Protein AF-0000000070948745 (afdb_homodimer)

Sequence (392 aa):
MADRLRKELVFQPLLRKAAQAELRRLRKKHFPTFDGEVVYGAVHARRTDYHAQLELLYNVSQPAGVPFFVSAAAWLRRALEPHERLLLVVVSDDAVWAQEELVPALRAAGEADRVGGGWAAAWAGNGDPLRPERDLALLAACNHTVFAYGTFGLSAALVAGGRGIVYQLAREPLHPTLLTPSEQFARHMPGWVALRMADRLRKELVFQPLLRKAAQAELRRLRKKHFPTFDGEVVYGAVHARRTDYHAQLELLYNVSQPAGVPFFVSAAAWLRRALEPHERLLLVVVSDDAVWAQEELVPALRAAGEADRVGGGWAAAWAGNGDPLRPERDLALLAACNHTVFAYGTFGLSAALVAGGRGIVYQLAREPLHPTLLTPSEQFARHMPGWVALR

pLDDT: mean 87.73, std 14.16, range [27.56, 98.88]

Foldseek 3Di:
DVLQVLLCPPDDNVLLVLLVVLVVVQCCVPPVPQPDAEAEEEEEFEFPPCQVVCCVQFVARGGDDLVLVLVLVLVVLQVDDLSYAYEYEYDYPCLVCCVPPNQVSQQVSQVVPVVSNGHHYDYDYPPDPVCCSSVLSNLLCGQAYEYEADPSRVVSRVSNDDEYEYEDGPGPPPDVVRDGPLCVCQVPDPRYHYDD/DVLQVLLCPPDDNVLLVLLVVLVVVQCCVPPVPQPDAEAEEEEEFEFPPCQVVCCVQFVARGGDDLVLVLVVVLVVLQVDDLSYAYEYEYDYPCLPCCVPPNQVSQQVSQVVPVPSNGHHYDYDYPPDPVCCSSVLSNLLCGQAYEYEADPSRVVSRVSNDDEYEYEDGPGPPPDVVRDGPSCVCQVPDPRYHYDD

Solvent-accessible surface area (backbone atoms only — not comparable to full-atom values): 20696 Å² total; per-residue (Å²): 109,38,66,56,52,53,46,59,52,50,36,36,68,67,48,45,50,50,25,51,51,51,52,51,52,50,41,47,72,77,41,67,83,61,84,68,53,74,43,35,32,15,30,36,51,64,54,63,84,48,41,63,52,35,33,74,75,57,70,32,85,69,62,85,52,60,68,37,55,44,52,44,50,51,54,52,39,64,72,48,60,85,78,47,41,43,39,32,42,33,33,45,81,38,56,64,56,38,60,71,45,41,35,52,49,41,31,52,52,16,68,66,29,67,88,62,67,32,39,47,51,40,80,62,51,81,84,44,85,90,50,54,64,57,47,41,38,35,37,18,67,21,44,23,26,36,29,44,59,60,68,66,42,46,50,20,31,54,48,24,31,66,35,36,38,27,45,40,78,89,48,88,80,77,45,78,92,65,52,51,72,54,51,51,46,27,74,45,20,56,72,27,40,64,43,99,109,39,62,55,53,54,45,61,52,49,37,36,66,68,47,47,50,51,24,52,50,50,51,50,52,49,42,46,72,77,40,67,83,61,85,67,54,73,44,35,31,18,32,36,51,64,55,64,83,50,40,63,51,36,34,72,74,59,70,32,86,69,64,85,52,60,68,36,57,45,52,45,50,52,53,53,39,64,73,48,61,86,79,48,41,42,38,33,42,33,34,46,79,39,55,65,55,38,60,70,46,41,34,52,51,41,30,51,51,16,68,66,28,67,87,62,67,30,39,46,51,39,78,61,51,81,84,45,86,90,49,55,63,56,48,41,38,35,36,18,68,21,45,24,25,36,29,45,60,60,67,67,42,46,51,20,30,54,47,22,32,67,35,35,39,27,46,40,76,88,50,88,79,79,46,78,92,64,52,51,72,54,50,51,46,26,73,46,19,55,72,27,38,66,43,99

Organism: NCBI:txid2509291

InterPro domains:
  IPR002516 Glycosyl transferase, family 11 [PF01531] (6-167)
  IPR002516 Glycosyl transferase, family 11 [PTHR11927] (3-195)

Secondary structure (DSSP, 8-state):
-HHHHHHHHHS-HHHHHHHHHHHHHHHHHH-TT--SPEEEEEEEE--STHHHHHHHHH---S---HHHHHHHHHHHHHHS-TT-EEEEEEEES-HHHIIIIIHHHHHHHHHH-TTTT--EEEE---S-TT-HHHHHHHHHTSSEEEE-SSHHHHHHHHHH-S-EEEE----SS--GGG--HHHHHHHHSTT-EEE-/-HHHHHHHHHS-HHHHHHHHHHHHHHHHHH-TT--SPEEEEEEEE--STHHHHHHHHH---S---HHHHHHH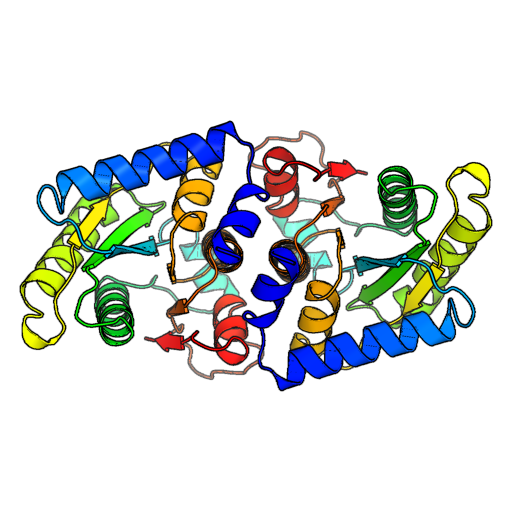HHHHHHHS-TT-EEEEEEEES-HHHIIIIIHHHHHHHHHH-TTTT--EEEE---S-TT-HHHHHHHHHTSSEEEE-SSHHHHHHHHHH-S-EEEE----SS--GGG--HHHHHHHHSTT-EEE-

Structure (mmCIF, N/CA/C/O backbone):
data_AF-0000000070948745-model_v1
#
loop_
_entity.id
_entity.type
_entity.pdbx_description
1 polymer L-Fucosyltransferase
#
loop_
_atom_site.group_PDB
_atom_site.id
_atom_site.type_symbol
_atom_site.label_atom_id
_atom_site.label_alt_id
_atom_site.label_comp_id
_atom_site.label_asym_id
_atom_site.label_entity_id
_atom_site.label_seq_id
_atom_site.pdbx_PDB_ins_code
_atom_site.Cartn_x
_atom_site.Cartn_y
_atom_site.Cartn_z
_atom_site.occupancy
_atom_site.B_iso_or_equiv
_atom_site.auth_seq_id
_atom_site.auth_comp_id
_atom_site.auth_asym_id
_atom_site.auth_atom_id
_atom_site.pdbx_PDB_model_num
ATOM 1 N N . MET A 1 1 ? -3.414 -13.156 13.891 1 27.56 1 MET A N 1
ATOM 2 C CA . MET A 1 1 ? -4.484 -12.344 14.461 1 27.56 1 MET A CA 1
ATOM 3 C C . MET A 1 1 ? -4.352 -10.891 14.031 1 27.56 1 MET A C 1
ATOM 5 O O . MET A 1 1 ? -5.324 -10.281 13.578 1 27.56 1 MET A O 1
ATOM 9 N N . ALA A 1 2 ? -3.041 -10.297 14.383 1 33.91 2 ALA A N 1
ATOM 10 C CA . ALA A 1 2 ? -2.799 -8.883 14.117 1 33.91 2 ALA A CA 1
ATOM 11 C C . ALA A 1 2 ? -3.006 -8.555 12.641 1 33.91 2 ALA A C 1
ATOM 13 O O . ALA A 1 2 ? -3.584 -7.52 12.297 1 33.91 2 ALA A O 1
ATOM 14 N N . ASP A 1 3 ? -2.648 -9.484 11.703 1 40.53 3 ASP A N 1
ATOM 15 C CA . ASP A 1 3 ? -2.785 -9.375 10.258 1 40.53 3 ASP A CA 1
ATOM 16 C C . ASP A 1 3 ? -4.254 -9.266 9.852 1 40.53 3 ASP A C 1
ATOM 18 O O . ASP A 1 3 ? -4.59 -8.547 8.906 1 40.53 3 ASP A O 1
ATOM 22 N N . ARG A 1 4 ? -5.012 -9.977 10.602 1 40.69 4 ARG A N 1
ATOM 23 C CA . ARG A 1 4 ? -6.43 -10.078 10.281 1 40.69 4 ARG A CA 1
ATOM 24 C C . ARG A 1 4 ? -7.141 -8.75 10.5 1 40.69 4 ARG A C 1
ATOM 26 O O . ARG A 1 4 ? -7.988 -8.352 9.695 1 40.69 4 ARG A O 1
ATOM 33 N N . LEU A 1 5 ? -6.781 -8.117 11.57 1 39.97 5 LEU A N 1
ATOM 34 C CA . LEU A 1 5 ? -7.492 -6.895 11.93 1 39.97 5 LEU A CA 1
ATOM 35 C C . LEU A 1 5 ? -7.199 -5.785 10.922 1 39.97 5 LEU A C 1
ATOM 37 O O . LEU A 1 5 ? -8.094 -5.004 10.578 1 39.97 5 LEU A O 1
ATOM 41 N N . ARG A 1 6 ? -5.945 -5.668 10.43 1 45.38 6 ARG A N 1
ATOM 42 C CA . ARG A 1 6 ? -5.504 -4.664 9.469 1 45.38 6 ARG A CA 1
ATOM 43 C C . ARG A 1 6 ? -6.359 -4.703 8.203 1 45.38 6 ARG A C 1
ATOM 45 O O . ARG A 1 6 ? -6.766 -3.656 7.691 1 45.38 6 ARG A O 1
ATOM 52 N N . LYS A 1 7 ? -6.535 -5.957 7.758 1 50.78 7 LYS A N 1
ATOM 53 C CA . LYS A 1 7 ? -7.32 -6.223 6.555 1 50.78 7 LYS A CA 1
ATOM 54 C C . LYS A 1 7 ? -8.766 -5.777 6.73 1 50.78 7 LYS A C 1
ATOM 56 O O . LYS A 1 7 ? -9.422 -5.379 5.766 1 50.78 7 LYS A O 1
ATOM 61 N N . GLU A 1 8 ? -9.102 -5.812 8.023 1 49.62 8 GLU A N 1
ATOM 62 C CA . GLU A 1 8 ? -10.523 -5.602 8.281 1 49.62 8 GLU A CA 1
ATOM 63 C C . GLU A 1 8 ? -10.898 -4.133 8.109 1 49.62 8 GLU A C 1
ATOM 65 O O . GLU A 1 8 ? -12.07 -3.812 7.875 1 49.62 8 GLU A O 1
ATOM 70 N N . LEU A 1 9 ? -9.711 -3.295 8.055 1 53.62 9 LEU A N 1
ATOM 71 C CA . LEU A 1 9 ? -10.172 -1.91 8.109 1 53.62 9 LEU A CA 1
ATOM 72 C C . LEU A 1 9 ? -9.891 -1.188 6.797 1 53.62 9 LEU A C 1
ATOM 74 O O . LEU A 1 9 ? -10.297 -0.037 6.621 1 53.62 9 LEU A O 1
ATOM 78 N N . VAL A 1 10 ? -9.367 -1.976 5.902 1 63.5 10 VAL A N 1
ATOM 79 C CA . VAL A 1 10 ? -8.922 -1.225 4.734 1 63.5 10 VAL A CA 1
ATOM 80 C C . VAL A 1 10 ? -10.078 -1.077 3.746 1 63.5 10 VAL A C 1
ATOM 82 O O . VAL A 1 10 ? -10.297 0.004 3.193 1 63.5 10 VAL A O 1
ATOM 85 N N . PHE A 1 11 ? -10.938 -2.1 3.738 1 75.25 11 PHE A N 1
ATOM 86 C CA . PHE A 1 11 ? -11.992 -2.018 2.73 1 75.25 11 PHE A CA 1
ATOM 87 C C . PHE A 1 11 ? -13.367 -1.961 3.383 1 75.25 11 PHE A C 1
ATOM 89 O O . PHE A 1 11 ? -13.523 -2.342 4.543 1 75.25 11 PHE A O 1
ATOM 96 N N . GLN A 1 12 ? -14.258 -1.446 2.598 1 82.75 12 GLN A N 1
ATOM 97 C CA . GLN A 1 12 ? -15.648 -1.487 3.027 1 82.75 12 GLN A CA 1
ATOM 98 C C . GLN A 1 12 ? -16.062 -2.906 3.41 1 82.75 12 GLN A C 1
ATOM 100 O O . GLN A 1 12 ? -15.641 -3.873 2.773 1 82.75 12 GLN A O 1
ATOM 105 N N . PRO A 1 13 ? -16.922 -3.01 4.449 1 84.06 13 PRO A N 1
ATOM 106 C CA . PRO A 1 13 ? -17.281 -4.324 4.98 1 84.06 13 PRO A CA 1
ATOM 107 C C . PRO A 1 13 ? -17.828 -5.266 3.908 1 84.06 13 PRO A C 1
ATOM 109 O O . PRO A 1 13 ? -17.516 -6.465 3.922 1 84.06 13 PRO A O 1
ATOM 112 N N . LEU A 1 14 ? -18.547 -4.715 2.986 1 85.62 14 LEU A N 1
ATOM 113 C CA . LEU A 1 14 ? -19.141 -5.562 1.953 1 85.62 14 LEU A CA 1
ATOM 114 C C . LEU A 1 14 ? -18.062 -6.148 1.051 1 85.62 14 LEU A C 1
ATOM 116 O O . LEU A 1 14 ? -18.141 -7.312 0.648 1 85.62 14 LEU A O 1
ATOM 120 N N . LEU A 1 15 ? -17.062 -5.352 0.741 1 88.69 15 LEU A N 1
ATOM 121 C CA . LEU A 1 15 ? -15.977 -5.812 -0.104 1 88.69 15 LEU A CA 1
ATOM 122 C C . LEU A 1 15 ? -15.125 -6.852 0.624 1 88.69 15 LEU A C 1
ATOM 124 O O . LEU A 1 15 ? -14.711 -7.844 0.026 1 88.69 15 LEU A O 1
ATOM 128 N N . ARG A 1 16 ? -14.984 -6.621 1.843 1 88.19 16 ARG A N 1
ATOM 129 C CA . ARG A 1 16 ? -14.211 -7.551 2.658 1 88.19 16 ARG A CA 1
ATOM 130 C C . ARG A 1 16 ? -14.906 -8.898 2.77 1 88.19 16 ARG A C 1
ATOM 132 O O . ARG A 1 16 ? -14.273 -9.945 2.623 1 88.19 16 ARG A O 1
ATOM 139 N N . LYS A 1 17 ? -16.172 -8.82 3.01 1 92.25 17 LYS A N 1
ATOM 140 C CA . LYS A 1 17 ? -16.953 -10.039 3.139 1 92.25 17 LYS A CA 1
ATOM 141 C C . LYS A 1 17 ? -16.953 -10.828 1.834 1 92.25 17 LYS A C 1
ATOM 143 O O . LYS A 1 17 ? -16.844 -12.055 1.847 1 92.25 17 LYS A O 1
ATOM 148 N N . ALA A 1 18 ? -17.094 -10.125 0.795 1 93.25 18 ALA A N 1
ATOM 149 C CA . ALA A 1 18 ? -17.109 -10.773 -0.511 1 93.25 18 ALA A CA 1
ATOM 150 C C . ALA A 1 18 ? -15.766 -11.445 -0.796 1 93.25 18 ALA A C 1
ATOM 152 O O . ALA A 1 18 ? -15.711 -12.555 -1.333 1 93.25 18 ALA A O 1
ATOM 153 N N . ALA A 1 19 ? -14.688 -10.789 -0.446 1 94.75 19 ALA A N 1
ATOM 154 C CA . ALA A 1 19 ? -13.352 -11.328 -0.653 1 94.75 19 ALA A CA 1
ATOM 155 C C . ALA A 1 19 ? -13.141 -12.602 0.165 1 94.75 19 ALA A C 1
ATOM 157 O O . ALA A 1 19 ? -12.648 -13.609 -0.354 1 94.75 19 ALA A O 1
ATOM 158 N N . GLN A 1 20 ? -13.578 -12.562 1.379 1 94.75 20 GLN A N 1
ATOM 159 C CA . GLN A 1 20 ? -13.438 -13.711 2.264 1 94.75 20 GLN A CA 1
ATOM 160 C C . GLN A 1 20 ? -14.289 -14.883 1.778 1 94.75 20 GLN A C 1
ATOM 162 O O . GLN A 1 20 ? -13.859 -16.047 1.843 1 94.75 20 GLN A O 1
ATOM 167 N N . ALA A 1 21 ? -15.461 -14.523 1.345 1 96.19 21 ALA A N 1
ATOM 168 C CA . ALA A 1 21 ? -16.344 -15.562 0.817 1 96.19 21 ALA A CA 1
ATOM 169 C C . ALA A 1 21 ? -15.719 -16.234 -0.404 1 96.19 21 ALA A C 1
ATOM 171 O O . ALA A 1 21 ? -15.812 -17.453 -0.562 1 96.19 21 ALA A O 1
ATOM 172 N N . GLU A 1 22 ? -15.125 -15.438 -1.226 1 96.69 22 GLU A N 1
ATOM 173 C CA . GLU A 1 22 ? -14.477 -15.984 -2.414 1 96.69 22 GLU A CA 1
ATOM 174 C C . GLU A 1 22 ? -13.305 -16.891 -2.041 1 96.69 22 GLU A C 1
ATOM 176 O O . GLU A 1 22 ? -13.109 -17.938 -2.645 1 96.69 22 GLU A O 1
ATOM 181 N N . LEU A 1 23 ? -12.508 -16.516 -1.052 1 97.44 23 LEU A N 1
ATOM 182 C CA . LEU A 1 23 ? -11.383 -17.344 -0.604 1 97.44 23 LEU A CA 1
ATOM 183 C C . LEU A 1 23 ? -11.883 -18.656 -0.026 1 97.44 23 LEU A C 1
ATOM 185 O O . LEU A 1 23 ? -11.305 -19.719 -0.299 1 97.44 23 LEU A O 1
ATOM 189 N N . ARG A 1 24 ? -12.969 -18.578 0.693 1 96.94 24 ARG A N 1
ATOM 190 C CA . ARG A 1 24 ? -13.555 -19.797 1.252 1 96.94 24 ARG A CA 1
ATOM 191 C C . ARG A 1 24 ? -14.055 -20.719 0.148 1 96.94 24 ARG A C 1
ATOM 193 O O . ARG A 1 24 ? -13.875 -21.938 0.22 1 96.94 24 ARG A O 1
ATOM 200 N N . ARG A 1 25 ? -14.695 -20.125 -0.767 1 97.75 25 ARG A N 1
ATOM 201 C CA . ARG A 1 25 ? -15.188 -20.891 -1.899 1 97.75 25 ARG A CA 1
ATOM 202 C C . ARG A 1 25 ? -14.047 -21.594 -2.623 1 97.75 25 ARG A C 1
ATOM 204 O O . ARG A 1 25 ? -14.148 -22.781 -2.943 1 97.75 25 ARG A O 1
ATOM 211 N N . LEU A 1 26 ? -12.969 -20.922 -2.836 1 98.06 26 LEU A N 1
ATOM 212 C CA . LEU A 1 26 ? -11.812 -21.484 -3.533 1 98.06 26 LEU A CA 1
ATOM 213 C C . LEU A 1 26 ? -11.164 -22.594 -2.707 1 98.06 26 LEU A C 1
ATOM 215 O O . LEU A 1 26 ? -10.75 -23.609 -3.252 1 98.06 26 LEU A O 1
ATOM 219 N N . ARG A 1 27 ? -11.062 -22.375 -1.462 1 97.69 27 ARG A N 1
ATOM 220 C CA . ARG A 1 27 ? -10.516 -23.391 -0.58 1 97.69 27 ARG A CA 1
ATOM 221 C C . ARG A 1 27 ? -11.328 -24.688 -0.663 1 97.69 27 ARG A C 1
ATOM 223 O O . ARG A 1 27 ? -10.766 -25.781 -0.777 1 97.69 27 ARG A O 1
ATOM 230 N N . LYS A 1 28 ? -12.648 -24.5 -0.571 1 97.56 28 LYS A N 1
ATOM 231 C CA . LYS A 1 28 ? -13.523 -25.672 -0.627 1 97.56 28 LYS A CA 1
ATOM 232 C C . LYS A 1 28 ? -13.375 -26.406 -1.951 1 97.56 28 LYS A C 1
ATOM 234 O O . LYS A 1 28 ? -13.391 -27.641 -1.984 1 97.56 28 LYS A O 1
ATOM 239 N N . LYS A 1 29 ? -13.227 -25.703 -2.949 1 97.62 29 LYS A N 1
ATOM 240 C CA . LYS A 1 29 ? -13.117 -26.281 -4.285 1 97.62 29 LYS A CA 1
ATOM 241 C C . LYS A 1 29 ? -11.797 -27.031 -4.453 1 97.62 29 LYS A C 1
ATOM 243 O O . LYS A 1 29 ? -11.766 -28.125 -5.039 1 97.62 29 LYS A O 1
ATOM 248 N N . HIS A 1 30 ? -10.695 -26.5 -3.92 1 97.12 30 HIS A N 1
ATOM 249 C CA . HIS A 1 30 ? -9.375 -27.016 -4.254 1 97.12 30 HIS A CA 1
ATOM 250 C C . HIS A 1 30 ? -8.836 -27.922 -3.143 1 97.12 30 HIS A C 1
ATOM 252 O O . HIS A 1 30 ? -7.957 -28.75 -3.383 1 97.12 30 HIS A O 1
ATOM 258 N N . PHE A 1 31 ? -9.367 -27.688 -1.966 1 96.25 31 PHE A N 1
ATOM 259 C CA . PHE A 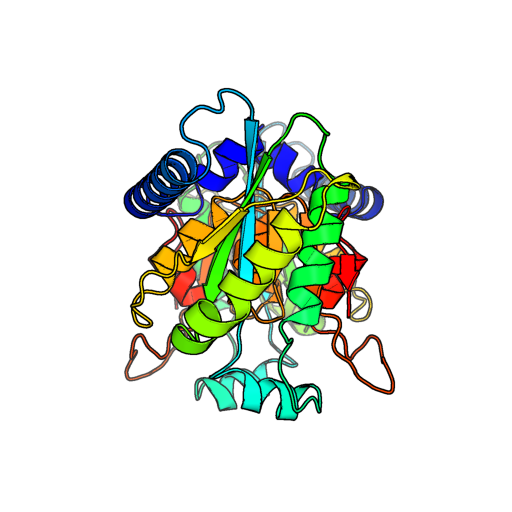1 31 ? -8.969 -28.5 -0.821 1 96.25 31 PHE A CA 1
ATOM 260 C C . PHE A 1 31 ? -10.18 -28.922 0 1 96.25 31 PHE A C 1
ATOM 262 O O . PHE A 1 31 ? -10.258 -28.625 1.194 1 96.25 31 PHE A O 1
ATOM 269 N N . PRO A 1 32 ? -11.055 -29.641 -0.555 1 94.5 32 PRO A N 1
ATOM 270 C CA . PRO A 1 32 ? -12.344 -29.938 0.082 1 94.5 32 PRO A CA 1
ATOM 271 C C . PRO A 1 32 ? -12.195 -30.766 1.355 1 94.5 32 PRO A C 1
ATOM 273 O O . PRO A 1 32 ? -13 -30.641 2.277 1 94.5 32 PRO A O 1
ATOM 276 N N . THR A 1 33 ? -11.195 -31.594 1.473 1 94.25 33 THR A N 1
ATOM 277 C CA . THR A 1 33 ? -11.117 -32.5 2.611 1 94.25 33 THR A CA 1
ATOM 278 C C . THR A 1 33 ? -9.945 -32.125 3.518 1 94.25 33 THR A C 1
ATOM 280 O O . THR A 1 33 ? -9.625 -32.844 4.457 1 94.25 33 THR A O 1
ATOM 283 N N . PHE A 1 34 ? -9.289 -31.125 3.07 1 93.94 34 PHE A N 1
ATOM 284 C CA . PHE A 1 34 ? -8.125 -30.734 3.861 1 93.94 34 PHE A CA 1
ATOM 285 C C . PHE A 1 34 ? -8.555 -29.891 5.062 1 93.94 34 PHE A C 1
ATOM 287 O O . PHE A 1 34 ? -9.234 -28.875 4.906 1 93.94 34 PHE A O 1
ATOM 294 N N . ASP A 1 35 ? -8.172 -30.25 6.262 1 93.25 35 ASP A N 1
ATOM 295 C CA . ASP A 1 35 ? -8.609 -29.562 7.477 1 93.25 35 ASP A CA 1
ATOM 296 C C . ASP A 1 35 ? -7.496 -28.703 8.055 1 93.25 35 ASP A C 1
ATOM 298 O O . ASP A 1 35 ? -7.668 -28.078 9.109 1 93.25 35 ASP A O 1
ATOM 302 N N . GLY A 1 36 ? -6.359 -28.719 7.387 1 94.44 36 GLY A N 1
ATOM 303 C CA . GLY A 1 36 ? -5.238 -27.938 7.863 1 94.44 36 GLY A CA 1
ATOM 304 C C . GLY A 1 36 ? -5.281 -26.484 7.391 1 94.44 36 GLY A C 1
ATOM 305 O O . GLY A 1 36 ? -6.344 -25.984 7.023 1 94.44 36 GLY A O 1
ATOM 306 N N . GLU A 1 37 ? -4.195 -25.859 7.449 1 95.06 37 GLU A N 1
ATOM 307 C CA . GLU A 1 37 ? -4.109 -24.438 7.121 1 95.06 37 GLU A CA 1
ATOM 308 C C . GLU A 1 37 ? -3.834 -24.219 5.637 1 95.06 37 GLU A C 1
ATOM 310 O O . GLU A 1 37 ? -2.893 -24.797 5.086 1 95.06 37 GLU A O 1
ATOM 315 N N . VAL A 1 38 ? -4.695 -23.453 5.059 1 97.25 38 VAL A N 1
ATOM 316 C CA . VAL A 1 38 ? -4.473 -23.031 3.68 1 97.25 38 VAL A CA 1
ATOM 317 C C . VAL A 1 38 ? -3.961 -21.594 3.65 1 97.25 38 VAL A C 1
ATOM 319 O O . VAL A 1 38 ? -4.562 -20.703 4.254 1 97.25 38 VAL A O 1
ATOM 322 N N . VAL A 1 39 ? -2.807 -21.438 3.045 1 98.06 39 VAL A N 1
ATOM 323 C CA . VAL A 1 39 ? -2.211 -20.125 2.834 1 98.06 39 VAL A CA 1
ATOM 324 C C . VAL A 1 39 ? -2.566 -19.609 1.438 1 98.06 39 VAL A C 1
ATOM 326 O O . VAL A 1 39 ? -2.381 -20.328 0.446 1 98.06 39 VAL A O 1
ATOM 329 N N . TYR A 1 40 ? -3.104 -18.422 1.42 1 98.38 40 TYR A N 1
ATOM 330 C CA . TYR A 1 40 ? -3.49 -17.844 0.143 1 98.38 40 TYR A CA 1
ATOM 331 C C . TYR A 1 40 ? -2.381 -16.953 -0.405 1 98.38 40 TYR A C 1
ATOM 333 O O . TYR A 1 40 ? -1.901 -16.047 0.288 1 98.38 40 TYR A O 1
ATOM 341 N N . GLY A 1 41 ? -1.93 -17.203 -1.631 1 98.56 41 GLY A N 1
ATOM 342 C CA . GLY A 1 41 ? -1.004 -16.359 -2.363 1 98.56 41 GLY A CA 1
ATOM 343 C C . GLY A 1 41 ? -1.665 -15.586 -3.492 1 98.56 41 GLY A C 1
ATOM 344 O O . GLY A 1 41 ? -2.053 -16.172 -4.504 1 98.56 41 GLY A O 1
ATOM 345 N N . ALA A 1 42 ? -1.817 -14.32 -3.322 1 98.56 42 ALA A N 1
ATOM 346 C CA . ALA A 1 42 ? -2.328 -13.477 -4.395 1 98.56 42 ALA A CA 1
ATOM 347 C C . ALA A 1 42 ? -1.35 -13.422 -5.562 1 98.56 42 ALA A C 1
ATOM 349 O O . ALA A 1 42 ? -0.138 -13.312 -5.363 1 98.56 42 ALA A O 1
ATOM 350 N N . VAL A 1 43 ? -1.85 -13.516 -6.758 1 98.75 43 VAL A N 1
ATOM 351 C CA . VAL A 1 43 ? -1.064 -13.352 -7.977 1 98.75 43 VAL A CA 1
ATOM 352 C C . VAL A 1 43 ? -1.7 -12.273 -8.859 1 98.75 43 VAL A C 1
ATOM 354 O O . VAL A 1 43 ? -2.836 -12.43 -9.312 1 98.75 43 VAL A O 1
ATOM 357 N N . HIS A 1 44 ? -1.034 -11.234 -9.047 1 97.19 44 HIS A N 1
ATOM 358 C CA . HIS A 1 44 ? -1.505 -10.188 -9.945 1 97.19 44 HIS A CA 1
ATOM 359 C C . HIS A 1 44 ? -0.594 -10.055 -11.164 1 97.19 44 HIS A C 1
ATOM 361 O O . HIS A 1 44 ? 0.554 -9.617 -11.039 1 97.19 44 HIS A O 1
ATOM 367 N N . ALA A 1 45 ? -1.098 -10.398 -12.32 1 94.81 45 ALA A N 1
ATOM 368 C CA . ALA A 1 45 ? -0.398 -10.227 -13.594 1 94.81 45 ALA A CA 1
ATOM 369 C C . ALA A 1 45 ? -0.96 -9.047 -14.375 1 94.81 45 ALA A C 1
ATOM 371 O O . ALA A 1 45 ? -2.111 -9.07 -14.812 1 94.81 45 ALA A O 1
ATOM 372 N N . ARG A 1 46 ? -0.184 -8.078 -14.508 1 89.31 46 ARG A N 1
ATOM 373 C CA . ARG A 1 46 ? -0.556 -6.906 -15.289 1 89.31 46 ARG A CA 1
ATOM 374 C C . ARG A 1 46 ? 0.074 -6.945 -16.672 1 89.31 46 ARG A C 1
ATOM 376 O O . ARG A 1 46 ? 1.299 -6.969 -16.812 1 89.31 46 ARG A O 1
ATOM 383 N N . ARG A 1 47 ? -0.692 -6.824 -17.734 1 86.38 47 ARG A N 1
ATOM 384 C CA . ARG A 1 47 ? -0.146 -7.078 -19.062 1 86.38 47 ARG A CA 1
ATOM 385 C C . ARG A 1 47 ? -0.632 -6.035 -20.062 1 86.38 47 ARG A C 1
ATOM 387 O O . ARG A 1 47 ? 0.127 -5.598 -20.938 1 86.38 47 ARG A O 1
ATOM 394 N N . THR A 1 48 ? -1.902 -5.57 -20.062 1 79.31 48 THR A N 1
ATOM 395 C CA . THR A 1 48 ? -2.527 -4.855 -21.172 1 79.31 48 THR A CA 1
ATOM 396 C C . THR A 1 48 ? -2.15 -3.379 -21.141 1 79.31 48 THR A C 1
ATOM 398 O O . THR A 1 48 ? -1.26 -2.943 -21.875 1 79.31 48 THR A O 1
ATOM 401 N N . ASP A 1 49 ? -2.609 -2.664 -20.281 1 67.56 49 ASP A N 1
ATOM 402 C CA . ASP A 1 49 ? -2.488 -1.21 -20.266 1 67.56 49 ASP A CA 1
ATOM 403 C C . ASP A 1 49 ? -1.088 -0.778 -19.844 1 67.56 49 ASP A C 1
ATOM 405 O O . ASP A 1 49 ? -0.671 0.35 -20.109 1 67.56 49 ASP A O 1
ATOM 409 N N . TYR A 1 50 ? -0.345 -1.663 -19.312 1 71.69 50 TYR A N 1
ATOM 410 C CA . TYR A 1 50 ? 0.923 -1.261 -18.719 1 71.69 50 TYR A CA 1
ATOM 411 C C . TYR A 1 50 ? 2.07 -1.426 -19.703 1 71.69 50 TYR A C 1
ATOM 413 O O . TYR A 1 50 ? 3.182 -0.952 -19.453 1 71.69 50 TYR A O 1
ATOM 421 N N . HIS A 1 51 ? 1.729 -2.014 -20.812 1 75.12 51 HIS A N 1
ATOM 422 C CA . HIS A 1 51 ? 2.756 -2.213 -21.828 1 75.12 51 HIS A CA 1
ATOM 423 C C . HIS A 1 51 ? 3.404 -0.889 -22.219 1 75.12 51 HIS A C 1
ATOM 425 O O . HIS A 1 51 ? 4.633 -0.773 -22.234 1 75.12 51 HIS A O 1
ATOM 431 N N . ALA A 1 52 ? 2.617 0.004 -22.562 1 74.31 52 ALA A N 1
ATOM 432 C CA . ALA A 1 52 ? 3.125 1.296 -23 1 74.31 52 ALA A CA 1
ATOM 433 C C . ALA A 1 52 ? 3.934 1.982 -21.906 1 74.31 52 ALA A C 1
ATOM 435 O O . ALA A 1 52 ? 4.965 2.6 -22.188 1 74.31 52 ALA A O 1
ATOM 436 N N . GLN A 1 53 ? 3.473 1.831 -20.672 1 74.31 53 GLN A N 1
ATOM 437 C CA . GLN A 1 53 ? 4.152 2.455 -19.547 1 74.31 53 GLN A CA 1
ATOM 438 C C . GLN A 1 53 ? 5.5 1.79 -19.281 1 74.31 53 GLN A C 1
ATOM 440 O O . GLN A 1 53 ? 6.48 2.467 -18.953 1 74.31 53 GLN A O 1
ATOM 445 N N . LEU A 1 54 ? 5.527 0.495 -19.438 1 79.31 54 LEU A N 1
ATOM 446 C CA . LEU A 1 54 ? 6.77 -0.246 -19.234 1 79.31 54 LEU A CA 1
ATOM 447 C C . LEU A 1 54 ? 7.832 0.204 -20.234 1 79.31 54 LEU A C 1
ATOM 449 O O . LEU A 1 54 ? 8.992 0.4 -19.859 1 79.31 54 LEU A O 1
ATOM 453 N N . GLU A 1 55 ? 7.398 0.332 -21.453 1 77.69 55 GLU A N 1
ATOM 454 C CA . GLU A 1 55 ? 8.328 0.758 -22.484 1 77.69 55 GLU A CA 1
ATOM 455 C C . GLU A 1 55 ? 8.797 2.193 -22.266 1 77.69 55 GLU A C 1
ATOM 457 O O . GLU A 1 55 ? 9.984 2.486 -22.359 1 77.69 55 GLU A O 1
ATOM 462 N N . LEU A 1 56 ? 7.859 3.01 -21.969 1 73.25 56 LEU A N 1
ATOM 463 C CA . LEU A 1 56 ? 8.133 4.434 -21.828 1 73.25 56 LEU A CA 1
ATOM 464 C C . LEU A 1 56 ? 9 4.703 -20.594 1 73.25 56 LEU A C 1
ATOM 466 O O . LEU A 1 56 ? 9.961 5.473 -20.672 1 73.25 56 LEU A O 1
ATOM 470 N N . LEU A 1 57 ? 8.695 3.992 -19.531 1 72.19 57 LEU A N 1
ATOM 471 C CA . LEU A 1 57 ? 9.328 4.352 -18.266 1 72.19 57 LEU A CA 1
ATOM 472 C C . LEU A 1 57 ? 10.578 3.51 -18.031 1 72.19 57 LEU A C 1
ATOM 474 O O . LEU A 1 57 ? 11.531 3.971 -17.391 1 72.19 57 LEU A O 1
ATOM 478 N N . TYR A 1 58 ? 10.609 2.287 -18.594 1 79 58 TYR A N 1
ATOM 479 C CA . TYR A 1 58 ? 11.672 1.383 -18.172 1 79 58 TYR A CA 1
ATOM 480 C C . TYR A 1 58 ? 12.367 0.761 -19.375 1 79 58 TYR A C 1
ATOM 482 O O . TYR A 1 58 ? 13.312 -0.013 -19.234 1 79 58 TYR A O 1
ATOM 490 N N . ASN A 1 59 ? 11.953 1.068 -20.531 1 80.5 59 ASN A N 1
ATOM 491 C CA . ASN A 1 59 ? 12.5 0.516 -21.766 1 80.5 59 ASN A CA 1
ATOM 492 C C . ASN A 1 59 ? 12.391 -1.006 -21.797 1 80.5 59 ASN A C 1
ATOM 494 O O . ASN A 1 59 ? 13.344 -1.693 -22.156 1 80.5 59 ASN A O 1
ATOM 498 N N . VAL A 1 60 ? 11.289 -1.448 -21.297 1 81.25 60 VAL A N 1
ATOM 499 C CA . VAL A 1 60 ? 10.961 -2.871 -21.281 1 81.25 60 VAL A CA 1
ATOM 500 C C . VAL A 1 60 ? 9.766 -3.125 -22.203 1 81.25 60 VAL A C 1
ATOM 502 O O . VAL A 1 60 ? 8.734 -2.461 -22.078 1 81.25 60 VAL A O 1
ATOM 505 N N . SER A 1 61 ? 9.953 -4.094 -23.078 1 80.25 61 SER A N 1
ATOM 506 C CA . SER A 1 61 ? 8.938 -4.273 -24.109 1 80.25 61 SER A CA 1
ATOM 507 C C . SER A 1 61 ? 7.965 -5.391 -23.734 1 80.25 61 SER A C 1
ATOM 509 O O . SER A 1 61 ? 6.863 -5.465 -24.297 1 80.25 61 SER A O 1
ATOM 511 N N . GLN A 1 62 ? 8.43 -6.258 -22.938 1 83.69 62 GLN A N 1
ATOM 512 C CA . GLN A 1 62 ? 7.566 -7.395 -22.641 1 83.69 62 GLN A CA 1
ATOM 513 C C . GLN A 1 62 ? 7.215 -7.445 -21.156 1 83.69 62 GLN A C 1
ATOM 515 O O . GLN A 1 62 ? 8.086 -7.258 -20.297 1 83.69 62 GLN A O 1
ATOM 520 N N . PRO A 1 63 ? 5.949 -7.676 -20.906 1 88.69 63 PRO A N 1
ATOM 521 C CA . PRO A 1 63 ? 5.562 -7.844 -19.5 1 88.69 63 PRO A CA 1
ATOM 522 C C . PRO A 1 63 ? 6.082 -9.148 -18.906 1 88.69 63 PRO A C 1
ATOM 524 O O . PRO A 1 63 ? 6.566 -10.023 -19.625 1 88.69 63 PRO A O 1
ATOM 527 N N . ALA A 1 64 ? 6.012 -9.25 -17.594 1 92.12 64 ALA A N 1
ATOM 528 C CA . ALA A 1 64 ? 6.383 -10.492 -16.922 1 92.12 64 ALA A CA 1
ATOM 529 C C . ALA A 1 64 ? 5.598 -11.672 -17.469 1 92.12 64 ALA A C 1
ATOM 531 O O . ALA A 1 64 ? 4.379 -11.594 -17.641 1 92.12 64 ALA A O 1
ATOM 532 N N . GLY A 1 65 ? 6.305 -12.75 -17.781 1 93.5 65 GLY A N 1
ATOM 533 C CA . GLY A 1 65 ? 5.668 -13.922 -18.359 1 93.5 65 GLY A CA 1
ATOM 534 C C . GLY A 1 65 ? 5.438 -15.039 -17.359 1 93.5 65 GLY A C 1
ATOM 535 O O . GLY A 1 65 ? 5.734 -14.883 -16.172 1 93.5 65 GLY A O 1
ATOM 536 N N . VAL A 1 66 ? 4.973 -16.125 -17.875 1 97.25 66 VAL A N 1
ATOM 537 C CA . VAL A 1 66 ? 4.594 -17.297 -17.094 1 97.25 66 VAL A CA 1
ATOM 538 C C . VAL A 1 66 ? 5.781 -17.766 -16.266 1 97.25 66 VAL A C 1
ATOM 540 O O . VAL A 1 66 ? 5.629 -18.094 -15.086 1 97.25 66 VAL A O 1
ATOM 543 N N . PRO A 1 67 ? 7.035 -17.75 -16.797 1 97 67 PRO A N 1
ATOM 544 C CA . PRO A 1 67 ? 8.164 -18.281 -16.031 1 97 67 PRO A CA 1
ATOM 545 C C . PRO A 1 67 ? 8.367 -17.531 -14.711 1 97 67 PRO A C 1
ATOM 547 O O . PRO A 1 67 ? 8.703 -18.141 -13.695 1 97 67 PRO A O 1
ATOM 550 N N . PHE A 1 68 ? 8.141 -16.25 -14.75 1 96.38 68 PHE A N 1
ATOM 551 C CA . PHE A 1 68 ? 8.281 -15.5 -13.508 1 96.38 68 PHE A CA 1
ATOM 552 C C . PHE A 1 68 ? 7.289 -16 -12.461 1 96.38 68 PHE A C 1
ATOM 554 O O . PHE A 1 68 ? 7.668 -16.266 -11.32 1 96.38 68 PHE A O 1
ATOM 561 N N . PHE A 1 69 ? 6.082 -16.094 -12.828 1 98.38 69 PHE A N 1
ATOM 562 C CA . PHE A 1 69 ? 5.035 -16.422 -11.859 1 98.38 69 PHE A CA 1
ATOM 563 C C . PHE A 1 69 ? 5.227 -17.828 -11.32 1 98.38 69 PHE A C 1
ATOM 565 O O . PHE A 1 69 ? 4.973 -18.094 -10.141 1 98.38 69 PHE A O 1
ATOM 572 N N . VAL A 1 70 ? 5.699 -18.703 -12.125 1 98.25 70 VAL A N 1
ATOM 573 C CA . VAL A 1 70 ? 5.953 -20.078 -11.688 1 98.25 70 VAL A CA 1
ATOM 574 C C . VAL A 1 70 ? 7.113 -20.094 -10.695 1 98.25 70 VAL A C 1
ATOM 576 O O . VAL A 1 70 ? 7.027 -20.719 -9.641 1 98.25 70 VAL A O 1
ATOM 579 N N . SER A 1 71 ? 8.172 -19.359 -11.031 1 97.5 71 SER A N 1
ATOM 580 C CA . SER A 1 71 ? 9.32 -19.281 -10.125 1 97.5 71 SER A CA 1
ATOM 581 C C . SER A 1 71 ? 8.93 -18.641 -8.797 1 97.5 71 SER A C 1
ATOM 583 O O . SER A 1 71 ? 9.391 -19.078 -7.738 1 97.5 71 SER A O 1
ATOM 585 N N . ALA A 1 72 ? 8.133 -17.625 -8.906 1 98.25 72 ALA A N 1
ATOM 586 C CA . ALA A 1 72 ? 7.691 -16.922 -7.711 1 98.25 72 ALA A CA 1
ATOM 587 C C . ALA A 1 72 ? 6.82 -17.812 -6.836 1 98.25 72 ALA A C 1
ATOM 589 O O . ALA A 1 72 ? 6.934 -17.797 -5.609 1 98.25 72 ALA A O 1
ATOM 590 N N . ALA A 1 73 ? 5.949 -18.578 -7.465 1 98.12 73 ALA A N 1
ATOM 591 C CA . ALA A 1 73 ? 5.121 -19.547 -6.73 1 98.12 73 ALA A CA 1
ATOM 592 C C . ALA A 1 73 ? 5.98 -20.562 -6.004 1 98.12 73 ALA A C 1
ATOM 594 O O . ALA A 1 73 ? 5.723 -20.891 -4.84 1 98.12 73 ALA A O 1
ATOM 595 N N . ALA A 1 74 ? 6.98 -21.016 -6.684 1 97.5 74 ALA A N 1
ATOM 596 C CA . ALA A 1 74 ? 7.883 -22 -6.078 1 97.5 74 ALA A CA 1
ATOM 597 C C . ALA A 1 74 ? 8.617 -21.391 -4.887 1 97.5 74 ALA A C 1
ATOM 599 O O . ALA A 1 74 ? 8.766 -22.047 -3.846 1 97.5 74 ALA A O 1
ATOM 600 N N . TRP A 1 75 ? 9.078 -20.188 -5.074 1 96.75 75 TRP A N 1
ATOM 601 C CA . TRP A 1 75 ? 9.75 -19.484 -3.982 1 96.75 75 TRP A CA 1
ATOM 602 C C . TRP A 1 75 ? 8.828 -19.359 -2.773 1 96.75 75 TRP A C 1
ATOM 604 O O . TRP A 1 75 ? 9.234 -19.625 -1.643 1 96.75 75 TRP A O 1
ATOM 614 N N . LEU A 1 76 ? 7.633 -18.969 -3.033 1 97.12 76 LEU A N 1
ATOM 615 C CA . LEU A 1 76 ? 6.656 -18.781 -1.964 1 97.12 76 LEU A CA 1
ATOM 616 C C . LEU A 1 76 ? 6.363 -20.109 -1.259 1 97.12 76 LEU A C 1
ATOM 618 O O . LEU A 1 76 ? 6.32 -20.156 -0.028 1 97.12 76 LEU A O 1
ATOM 622 N N . ARG A 1 77 ? 6.223 -21.094 -2.021 1 97.44 77 ARG A N 1
ATOM 623 C CA . ARG A 1 77 ? 5.949 -22.406 -1.463 1 97.44 77 ARG A CA 1
ATOM 624 C C . ARG A 1 77 ? 7.066 -22.844 -0.521 1 97.44 77 ARG A C 1
ATOM 626 O O . ARG A 1 77 ? 6.801 -23.375 0.559 1 97.44 77 ARG A O 1
ATOM 633 N N . ARG A 1 78 ? 8.281 -22.594 -0.896 1 95.69 78 ARG A N 1
ATOM 634 C CA . ARG A 1 78 ? 9.438 -23.016 -0.112 1 95.69 78 ARG A CA 1
ATOM 635 C C . ARG A 1 78 ? 9.523 -22.25 1.198 1 95.69 78 ARG A C 1
ATOM 637 O O . ARG A 1 78 ? 10.125 -22.719 2.166 1 95.69 78 ARG A O 1
ATOM 644 N N . ALA A 1 79 ? 8.906 -21.172 1.222 1 94.44 79 ALA A N 1
ATOM 645 C CA . ALA A 1 79 ? 8.953 -20.312 2.41 1 94.44 79 ALA A CA 1
ATOM 646 C C . ALA A 1 79 ? 7.891 -20.734 3.424 1 94.44 79 ALA A C 1
ATOM 648 O O . ALA A 1 79 ? 7.902 -20.281 4.57 1 94.44 79 ALA A O 1
ATOM 649 N N . LEU A 1 80 ? 6.953 -21.594 3.049 1 95.19 80 LEU A N 1
ATOM 650 C CA . LEU A 1 80 ? 5.855 -22 3.922 1 95.19 80 LEU A CA 1
ATOM 651 C C . LEU A 1 80 ? 6.215 -23.266 4.688 1 95.19 80 LEU A C 1
ATOM 653 O O . LEU A 1 80 ? 7.164 -23.969 4.332 1 95.19 80 LEU A O 1
ATOM 657 N N . GLU A 1 81 ? 5.492 -23.484 5.742 1 95.12 81 GLU A N 1
ATOM 658 C CA . GLU A 1 81 ? 5.66 -24.719 6.492 1 95.12 81 GLU A CA 1
ATOM 659 C C . GLU A 1 81 ? 5.133 -25.922 5.707 1 95.12 81 GLU A C 1
ATOM 661 O O . GLU A 1 81 ? 4.137 -25.812 4.988 1 95.12 81 GLU A O 1
ATOM 666 N N . PRO A 1 82 ? 5.695 -27.062 5.953 1 93.5 82 PRO A N 1
ATOM 667 C CA . PRO A 1 82 ? 5.328 -28.25 5.176 1 93.5 82 PRO A CA 1
ATOM 668 C C . PRO A 1 82 ? 3.861 -28.625 5.344 1 93.5 82 PRO A C 1
ATOM 670 O O . PRO A 1 82 ? 3.26 -29.203 4.43 1 93.5 82 PRO A O 1
ATOM 673 N N . HIS A 1 83 ? 3.293 -28.312 6.484 1 93.75 83 HIS A N 1
ATOM 674 C CA . HIS A 1 83 ? 1.935 -28.766 6.758 1 93.75 83 HIS A CA 1
ATOM 675 C C . HIS A 1 83 ? 0.904 -27.828 6.148 1 93.75 83 HIS A C 1
ATOM 677 O O . HIS A 1 83 ? -0.291 -28.125 6.137 1 93.75 83 HIS A O 1
ATOM 683 N N . GLU A 1 84 ? 1.352 -26.734 5.629 1 95.94 84 GLU A N 1
ATOM 684 C CA . GLU A 1 84 ? 0.458 -25.766 5.008 1 95.94 84 GLU A CA 1
ATOM 685 C C . GLU A 1 84 ? 0.243 -26.078 3.531 1 95.94 84 GLU A C 1
ATOM 687 O O . GLU A 1 84 ? 1.125 -26.625 2.875 1 95.94 84 GLU A O 1
ATOM 692 N N . ARG A 1 85 ? -0.915 -25.703 3.096 1 96.94 85 ARG A N 1
ATOM 693 C CA . ARG A 1 85 ? -1.193 -25.781 1.666 1 96.94 85 ARG A CA 1
ATOM 694 C C . ARG A 1 85 ? -1.273 -24.391 1.048 1 96.94 85 ARG A C 1
ATOM 696 O O . ARG A 1 85 ? -1.8 -23.453 1.665 1 96.94 85 ARG A O 1
ATOM 703 N N . LEU A 1 86 ? -0.732 -24.281 -0.113 1 98.19 86 LEU A N 1
ATOM 704 C CA . LEU A 1 86 ? -0.706 -23 -0.812 1 98.19 86 LEU A CA 1
ATOM 705 C C . LEU A 1 86 ? -1.753 -22.969 -1.92 1 98.19 86 LEU A C 1
ATOM 707 O O . LEU A 1 86 ? -1.813 -23.875 -2.754 1 98.19 86 LEU A O 1
ATOM 711 N N . LEU A 1 87 ? -2.613 -22.031 -1.902 1 98.81 87 LEU A N 1
ATOM 712 C CA . LEU A 1 87 ? -3.584 -21.75 -2.955 1 98.81 87 LEU A CA 1
ATOM 713 C C . LEU A 1 87 ? -3.328 -20.391 -3.584 1 98.81 87 LEU A C 1
ATOM 715 O O . LEU A 1 87 ? -3.482 -19.359 -2.926 1 98.81 87 LEU A O 1
ATOM 719 N N . LEU A 1 88 ? -2.932 -20.422 -4.844 1 98.88 88 LEU A N 1
ATOM 720 C CA . LEU A 1 88 ? -2.699 -19.188 -5.574 1 98.88 88 LEU A CA 1
ATOM 721 C C . LEU A 1 88 ? -4.004 -18.625 -6.141 1 98.88 88 LEU A C 1
ATOM 723 O O . LEU A 1 88 ? -4.758 -19.359 -6.793 1 98.88 88 LEU A O 1
ATOM 727 N N . VAL A 1 89 ? -4.277 -17.375 -5.824 1 98.75 89 VAL A N 1
ATOM 728 C CA . VAL A 1 89 ? -5.453 -16.641 -6.27 1 98.75 89 VAL A CA 1
ATOM 729 C C . VAL A 1 89 ? -5.059 -15.641 -7.348 1 98.75 89 VAL A C 1
ATOM 731 O O . VAL A 1 89 ? -4.465 -14.602 -7.047 1 98.75 89 VAL A O 1
ATOM 734 N N . VAL A 1 90 ? -5.488 -15.898 -8.633 1 98.62 90 VAL A N 1
ATOM 735 C CA . VAL A 1 90 ? -4.906 -15.203 -9.773 1 98.62 90 VAL A CA 1
ATOM 736 C C . VAL A 1 90 ? -5.891 -14.164 -10.305 1 98.62 90 VAL A C 1
ATOM 738 O O . VAL A 1 90 ? -7.051 -14.484 -10.586 1 98.62 90 VAL A O 1
ATOM 741 N N . VAL A 1 91 ? -5.473 -12.969 -10.359 1 96.88 91 VAL A N 1
ATOM 742 C CA . VAL A 1 91 ? -6.199 -11.867 -10.984 1 96.88 91 VAL A CA 1
ATOM 743 C C . VAL A 1 91 ? -5.309 -11.188 -12.016 1 96.88 91 VAL A C 1
ATOM 745 O O . VAL A 1 91 ? -4.105 -11.031 -11.805 1 96.88 91 VAL A O 1
ATOM 748 N N . SER A 1 92 ? -5.895 -10.766 -13.102 1 94.19 92 SER A N 1
ATOM 749 C CA . SER A 1 92 ? -5.164 -10.094 -14.172 1 94.19 92 SER A CA 1
ATOM 750 C C . SER A 1 92 ? -6.078 -9.172 -14.969 1 94.19 92 SER A C 1
ATOM 752 O O . SER A 1 92 ? -7.293 -9.375 -15.008 1 94.19 92 SER A O 1
ATOM 754 N N . ASP A 1 93 ? -5.516 -8.148 -15.57 1 89.56 93 ASP A N 1
ATOM 755 C CA . ASP A 1 93 ? -6.262 -7.32 -16.5 1 89.56 93 ASP A CA 1
ATOM 756 C C . ASP A 1 93 ? -6.383 -8.008 -17.875 1 89.56 93 ASP A C 1
ATOM 758 O O . ASP A 1 93 ? -7.09 -7.52 -18.75 1 89.56 93 ASP A O 1
ATOM 762 N N . ASP A 1 94 ? -5.664 -9.086 -18.078 1 91.5 94 ASP A N 1
ATOM 763 C CA . ASP A 1 94 ? -5.789 -9.953 -19.25 1 91.5 94 ASP A CA 1
ATOM 764 C C . ASP A 1 94 ? -6.355 -11.32 -18.859 1 91.5 94 ASP A C 1
ATOM 766 O O . ASP A 1 94 ? -5.613 -12.297 -18.75 1 91.5 94 ASP A O 1
ATOM 770 N N . ALA A 1 95 ? -7.688 -11.328 -18.781 1 93.56 95 ALA A N 1
ATOM 771 C CA . ALA A 1 95 ? -8.375 -12.5 -18.25 1 93.56 95 ALA A CA 1
ATOM 772 C C . ALA A 1 95 ? -8.148 -13.711 -19.156 1 93.56 95 ALA A C 1
ATOM 774 O O . ALA A 1 95 ? -7.969 -14.836 -18.656 1 93.56 95 ALA A O 1
ATOM 775 N N . VAL A 1 96 ? -8.125 -13.5 -20.438 1 94.56 96 VAL A N 1
ATOM 776 C CA . VAL A 1 96 ? -7.977 -14.602 -21.375 1 94.56 96 VAL A CA 1
ATOM 777 C C . VAL A 1 96 ? -6.602 -15.242 -21.203 1 94.56 96 VAL A C 1
ATOM 779 O O . VAL A 1 96 ? -6.488 -16.453 -21.031 1 94.56 96 VAL A O 1
ATOM 782 N N . TRP A 1 97 ? -5.578 -14.422 -21.188 1 95.12 97 TRP A N 1
ATOM 783 C CA . TRP A 1 97 ? -4.219 -14.922 -21.016 1 95.12 97 TRP A CA 1
ATOM 784 C C . TRP A 1 97 ? -4.066 -15.625 -19.672 1 95.12 97 TRP A C 1
ATOM 786 O O . TRP A 1 97 ? -3.441 -16.688 -19.578 1 95.12 97 TRP A O 1
ATOM 796 N N . ALA A 1 98 ? -4.629 -15.07 -18.625 1 96.5 98 ALA A N 1
ATOM 797 C CA . ALA A 1 98 ? -4.508 -15.641 -17.281 1 96.5 98 ALA A CA 1
ATOM 798 C C . ALA A 1 98 ? -5.164 -17.016 -17.219 1 96.5 98 ALA A C 1
ATOM 800 O O . ALA A 1 98 ? -4.582 -17.953 -16.672 1 96.5 98 ALA A O 1
ATOM 801 N N . GLN A 1 99 ? -6.309 -17.125 -17.812 1 97 99 GLN A N 1
ATOM 802 C CA . GLN A 1 99 ? -7.082 -18.344 -17.688 1 97 99 GLN A CA 1
ATOM 803 C C . GLN A 1 99 ? -6.543 -19.422 -18.625 1 97 99 GLN A C 1
ATOM 805 O O . GLN A 1 99 ? -6.551 -20.609 -18.297 1 97 99 GLN A O 1
ATOM 810 N N . GLU A 1 100 ? -6.027 -19.016 -19.734 1 97.88 100 GLU A N 1
ATOM 811 C CA . GLU A 1 100 ? -5.656 -19.984 -20.75 1 97.88 100 GLU A CA 1
ATOM 812 C C . GLU A 1 100 ? -4.176 -20.344 -20.656 1 97.88 100 GLU A C 1
ATOM 814 O O . GLU A 1 100 ? -3.76 -21.406 -21.109 1 97.88 100 GLU A O 1
ATOM 819 N N . GLU A 1 101 ? -3.416 -19.453 -20.062 1 98.06 101 GLU A N 1
ATOM 820 C CA . GLU A 1 101 ? -1.974 -19.688 -20.078 1 98.06 101 GLU A CA 1
ATOM 821 C C . GLU A 1 101 ? -1.41 -19.719 -18.656 1 98.06 101 GLU A C 1
ATOM 823 O O . GLU A 1 101 ? -0.845 -20.719 -18.219 1 98.06 101 GLU A O 1
ATOM 828 N N . LEU A 1 102 ? -1.63 -18.734 -17.875 1 98.31 102 LEU A N 1
ATOM 829 C CA . LEU A 1 102 ? -0.961 -18.578 -16.578 1 98.31 102 LEU A CA 1
ATOM 830 C C . LEU A 1 102 ? -1.469 -19.625 -15.586 1 98.31 102 LEU A C 1
ATOM 832 O O . LEU A 1 102 ? -0.677 -20.359 -14.984 1 98.31 102 LEU A O 1
ATOM 836 N N . VAL A 1 103 ? -2.789 -19.688 -15.43 1 98.69 103 VAL A N 1
ATOM 837 C CA . VAL A 1 103 ? -3.359 -20.547 -14.414 1 98.69 103 VAL A CA 1
ATOM 838 C C . VAL A 1 103 ? -3.025 -22 -14.727 1 98.69 103 VAL A C 1
ATOM 840 O O . VAL A 1 103 ? -2.535 -22.734 -13.867 1 98.69 103 VAL A O 1
ATOM 843 N N . PRO A 1 104 ? -3.223 -22.453 -15.984 1 98.75 104 PRO A N 1
ATOM 844 C CA . PRO A 1 104 ? -2.832 -23.828 -16.297 1 98.75 104 PRO A CA 1
ATOM 845 C C . PRO A 1 104 ? -1.352 -24.094 -16.031 1 98.75 104 PRO A C 1
ATOM 847 O O . PRO A 1 104 ? -0.991 -25.156 -15.523 1 98.75 104 PRO A O 1
ATOM 850 N N . ALA A 1 105 ? -0.51 -23.156 -16.344 1 98.81 105 ALA A N 1
ATOM 851 C CA . ALA A 1 105 ? 0.923 -23.328 -16.125 1 98.81 105 ALA A CA 1
ATOM 852 C C . ALA A 1 105 ? 1.242 -23.422 -14.633 1 98.81 105 ALA A C 1
ATOM 854 O O . ALA A 1 105 ? 2.061 -24.234 -14.219 1 98.81 105 ALA A O 1
ATOM 855 N N . LEU A 1 106 ? 0.636 -22.594 -13.859 1 98.75 106 LEU A N 1
ATOM 856 C CA . LEU A 1 106 ? 0.827 -22.625 -12.414 1 98.75 106 LEU A CA 1
ATOM 857 C C . LEU A 1 106 ? 0.357 -23.953 -11.828 1 98.75 106 LEU A C 1
ATOM 859 O O . LEU A 1 106 ? 1.041 -24.547 -10.992 1 98.75 106 LEU A O 1
ATOM 863 N N . ARG A 1 107 ? -0.764 -24.406 -12.32 1 98.44 107 ARG A N 1
ATOM 864 C CA . ARG A 1 107 ? -1.296 -25.672 -11.836 1 98.44 107 ARG A CA 1
ATOM 865 C C . ARG A 1 107 ? -0.349 -26.828 -12.156 1 98.44 107 ARG A C 1
ATOM 867 O O . ARG A 1 107 ? -0.06 -27.656 -11.297 1 98.44 107 ARG A O 1
ATOM 874 N N . ALA A 1 108 ? 0.084 -26.797 -13.344 1 98.5 108 ALA A N 1
ATOM 875 C CA . ALA A 1 108 ? 0.991 -27.859 -13.773 1 98.5 108 ALA A CA 1
ATOM 876 C C . ALA A 1 108 ? 2.271 -27.859 -12.938 1 98.5 108 ALA A C 1
ATOM 878 O O . ALA A 1 108 ? 2.744 -28.922 -12.508 1 98.5 108 ALA A O 1
ATOM 879 N N . ALA A 1 109 ? 2.807 -26.703 -12.695 1 98.31 109 ALA A N 1
ATOM 880 C CA . ALA A 1 109 ? 4.039 -26.594 -11.914 1 98.31 109 ALA A CA 1
ATOM 881 C C . ALA A 1 109 ? 3.818 -27.016 -10.469 1 98.31 109 ALA A C 1
ATOM 883 O O . ALA A 1 109 ? 4.684 -27.656 -9.859 1 98.31 109 ALA A O 1
ATOM 884 N N . GLY A 1 110 ? 2.693 -26.656 -9.922 1 98 110 GLY A N 1
ATOM 885 C CA . GLY A 1 110 ? 2.377 -27.047 -8.562 1 98 110 GLY A CA 1
ATOM 886 C C . GLY A 1 110 ? 2.236 -28.547 -8.391 1 98 110 GLY A C 1
ATOM 887 O O . GLY A 1 110 ? 2.699 -29.109 -7.398 1 98 110 GLY A O 1
ATOM 888 N N . GLU A 1 111 ? 1.612 -29.172 -9.352 1 96.56 111 GLU A N 1
ATOM 889 C CA . GLU A 1 111 ? 1.44 -30.625 -9.336 1 96.56 111 GLU A CA 1
ATOM 890 C C . GLU A 1 111 ? 2.779 -31.328 -9.492 1 96.56 111 GLU A C 1
ATOM 892 O O . GLU A 1 111 ? 2.988 -32.406 -8.914 1 96.56 111 GLU A O 1
ATOM 897 N N . ALA A 1 112 ? 3.611 -30.703 -10.203 1 96 112 ALA A N 1
ATOM 898 C CA . ALA A 1 112 ? 4.906 -31.312 -10.492 1 96 112 ALA A CA 1
ATOM 899 C C . ALA A 1 112 ? 5.871 -31.141 -9.32 1 96 112 ALA A C 1
ATOM 901 O O . ALA A 1 112 ? 6.867 -31.859 -9.219 1 96 112 ALA A O 1
ATOM 902 N N . ASP A 1 113 ? 5.621 -30.156 -8.484 1 91.44 113 ASP A N 1
ATOM 903 C CA . ASP A 1 113 ? 6.523 -29.859 -7.379 1 91.44 113 ASP A CA 1
ATOM 904 C C . ASP A 1 113 ? 6.277 -30.781 -6.195 1 91.44 113 ASP A C 1
ATOM 906 O O . ASP A 1 113 ? 5.945 -30.328 -5.098 1 91.44 113 ASP A O 1
ATOM 910 N N . ARG A 1 114 ? 6.648 -32.031 -6.184 1 84.19 114 ARG A N 1
ATOM 911 C CA . ARG A 1 114 ? 6.434 -33.031 -5.16 1 84.19 114 ARG A CA 1
ATOM 912 C C . ARG A 1 114 ? 7.309 -32.781 -3.939 1 84.19 114 ARG A C 1
ATOM 914 O O . ARG A 1 114 ? 6.848 -32.875 -2.801 1 84.19 114 ARG A O 1
ATOM 921 N N . VAL A 1 115 ? 8.422 -32.375 -4.285 1 85.56 115 VAL A N 1
ATOM 922 C CA . VAL A 1 115 ? 9.398 -32.188 -3.223 1 85.56 115 VAL A CA 1
ATOM 923 C C . VAL A 1 115 ? 9.055 -30.922 -2.418 1 85.56 115 VAL A C 1
ATOM 925 O O . VAL A 1 115 ? 9.203 -30.906 -1.194 1 85.56 115 VAL A O 1
ATOM 928 N N . GLY A 1 116 ? 8.586 -29.875 -3.057 1 86.38 116 GLY A N 1
ATOM 929 C CA . GLY A 1 116 ? 8.312 -28.594 -2.414 1 86.38 116 GLY A CA 1
ATOM 930 C C . GLY A 1 116 ? 6.957 -28.547 -1.738 1 86.38 116 GLY A C 1
ATOM 931 O O . GLY A 1 116 ? 6.668 -27.609 -0.986 1 86.38 116 GLY A O 1
ATOM 932 N N . GLY A 1 117 ? 6.121 -29.547 -1.978 1 90.81 117 GLY A N 1
ATOM 933 C CA . GLY A 1 117 ? 4.801 -29.609 -1.371 1 90.81 117 GLY A CA 1
ATOM 934 C C . GLY A 1 117 ? 3.695 -29.156 -2.299 1 90.81 117 GLY A C 1
ATOM 935 O O . GLY A 1 117 ? 2.514 -29.25 -1.964 1 90.81 117 GLY A O 1
ATOM 936 N N . GLY A 1 118 ? 4.137 -28.609 -3.453 1 95.56 118 GLY A N 1
ATOM 937 C CA . GLY A 1 118 ? 3.197 -28.25 -4.5 1 95.56 118 GLY A CA 1
ATOM 938 C C . GLY A 1 118 ? 2.273 -27.109 -4.098 1 95.56 118 GLY A C 1
ATOM 939 O O . GLY A 1 118 ? 2.469 -26.484 -3.055 1 95.56 118 GLY A O 1
ATOM 940 N N . TRP A 1 119 ? 1.333 -26.766 -4.992 1 98.06 119 TRP A N 1
ATOM 941 C CA . TRP A 1 119 ? 0.325 -25.734 -4.75 1 98.06 119 TRP A CA 1
ATOM 942 C C . TRP A 1 119 ? -0.816 -25.844 -5.754 1 98.06 119 TRP A C 1
ATOM 944 O O . TRP A 1 119 ? -0.689 -26.531 -6.777 1 98.06 119 TRP A O 1
ATOM 954 N N . ALA A 1 120 ? -1.935 -25.281 -5.406 1 98.31 120 ALA A N 1
ATOM 955 C CA . ALA A 1 120 ? -3.053 -25.109 -6.332 1 98.31 120 ALA A CA 1
ATOM 956 C C . ALA A 1 120 ? -3.107 -23.672 -6.848 1 98.31 120 ALA A C 1
ATOM 958 O O . ALA A 1 120 ? -2.479 -22.766 -6.281 1 98.31 120 ALA A O 1
ATOM 959 N N . ALA A 1 121 ? -3.822 -23.469 -7.945 1 98.75 121 ALA A N 1
ATOM 960 C CA . ALA A 1 121 ? -3.996 -22.141 -8.523 1 98.75 121 ALA A CA 1
ATOM 961 C C . ALA A 1 121 ? -5.387 -21.969 -9.133 1 98.75 121 ALA A C 1
ATOM 963 O O . ALA A 1 121 ? -5.91 -22.906 -9.75 1 98.75 121 ALA A O 1
ATOM 964 N N . ALA A 1 122 ? -5.934 -20.844 -8.922 1 98.44 122 ALA A N 1
ATOM 965 C CA . ALA A 1 122 ? -7.281 -20.594 -9.422 1 98.44 122 ALA A CA 1
ATOM 966 C C . ALA A 1 122 ? -7.402 -19.188 -9.984 1 98.44 122 ALA A C 1
ATOM 968 O O . ALA A 1 122 ? -6.855 -18.234 -9.422 1 98.44 122 ALA A O 1
ATOM 969 N N . TRP A 1 123 ? -8.102 -19.062 -11.109 1 97.94 123 TRP A N 1
ATOM 970 C CA . TRP A 1 123 ? -8.555 -17.766 -11.57 1 97.94 123 TRP A CA 1
ATOM 971 C C . TRP A 1 123 ? -9.617 -17.188 -10.641 1 97.94 123 TRP A C 1
ATOM 973 O O . TRP A 1 123 ? -10.562 -17.891 -10.258 1 97.94 123 TRP A O 1
ATOM 983 N N . ALA A 1 124 ? -9.461 -15.938 -10.273 1 96.5 124 ALA A N 1
ATOM 984 C CA . ALA A 1 124 ? -10.422 -15.383 -9.32 1 96.5 124 ALA A CA 1
ATOM 985 C C . ALA A 1 124 ? -10.836 -13.969 -9.719 1 96.5 124 ALA A C 1
ATOM 987 O O . ALA A 1 124 ? -11.461 -13.258 -8.93 1 96.5 124 ALA A O 1
ATOM 988 N N . GLY A 1 125 ? -10.438 -13.523 -10.844 1 92.75 125 GLY A N 1
ATOM 989 C CA . GLY A 1 125 ? -10.852 -12.203 -11.297 1 92.75 125 GLY A CA 1
ATOM 990 C C . GLY A 1 125 ? -12.352 -12.078 -11.477 1 92.75 125 GLY A C 1
ATOM 991 O O . GLY A 1 125 ? -13.016 -13.031 -11.898 1 92.75 125 GLY A O 1
ATOM 992 N N . ASN A 1 126 ? -12.852 -10.953 -11.164 1 81.19 126 ASN A N 1
ATOM 993 C CA . ASN A 1 126 ? -14.289 -10.734 -11.258 1 81.19 126 ASN A CA 1
ATOM 994 C C . ASN A 1 126 ? -14.727 -10.531 -12.703 1 81.19 126 ASN A C 1
ATOM 996 O O . ASN A 1 126 ? -15.922 -10.508 -13 1 81.19 126 ASN A O 1
ATOM 1000 N N . GLY A 1 127 ? -13.781 -10.414 -13.57 1 76.62 127 GLY A N 1
ATOM 1001 C CA . GLY A 1 127 ? -14.07 -10.266 -14.984 1 76.62 127 GLY A CA 1
ATOM 1002 C C . GLY A 1 127 ? -14.617 -8.898 -15.344 1 76.62 127 GLY A C 1
ATOM 1003 O O . GLY A 1 127 ? -15.031 -8.664 -16.484 1 76.62 127 GLY A O 1
ATOM 1004 N N . ASP A 1 128 ? -14.688 -7.992 -14.344 1 79.12 128 ASP A N 1
ATOM 1005 C CA . ASP A 1 128 ? -15.219 -6.652 -14.578 1 79.12 128 ASP A CA 1
ATOM 1006 C C . ASP A 1 128 ? -14.133 -5.594 -14.375 1 79.12 128 ASP A C 1
ATOM 1008 O O . ASP A 1 128 ? -13.867 -5.184 -13.242 1 79.12 128 ASP A O 1
ATOM 1012 N N . PRO A 1 129 ? -13.578 -5.148 -15.469 1 73.44 129 PRO A N 1
ATOM 1013 C CA . PRO A 1 129 ? -12.508 -4.16 -15.344 1 73.44 129 PRO A CA 1
ATOM 1014 C C . PRO A 1 129 ? -12.984 -2.838 -14.75 1 73.44 129 PRO A C 1
ATOM 1016 O O . PRO A 1 129 ? -12.172 -2.035 -14.281 1 73.44 129 PRO A O 1
ATOM 1019 N N . LEU A 1 130 ? -14.305 -2.627 -14.711 1 73.69 130 LEU A N 1
ATOM 1020 C CA . LEU A 1 130 ? -14.844 -1.372 -14.203 1 73.69 130 LEU A CA 1
ATOM 1021 C C . LEU A 1 130 ? -14.969 -1.408 -12.688 1 73.69 130 LEU A C 1
ATOM 1023 O O . LEU A 1 130 ? -15.188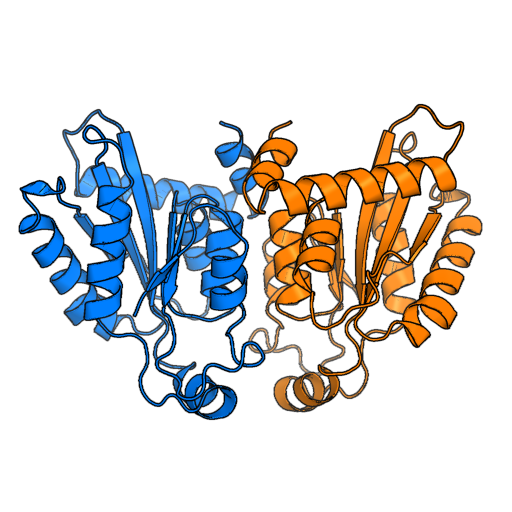 -0.372 -12.055 1 73.69 130 LEU A O 1
ATOM 1027 N N . ARG A 1 131 ? -14.75 -2.588 -12.156 1 80.69 131 ARG A N 1
ATOM 1028 C CA . ARG A 1 131 ? -14.836 -2.721 -10.711 1 80.69 131 ARG A CA 1
ATOM 1029 C C . ARG A 1 131 ? -13.594 -3.396 -10.141 1 80.69 131 ARG A C 1
ATOM 1031 O O . ARG A 1 131 ? -13.68 -4.48 -9.562 1 80.69 131 ARG A O 1
ATOM 1038 N N . PRO A 1 132 ? -12.469 -2.633 -10.258 1 87 132 PRO A N 1
ATOM 1039 C CA . PRO A 1 132 ? -11.203 -3.227 -9.82 1 87 132 PRO A CA 1
ATOM 1040 C C . PRO A 1 132 ? -11.117 -3.377 -8.297 1 87 132 PRO A C 1
ATOM 1042 O O . PRO A 1 132 ? -10.25 -4.094 -7.793 1 87 132 PRO A O 1
ATOM 1045 N N . GLU A 1 133 ? -12.07 -2.693 -7.562 1 88.75 133 GLU A N 1
ATOM 1046 C CA . GLU A 1 133 ? -12.016 -2.703 -6.105 1 88.75 133 GLU A CA 1
ATOM 1047 C C . GLU A 1 133 ? -12.281 -4.098 -5.551 1 88.75 133 GLU A C 1
ATOM 1049 O O . GLU A 1 133 ? -11.75 -4.469 -4.5 1 88.75 133 GLU A O 1
ATOM 1054 N N . ARG A 1 134 ? -13.094 -4.871 -6.262 1 91.19 134 ARG A N 1
ATOM 1055 C CA . ARG A 1 134 ? -13.367 -6.234 -5.812 1 91.19 134 ARG A CA 1
ATOM 1056 C C . ARG A 1 134 ? -12.125 -7.105 -5.93 1 91.19 134 ARG A C 1
ATOM 1058 O O . ARG A 1 134 ? -11.812 -7.883 -5.023 1 91.19 134 ARG A O 1
ATOM 1065 N N . ASP A 1 135 ? -11.469 -6.945 -7.059 1 94.38 135 ASP A N 1
ATOM 1066 C CA . ASP A 1 135 ? -10.227 -7.699 -7.262 1 94.38 135 ASP A CA 1
ATOM 1067 C C . ASP A 1 135 ? -9.156 -7.27 -6.262 1 94.38 135 ASP A C 1
ATOM 1069 O O . ASP A 1 135 ? -8.422 -8.109 -5.738 1 94.38 135 ASP A O 1
ATOM 1073 N N . LEU A 1 136 ? -9.102 -5.973 -6.043 1 93.19 136 LEU A N 1
ATOM 1074 C CA . LEU A 1 136 ? -8.117 -5.461 -5.098 1 93.19 136 LEU A CA 1
ATOM 1075 C C . LEU A 1 136 ? -8.367 -6.016 -3.699 1 93.19 136 LEU A C 1
ATOM 1077 O O . LEU A 1 136 ? -7.438 -6.453 -3.021 1 93.19 136 LEU A O 1
ATOM 1081 N N . ALA A 1 137 ? -9.641 -5.973 -3.277 1 92.62 137 ALA A N 1
ATOM 1082 C CA . ALA A 1 137 ? -10 -6.48 -1.955 1 92.62 137 ALA A CA 1
ATOM 1083 C C . ALA A 1 137 ? -9.68 -7.965 -1.829 1 92.62 137 ALA A C 1
ATOM 1085 O O . ALA A 1 137 ? -9.227 -8.422 -0.777 1 92.62 137 ALA A O 1
ATOM 1086 N N . LEU A 1 138 ? -9.922 -8.68 -2.885 1 95.31 138 LEU A N 1
ATOM 1087 C CA . LEU A 1 138 ? -9.656 -10.109 -2.891 1 95.31 138 LEU A CA 1
ATOM 1088 C C . LEU A 1 138 ? -8.164 -10.383 -2.729 1 95.31 138 LEU A C 1
ATOM 1090 O O . LEU A 1 138 ? -7.762 -11.18 -1.877 1 95.31 138 LEU A O 1
ATOM 1094 N N . LEU A 1 139 ? -7.328 -9.695 -3.516 1 96.38 139 LEU A N 1
ATOM 1095 C CA . LEU A 1 139 ? -5.883 -9.883 -3.424 1 96.38 139 LEU A CA 1
ATOM 1096 C C . LEU A 1 139 ? -5.371 -9.461 -2.053 1 96.38 139 LEU A C 1
ATOM 1098 O O . LEU A 1 139 ? -4.527 -10.141 -1.465 1 96.38 139 LEU A O 1
ATOM 1102 N N . ALA A 1 140 ? -5.902 -8.406 -1.563 1 93.38 140 ALA A N 1
ATOM 1103 C CA . ALA A 1 140 ? -5.469 -7.863 -0.278 1 93.38 140 ALA A CA 1
ATOM 1104 C C . ALA A 1 140 ? -5.852 -8.797 0.867 1 93.38 140 ALA A C 1
ATOM 1106 O O . ALA A 1 140 ? -5.266 -8.734 1.95 1 93.38 140 ALA A O 1
ATOM 1107 N N . ALA A 1 141 ? -6.84 -9.617 0.681 1 93.62 141 ALA A N 1
ATOM 1108 C CA . ALA A 1 141 ? -7.31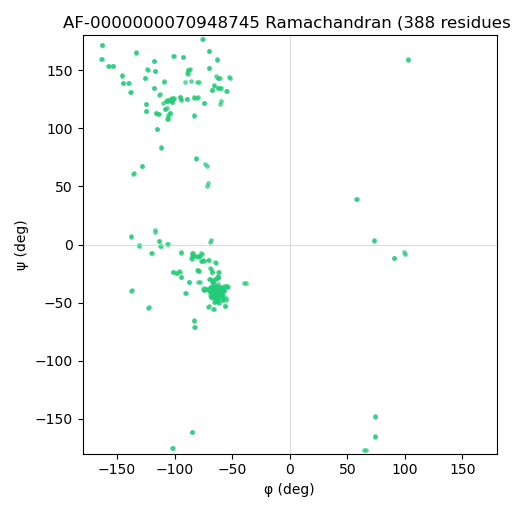2 -10.539 1.713 1 93.62 141 ALA A CA 1
ATOM 1109 C C . ALA A 1 141 ? -6.418 -11.773 1.796 1 93.62 141 ALA A C 1
ATOM 1111 O O . ALA A 1 141 ? -6.523 -12.562 2.74 1 93.62 141 ALA A O 1
ATOM 1112 N N . CYS A 1 142 ? -5.531 -11.938 0.835 1 96.19 142 CYS A N 1
ATOM 1113 C CA . CYS A 1 142 ? -4.617 -13.07 0.829 1 96.19 142 CYS A CA 1
ATOM 1114 C C . CYS A 1 142 ? -3.5 -12.883 1.846 1 96.19 142 CYS A C 1
ATOM 1116 O O . CYS A 1 142 ? -3.477 -11.891 2.57 1 96.19 142 CYS A O 1
ATOM 1118 N N . ASN A 1 143 ? -2.629 -13.898 1.977 1 95.56 143 ASN A N 1
ATOM 1119 C CA . ASN A 1 143 ? -1.561 -13.859 2.969 1 95.56 143 ASN A CA 1
ATOM 1120 C C . ASN A 1 143 ? -0.284 -13.25 2.398 1 95.56 143 ASN A C 1
ATOM 1122 O O . ASN A 1 143 ? 0.437 -12.539 3.102 1 95.56 143 ASN A O 1
ATOM 1126 N N . HIS A 1 144 ? 0.069 -13.578 1.223 1 96.56 144 HIS A N 1
ATOM 1127 C CA . HIS A 1 144 ? 1.265 -13.172 0.494 1 96.56 144 HIS A CA 1
ATOM 1128 C C . HIS A 1 144 ? 0.921 -12.734 -0.927 1 96.56 144 HIS A C 1
ATOM 1130 O O . HIS A 1 144 ? -0.206 -12.93 -1.386 1 96.56 144 HIS A O 1
ATOM 1136 N N . THR A 1 145 ? 1.837 -12.078 -1.574 1 97.31 145 THR A N 1
ATOM 1137 C CA . THR A 1 145 ? 1.502 -11.547 -2.893 1 97.31 145 THR A CA 1
ATOM 1138 C C . THR A 1 145 ? 2.66 -11.758 -3.865 1 97.31 145 THR A C 1
ATOM 1140 O O . THR A 1 145 ? 3.814 -11.477 -3.533 1 97.31 145 THR A O 1
ATOM 1143 N N . VAL A 1 146 ? 2.336 -12.273 -5.02 1 98.31 146 VAL A N 1
ATOM 1144 C CA . VAL A 1 146 ? 3.176 -12.289 -6.215 1 98.31 146 VAL A CA 1
ATOM 1145 C C . VAL A 1 146 ? 2.645 -11.289 -7.234 1 98.31 146 VAL A C 1
ATOM 1147 O O . VAL A 1 146 ? 1.49 -11.383 -7.66 1 98.31 146 VAL A O 1
ATOM 1150 N N . PHE A 1 147 ? 3.508 -10.359 -7.656 1 96.38 147 PHE A N 1
ATOM 1151 C CA . PHE A 1 147 ? 2.986 -9.391 -8.617 1 96.38 147 PHE A CA 1
ATOM 1152 C C . PHE A 1 147 ? 4.117 -8.766 -9.422 1 96.38 147 PHE A C 1
ATOM 1154 O O . PHE A 1 147 ? 5.273 -8.773 -8.992 1 96.38 147 PHE A O 1
ATOM 1161 N N . ALA A 1 148 ? 3.838 -8.328 -10.609 1 88.94 148 ALA A N 1
ATOM 1162 C CA . ALA A 1 148 ? 4.871 -7.824 -11.508 1 88.94 148 ALA A CA 1
ATOM 1163 C C . ALA A 1 148 ? 5.203 -6.367 -11.203 1 88.94 148 ALA A C 1
ATOM 1165 O O . ALA A 1 148 ? 6.328 -6.047 -10.812 1 88.94 148 ALA A O 1
ATOM 1166 N N . TYR A 1 149 ? 4.336 -5.477 -11.391 1 84.56 149 TYR A N 1
ATOM 1167 C CA . TYR A 1 149 ? 4.523 -4.039 -11.211 1 84.56 149 TYR A CA 1
ATOM 1168 C C . TYR A 1 149 ? 3.186 -3.32 -11.117 1 84.56 149 TYR A C 1
ATOM 1170 O O . TYR A 1 149 ? 2.129 -3.947 -11.219 1 84.56 149 TYR A O 1
ATOM 1178 N N . GLY A 1 150 ? 3.383 -2.041 -10.781 1 87.5 150 GLY A N 1
ATOM 1179 C CA . GLY A 1 150 ? 2.191 -1.208 -10.789 1 87.5 150 GLY A CA 1
ATOM 1180 C C . GLY A 1 150 ? 1.65 -0.933 -9.398 1 87.5 150 GLY A C 1
ATOM 1181 O O . GLY A 1 150 ? 1.834 -1.739 -8.484 1 87.5 150 GLY A O 1
ATOM 1182 N N . THR A 1 151 ? 0.875 0.123 -9.312 1 88.5 151 THR A N 1
ATOM 1183 C CA . THR A 1 151 ? 0.3 0.586 -8.055 1 88.5 151 THR A CA 1
ATOM 1184 C C . THR A 1 151 ? -0.765 -0.387 -7.555 1 88.5 151 THR A C 1
ATOM 1186 O O . THR A 1 151 ? -0.889 -0.616 -6.352 1 88.5 151 THR A O 1
ATOM 1189 N N . PHE A 1 152 ? -1.443 -1.071 -8.438 1 90.56 152 PHE A N 1
ATOM 1190 C CA . PHE A 1 152 ? -2.504 -1.999 -8.07 1 90.56 152 PHE A CA 1
ATOM 1191 C C . PHE A 1 152 ? -1.939 -3.188 -7.297 1 90.56 152 PHE A C 1
ATOM 1193 O O . PHE A 1 152 ? -2.332 -3.438 -6.156 1 90.56 152 PHE A O 1
ATOM 1200 N N . GLY A 1 153 ? -1.024 -3.826 -7.887 1 93.94 153 GLY A N 1
ATOM 1201 C CA . GLY A 1 153 ? -0.401 -4.969 -7.238 1 93.94 153 GLY A CA 1
ATOM 1202 C C . GLY A 1 153 ? 0.328 -4.605 -5.961 1 93.94 153 GLY A C 1
ATOM 1203 O O . GLY A 1 153 ? 0.233 -5.32 -4.961 1 93.94 153 GLY A O 1
ATOM 1204 N N . LEU A 1 154 ? 1.02 -3.516 -6.027 1 94.19 154 LEU A N 1
ATOM 1205 C CA . LEU A 1 154 ? 1.769 -3.068 -4.859 1 94.19 154 LEU A CA 1
ATOM 1206 C C . LEU A 1 154 ? 0.83 -2.754 -3.699 1 94.19 154 LEU A C 1
ATOM 1208 O O . LEU A 1 154 ? 1.096 -3.137 -2.557 1 94.19 154 LEU A O 1
ATOM 1212 N N . SER A 1 155 ? -0.277 -2.072 -4 1 93.38 155 SER A N 1
ATOM 1213 C CA . SER A 1 155 ? -1.241 -1.73 -2.961 1 93.38 155 SER A CA 1
ATOM 1214 C C . SER A 1 155 ? -1.844 -2.982 -2.334 1 93.38 155 SER A C 1
ATOM 1216 O O . SER A 1 155 ? -1.953 -3.078 -1.109 1 93.38 155 SER A O 1
ATOM 1218 N N . ALA A 1 156 ? -2.178 -3.902 -3.158 1 93.44 156 ALA A N 1
ATOM 1219 C CA . ALA A 1 156 ? -2.721 -5.16 -2.648 1 93.44 156 ALA A CA 1
ATOM 1220 C C . ALA A 1 156 ? -1.724 -5.855 -1.727 1 93.44 156 ALA A C 1
ATOM 1222 O O . ALA A 1 156 ? -2.096 -6.355 -0.664 1 93.44 156 ALA A O 1
ATOM 1223 N N . ALA A 1 157 ? -0.48 -5.84 -2.119 1 94.56 157 ALA A N 1
ATOM 1224 C CA . ALA A 1 157 ? 0.574 -6.512 -1.362 1 94.56 157 ALA A CA 1
ATOM 1225 C C . ALA A 1 157 ? 0.783 -5.848 -0.005 1 94.56 157 ALA A C 1
ATOM 1227 O O . ALA A 1 157 ? 0.944 -6.527 1.01 1 94.56 157 ALA A O 1
ATOM 1228 N N . LEU A 1 158 ? 0.779 -4.574 -0.034 1 91.31 158 LEU A N 1
ATOM 1229 C CA . LEU A 1 158 ? 1.015 -3.836 1.203 1 91.31 158 LEU A CA 1
ATOM 1230 C C . LEU A 1 158 ? -0.134 -4.039 2.184 1 91.31 158 LEU A C 1
ATOM 1232 O O . LEU A 1 158 ? 0.086 -4.137 3.395 1 91.31 158 LEU A O 1
ATOM 1236 N N . VAL A 1 159 ? -1.347 -4.125 1.664 1 89.44 159 VAL A N 1
ATOM 1237 C CA . VAL A 1 159 ? -2.508 -4.332 2.523 1 89.44 159 VAL A CA 1
ATOM 1238 C C . VAL A 1 159 ? -2.543 -5.781 3.006 1 89.44 159 VAL A C 1
ATOM 1240 O O . VAL A 1 159 ? -2.863 -6.047 4.168 1 89.44 159 VAL A O 1
ATOM 1243 N N . ALA A 1 160 ? -2.199 -6.688 2.133 1 90.31 160 ALA A N 1
ATOM 1244 C CA . ALA A 1 160 ? -2.197 -8.102 2.48 1 90.31 160 ALA A CA 1
ATOM 1245 C C . ALA A 1 160 ? -1.178 -8.398 3.578 1 90.31 160 ALA A C 1
ATOM 1247 O O . ALA A 1 160 ? -1.418 -9.234 4.449 1 90.31 160 ALA A O 1
ATOM 1248 N N . GLY A 1 161 ? -0.086 -7.641 3.42 1 88.44 161 GLY A N 1
ATOM 1249 C CA . GLY A 1 161 ? 1.036 -8.008 4.27 1 88.44 161 GLY A CA 1
ATOM 1250 C C . GLY A 1 161 ? 1.733 -9.281 3.824 1 88.44 161 GLY A C 1
ATOM 1251 O O . GLY A 1 161 ? 1.657 -9.656 2.652 1 88.44 161 GLY A O 1
ATOM 1252 N N . GLY A 1 162 ? 2.537 -9.828 4.699 1 91.31 162 GLY A N 1
ATOM 1253 C CA . GLY A 1 162 ? 3.246 -11.055 4.383 1 91.31 162 GLY A CA 1
ATOM 1254 C C . GLY A 1 162 ? 4.395 -10.852 3.412 1 91.31 162 GLY A C 1
ATOM 1255 O O . GLY A 1 162 ? 5.051 -9.805 3.434 1 91.31 162 GLY A O 1
ATOM 1256 N N . ARG A 1 163 ? 4.617 -11.844 2.629 1 93.94 163 ARG A N 1
ATOM 1257 C CA . ARG A 1 163 ? 5.719 -11.82 1.673 1 93.94 163 ARG A CA 1
ATOM 1258 C C . ARG A 1 163 ? 5.281 -11.219 0.344 1 93.94 163 ARG A C 1
ATOM 1260 O O . ARG A 1 163 ? 4.105 -11.297 -0.023 1 93.94 163 ARG A O 1
ATOM 1267 N N . GLY A 1 164 ? 6.199 -10.57 -0.273 1 95.31 164 GLY A N 1
ATOM 1268 C CA . GLY A 1 164 ? 6.023 -10.055 -1.621 1 95.31 164 GLY A CA 1
ATOM 1269 C C . GLY A 1 164 ? 7.094 -10.531 -2.586 1 95.31 164 GLY A C 1
ATOM 1270 O O . GLY A 1 164 ? 8.289 -10.375 -2.322 1 95.31 164 GLY A O 1
ATOM 1271 N N . ILE A 1 165 ? 6.664 -11.172 -3.582 1 97.31 165 ILE A N 1
ATOM 1272 C CA . ILE A 1 165 ? 7.574 -11.57 -4.652 1 97.31 165 ILE A CA 1
ATOM 1273 C C . ILE A 1 165 ? 7.301 -10.734 -5.898 1 97.31 165 ILE A C 1
ATOM 1275 O O . ILE A 1 165 ? 6.215 -10.805 -6.477 1 97.31 165 ILE A O 1
ATOM 1279 N N . VAL A 1 166 ? 8.281 -9.969 -6.277 1 96 166 VAL A N 1
ATOM 1280 C CA . VAL A 1 166 ? 8.07 -8.961 -7.316 1 96 166 VAL A CA 1
ATOM 1281 C C . VAL A 1 166 ? 8.938 -9.289 -8.531 1 96 166 VAL A C 1
ATOM 1283 O O . VAL A 1 166 ? 10.016 -9.875 -8.398 1 96 166 VAL A O 1
ATOM 1286 N N . TYR A 1 167 ? 8.391 -8.891 -9.672 1 94.25 167 TYR A N 1
ATOM 1287 C CA . TYR A 1 167 ? 9.133 -9.094 -10.914 1 94.25 167 TYR A CA 1
ATOM 1288 C C . TYR A 1 167 ? 10.281 -8.102 -11.031 1 94.25 167 TYR A C 1
ATOM 1290 O O . TYR A 1 167 ? 10.07 -6.887 -10.938 1 94.25 167 TYR A O 1
ATOM 1298 N N . GLN A 1 168 ? 11.438 -8.625 -11.148 1 90.56 168 GLN A N 1
ATOM 1299 C CA . GLN A 1 168 ? 12.594 -7.785 -11.422 1 90.56 168 GLN A CA 1
ATOM 1300 C C . GLN A 1 168 ? 12.719 -7.492 -12.914 1 90.56 168 GLN A C 1
ATOM 1302 O O . GLN A 1 168 ? 13.008 -8.391 -13.711 1 90.56 168 GLN A O 1
ATOM 1307 N N . LEU A 1 169 ? 12.477 -6.219 -13.234 1 84.12 169 LEU A N 1
ATOM 1308 C CA . LEU A 1 169 ? 12.547 -5.855 -14.641 1 84.12 169 LEU A CA 1
ATOM 1309 C C . LEU A 1 169 ? 13.938 -6.129 -15.211 1 84.12 169 LEU A C 1
ATOM 1311 O O . LEU A 1 169 ? 14.938 -5.914 -14.523 1 84.12 169 LEU A O 1
ATOM 1315 N N . ALA A 1 170 ? 13.914 -6.75 -16.438 1 65.5 170 ALA A N 1
ATOM 1316 C CA . ALA A 1 170 ? 15.156 -7.023 -17.156 1 65.5 170 ALA A CA 1
ATOM 1317 C C . ALA A 1 170 ? 15.75 -5.738 -17.734 1 65.5 170 ALA A C 1
ATOM 1319 O O . ALA A 1 170 ? 15.383 -5.316 -18.828 1 65.5 170 ALA A O 1
ATOM 1320 N N . ARG A 1 171 ? 16.25 -4.836 -16.875 1 62.94 171 ARG A N 1
ATOM 1321 C CA . ARG A 1 171 ? 16.75 -3.584 -17.438 1 62.94 171 ARG A CA 1
ATOM 1322 C C . ARG A 1 171 ? 18.266 -3.5 -17.328 1 62.94 171 ARG A C 1
ATOM 1324 O O . ARG A 1 171 ? 18.859 -4.102 -16.438 1 62.94 171 ARG A O 1
ATOM 1331 N N . GLU A 1 172 ? 19.016 -3.344 -18.422 1 57.34 172 GLU A N 1
ATOM 1332 C CA . GLU A 1 172 ? 20.406 -2.883 -18.484 1 57.34 172 GLU A CA 1
ATOM 1333 C C . GLU A 1 172 ? 20.469 -1.367 -18.656 1 57.34 172 GLU A C 1
ATOM 1335 O O . GLU A 1 172 ? 19.75 -0.797 -19.469 1 57.34 172 GLU A O 1
ATOM 1340 N N . PRO A 1 173 ? 21.422 -0.567 -17.984 1 53.12 173 PRO A N 1
ATOM 1341 C CA . PRO A 1 173 ? 21.969 -0.684 -16.641 1 53.12 173 PRO A CA 1
ATOM 1342 C C . PRO A 1 173 ? 20.922 -0.485 -15.555 1 53.12 173 PRO A C 1
ATOM 1344 O O . PRO A 1 173 ? 19.891 0.162 -15.789 1 53.12 173 PRO A O 1
ATOM 1347 N N . LEU A 1 174 ? 20.984 -1.209 -14.375 1 53.62 174 LEU A N 1
ATOM 1348 C CA . LEU A 1 174 ? 20.141 -1.148 -13.188 1 53.62 174 LEU A CA 1
ATOM 1349 C C . LEU A 1 174 ? 20.406 0.13 -12.398 1 53.62 174 LEU A C 1
ATOM 1351 O O . LEU A 1 174 ? 21.391 0.221 -11.664 1 53.62 174 LEU A O 1
ATOM 1355 N N . HIS A 1 175 ? 20.406 1.298 -12.938 1 52.59 175 HIS A N 1
ATOM 1356 C CA . HIS A 1 175 ? 20.578 2.395 -11.992 1 52.59 175 HIS A CA 1
ATOM 1357 C C . HIS A 1 175 ? 19.453 2.43 -10.969 1 52.59 175 HIS A C 1
ATOM 1359 O O . HIS A 1 175 ? 18.281 2.24 -11.32 1 52.59 175 HIS A O 1
ATOM 1365 N N . PRO A 1 176 ? 19.953 2.307 -9.695 1 53.16 176 PRO A N 1
ATOM 1366 C CA . PRO A 1 176 ? 18.969 2.301 -8.602 1 53.16 176 PRO A CA 1
ATOM 1367 C C . PRO A 1 176 ? 17.812 3.275 -8.836 1 53.16 176 PRO A C 1
ATOM 1369 O O . PRO A 1 176 ? 16.688 3.002 -8.438 1 53.16 176 PRO A O 1
ATOM 1372 N N . THR A 1 177 ? 18.172 4.395 -9.5 1 55.97 177 THR A N 1
ATOM 1373 C CA . THR A 1 177 ? 17.141 5.375 -9.805 1 55.97 177 THR A CA 1
ATOM 1374 C C . THR A 1 177 ? 16.156 4.828 -10.836 1 55.97 177 THR A C 1
ATOM 1376 O O . THR A 1 177 ? 15.125 5.449 -11.117 1 55.97 177 THR A O 1
ATOM 1379 N N . LEU A 1 178 ? 16.469 3.49 -11.133 1 65.94 178 LEU A N 1
ATOM 1380 C CA . LEU A 1 178 ? 15.648 2.98 -12.227 1 65.94 178 LEU A CA 1
ATOM 1381 C C . LEU A 1 178 ? 14.773 1.825 -11.75 1 65.94 178 LEU A C 1
ATOM 1383 O O . LEU A 1 178 ? 14.125 1.16 -12.555 1 65.94 178 LEU A O 1
ATOM 1387 N N . LEU A 1 179 ? 14.781 1.743 -10.414 1 78.75 179 LEU A N 1
ATOM 1388 C CA . LEU A 1 179 ? 13.945 0.671 -9.898 1 78.75 179 LEU A CA 1
ATOM 1389 C C . LEU A 1 179 ? 12.477 1.097 -9.859 1 78.75 179 LEU A C 1
ATOM 1391 O O . LEU A 1 179 ? 12.172 2.25 -9.555 1 78.75 179 LEU A O 1
ATOM 1395 N N . THR A 1 180 ? 11.633 0.091 -10.242 1 83.44 180 THR A N 1
ATOM 1396 C CA . THR A 1 180 ? 10.211 0.342 -10.023 1 83.44 180 THR A CA 1
ATOM 1397 C C . THR A 1 180 ? 9.914 0.503 -8.539 1 83.44 180 THR A C 1
ATOM 1399 O O . THR A 1 180 ? 10.672 0.031 -7.691 1 83.44 180 THR A O 1
ATOM 1402 N N . PRO A 1 181 ? 8.82 1.133 -8.203 1 85.81 181 PRO A N 1
ATOM 1403 C CA . PRO A 1 181 ? 8.453 1.205 -6.789 1 85.81 181 PRO A CA 1
ATOM 1404 C C . PRO A 1 181 ? 8.367 -0.17 -6.133 1 85.81 181 PRO A C 1
ATOM 1406 O O . PRO A 1 181 ? 8.797 -0.336 -4.984 1 85.81 181 PRO A O 1
ATOM 1409 N N . SER A 1 182 ? 7.906 -1.157 -6.867 1 89.75 182 SER A N 1
ATOM 1410 C CA . SER A 1 182 ? 7.785 -2.508 -6.328 1 89.75 182 SER A CA 1
ATOM 1411 C C . SER A 1 182 ? 9.148 -3.102 -6.008 1 89.75 182 SER A C 1
ATOM 1413 O O . SER A 1 182 ? 9.336 -3.732 -4.965 1 89.75 182 SER A O 1
ATOM 1415 N N . GLU A 1 183 ? 10.102 -2.861 -6.895 1 89.31 183 GLU A N 1
ATOM 1416 C CA . GLU A 1 183 ? 11.461 -3.338 -6.672 1 89.31 183 GLU A CA 1
ATOM 1417 C C . GLU A 1 183 ? 12.102 -2.625 -5.488 1 89.31 183 GLU A C 1
ATOM 1419 O O . GLU A 1 183 ? 12.875 -3.229 -4.738 1 89.31 183 GLU A O 1
ATOM 1424 N N . GLN A 1 184 ? 11.797 -1.346 -5.355 1 85.94 184 GLN A N 1
ATOM 1425 C CA . GLN A 1 184 ? 12.312 -0.589 -4.223 1 85.94 184 GLN A CA 1
ATOM 1426 C C . GLN A 1 184 ? 11.789 -1.144 -2.902 1 85.94 184 GLN A C 1
ATOM 1428 O O . GLN A 1 184 ? 12.547 -1.285 -1.938 1 85.94 184 GLN A O 1
ATOM 1433 N N . PHE A 1 185 ? 10.523 -1.479 -2.906 1 89.19 185 PHE A N 1
ATOM 1434 C CA . PHE A 1 185 ? 9.945 -2.062 -1.702 1 89.19 185 PHE A CA 1
ATOM 1435 C C . PHE A 1 185 ? 10.602 -3.404 -1.385 1 89.19 185 PHE A C 1
ATOM 1437 O O . PHE A 1 185 ? 10.867 -3.711 -0.221 1 89.19 185 PHE A O 1
ATOM 1444 N N . ALA A 1 186 ? 10.867 -4.184 -2.414 1 89.81 186 ALA A N 1
ATOM 1445 C CA . ALA A 1 186 ? 11.469 -5.5 -2.211 1 89.81 186 ALA A CA 1
ATOM 1446 C C . ALA A 1 186 ? 12.844 -5.383 -1.564 1 89.81 186 ALA A C 1
ATOM 1448 O O . ALA A 1 186 ? 13.273 -6.281 -0.836 1 89.81 186 ALA A O 1
ATOM 1449 N N . ARG A 1 187 ? 13.508 -4.254 -1.709 1 86.06 187 ARG A N 1
ATOM 1450 C CA . ARG A 1 187 ? 14.844 -4.039 -1.15 1 86.06 187 ARG A CA 1
ATOM 1451 C C . ARG A 1 187 ? 14.766 -3.717 0.338 1 86.06 187 ARG A C 1
ATOM 1453 O O . ARG A 1 187 ? 15.719 -3.961 1.082 1 86.06 187 ARG A O 1
ATOM 1460 N N . HIS A 1 188 ? 13.617 -3.238 0.747 1 85.12 188 HIS A N 1
ATOM 1461 C CA . HIS A 1 188 ? 13.609 -2.682 2.094 1 85.12 188 HIS A CA 1
ATOM 1462 C C . HIS A 1 188 ? 12.609 -3.416 2.984 1 85.12 188 HIS A C 1
ATOM 1464 O O . HIS A 1 188 ? 12.586 -3.203 4.199 1 85.12 188 HIS A O 1
ATOM 1470 N N . MET A 1 189 ? 11.836 -4.281 2.422 1 87.31 189 MET A N 1
ATOM 1471 C CA . MET A 1 189 ? 10.836 -5.012 3.205 1 87.31 189 MET A CA 1
ATOM 1472 C C . MET A 1 189 ? 11.305 -6.441 3.475 1 87.31 189 MET A C 1
ATOM 1474 O O . MET A 1 189 ? 11.562 -7.199 2.539 1 87.31 189 MET A O 1
ATOM 1478 N N . PRO A 1 190 ? 11.305 -6.77 4.77 1 86.56 190 PRO A N 1
ATOM 1479 C CA . PRO A 1 190 ? 11.703 -8.141 5.082 1 86.56 190 PRO A CA 1
ATOM 1480 C C . PRO A 1 190 ? 10.766 -9.188 4.484 1 86.56 190 PRO A C 1
ATOM 1482 O O . PRO A 1 190 ? 9.547 -9.008 4.504 1 86.56 190 PRO A O 1
ATOM 1485 N N . GLY A 1 191 ? 11.32 -10.219 3.885 1 89.06 191 GLY A N 1
ATOM 1486 C CA . GLY A 1 191 ? 10.523 -11.297 3.324 1 89.06 191 GLY A CA 1
ATOM 1487 C C . GLY A 1 191 ? 10.141 -11.062 1.873 1 89.06 191 GLY A C 1
ATOM 1488 O O . GLY A 1 191 ? 9.562 -11.945 1.232 1 89.06 191 GLY A O 1
ATOM 1489 N N . TRP A 1 192 ? 10.375 -9.82 1.438 1 93.19 192 TRP A N 1
ATOM 1490 C CA . TRP A 1 192 ? 10.117 -9.547 0.029 1 93.19 192 TRP A CA 1
ATOM 1491 C C . TRP A 1 192 ? 11.328 -9.891 -0.828 1 93.19 192 TRP A C 1
ATOM 1493 O O . TRP A 1 192 ? 12.469 -9.82 -0.357 1 93.19 192 TRP A O 1
ATOM 1503 N N . VAL A 1 193 ? 11.102 -10.266 -2.064 1 94.75 193 VAL A N 1
ATOM 1504 C CA . VAL A 1 193 ? 12.195 -10.594 -2.973 1 94.75 193 VAL A CA 1
ATOM 1505 C C . VAL A 1 193 ? 11.828 -10.172 -4.395 1 94.75 193 VAL A C 1
ATOM 1507 O O . VAL A 1 193 ? 10.656 -10.164 -4.762 1 94.75 193 VAL A O 1
ATOM 1510 N N . ALA A 1 194 ? 12.812 -9.758 -5.113 1 93.88 194 ALA A N 1
ATOM 1511 C CA . ALA A 1 194 ? 12.664 -9.531 -6.547 1 93.88 194 ALA A CA 1
ATOM 1512 C C . ALA A 1 194 ? 13.273 -10.68 -7.352 1 93.88 194 ALA A C 1
ATOM 1514 O O . ALA A 1 194 ? 14.422 -11.062 -7.129 1 93.88 194 ALA A O 1
ATOM 1515 N N . LEU A 1 195 ? 12.445 -11.234 -8.227 1 93.62 195 LEU A N 1
ATOM 1516 C CA . LEU A 1 195 ? 12.883 -12.352 -9.055 1 93.62 195 LEU A CA 1
ATOM 1517 C C . LEU A 1 195 ? 12.695 -12.039 -10.539 1 93.62 195 LEU A C 1
ATOM 1519 O O . LEU A 1 195 ? 11.836 -11.227 -10.898 1 93.62 195 LEU A O 1
ATOM 1523 N N . ARG A 1 196 ? 13.508 -12.609 -11.352 1 86.06 196 ARG A N 1
ATOM 1524 C CA . ARG A 1 196 ? 13.359 -12.477 -12.797 1 86.06 196 ARG A CA 1
ATOM 1525 C C . ARG A 1 196 ? 12.5 -13.602 -13.367 1 86.06 196 ARG A C 1
ATOM 1527 O O . ARG A 1 196 ? 12.5 -14.711 -12.836 1 86.06 196 ARG A O 1
ATOM 1534 N N . MET B 1 1 ? -3.176 -2.213 18.984 1 28.31 1 MET B N 1
ATOM 1535 C CA . MET B 1 1 ? -2.236 -3.33 19.047 1 28.31 1 MET B CA 1
ATOM 1536 C C . MET B 1 1 ? -2.01 -3.932 17.672 1 28.31 1 MET B C 1
ATOM 1538 O O . MET B 1 1 ? -0.868 -4.141 17.25 1 28.31 1 MET B O 1
ATOM 1542 N N . ALA B 1 2 ? -3.289 -4.332 16.984 1 34.53 2 ALA B N 1
ATOM 1543 C CA . ALA B 1 2 ? -3.217 -5.004 15.695 1 34.53 2 ALA B CA 1
ATOM 1544 C C . ALA B 1 2 ? -2.484 -4.145 14.672 1 34.53 2 ALA B C 1
ATOM 1546 O O . ALA B 1 2 ? -1.673 -4.652 13.891 1 34.53 2 ALA B O 1
ATOM 1547 N N . ASP B 1 3 ? -2.674 -2.791 14.695 1 41.69 3 ASP B N 1
ATOM 1548 C CA . ASP B 1 3 ? -2.037 -1.818 13.812 1 41.69 3 ASP B CA 1
ATOM 1549 C C . ASP B 1 3 ? -0.521 -1.823 14 1 41.69 3 ASP B C 1
ATOM 1551 O O . ASP B 1 3 ? 0.225 -1.645 13.031 1 41.69 3 ASP B O 1
ATOM 1555 N N . ARG B 1 4 ? -0.22 -2.068 15.227 1 41.66 4 ARG B N 1
ATOM 1556 C CA . ARG B 1 4 ? 1.187 -1.983 15.609 1 41.66 4 ARG B CA 1
ATOM 1557 C C . ARG B 1 4 ? 1.994 -3.111 14.977 1 41.66 4 ARG B C 1
ATOM 1559 O O . ARG B 1 4 ? 3.111 -2.893 14.5 1 41.66 4 ARG B O 1
ATOM 1566 N N . LEU B 1 5 ? 1.441 -4.273 15.008 1 40.34 5 LEU B N 1
ATOM 1567 C CA . LEU B 1 5 ? 2.182 -5.438 14.539 1 40.34 5 LEU B CA 1
ATOM 1568 C C . LEU B 1 5 ? 2.422 -5.359 13.031 1 40.34 5 LEU B C 1
ATOM 1570 O O . LEU B 1 5 ? 3.492 -5.738 12.555 1 40.34 5 LEU B O 1
ATOM 1574 N N . ARG B 1 6 ? 1.427 -4.859 12.234 1 46 6 ARG B N 1
ATOM 1575 C CA . ARG B 1 6 ? 1.512 -4.711 10.789 1 46 6 ARG B CA 1
ATOM 1576 C C . ARG B 1 6 ? 2.725 -3.875 10.391 1 46 6 ARG B C 1
ATOM 1578 O O . ARG B 1 6 ? 3.455 -4.23 9.469 1 46 6 ARG B O 1
ATOM 1585 N N . LYS B 1 7 ? 2.818 -2.764 11.117 1 51.53 7 LYS B N 1
ATOM 1586 C CA . LYS B 1 7 ? 3.9 -1.808 10.891 1 51.53 7 LYS B CA 1
ATOM 1587 C C . LYS B 1 7 ? 5.262 -2.447 11.156 1 51.53 7 LYS B C 1
ATOM 1589 O O . LYS B 1 7 ? 6.254 -2.09 10.516 1 51.53 7 LYS B O 1
ATOM 1594 N N . GLU B 1 8 ? 5.141 -3.43 12.047 1 49.84 8 GLU B N 1
ATOM 1595 C CA . GLU B 1 8 ? 6.414 -3.979 12.516 1 49.84 8 GLU B CA 1
ATOM 1596 C C . GLU B 1 8 ? 7.051 -4.867 11.453 1 49.84 8 GLU B C 1
ATOM 1598 O O . GLU B 1 8 ? 8.266 -5.082 11.461 1 49.84 8 GLU B O 1
ATOM 1603 N N . LEU B 1 9 ? 6.105 -5.199 10.406 1 53.47 9 LEU B N 1
ATOM 1604 C CA . LEU B 1 9 ? 6.723 -6.219 9.57 1 53.47 9 LEU B CA 1
ATOM 1605 C C . LEU B 1 9 ? 7.008 -5.676 8.172 1 53.47 9 LEU B C 1
ATOM 1607 O O . LEU B 1 9 ? 7.613 -6.359 7.348 1 53.47 9 LEU B O 1
ATOM 1611 N N . VAL B 1 10 ? 6.699 -4.426 8.062 1 63.38 10 VAL B N 1
ATOM 1612 C CA . VAL B 1 10 ? 6.781 -3.979 6.68 1 63.38 10 VAL B CA 1
ATOM 1613 C C . VAL B 1 10 ? 8.203 -3.512 6.371 1 63.38 10 VAL B C 1
ATOM 1615 O O . VAL B 1 10 ? 8.758 -3.838 5.316 1 63.38 10 VAL B O 1
ATOM 1618 N N . PHE B 1 11 ? 8.852 -2.957 7.398 1 75.19 11 PHE B N 1
ATOM 1619 C CA . PHE B 1 11 ? 10.164 -2.416 7.09 1 75.19 11 PHE B CA 1
ATOM 1620 C C . PHE B 1 11 ? 11.25 -3.146 7.879 1 75.19 11 PHE B C 1
ATOM 1622 O O . PHE B 1 11 ? 10.961 -3.793 8.891 1 75.19 11 PHE B O 1
ATOM 1629 N N . GLN B 1 12 ? 12.422 -3.041 7.324 1 82.94 12 GLN B N 1
ATOM 1630 C CA . GLN B 1 12 ? 13.578 -3.547 8.062 1 82.94 12 GLN B CA 1
ATOM 1631 C C . GLN B 1 12 ? 13.617 -2.975 9.477 1 82.94 12 GLN B C 1
ATOM 1633 O O . GLN B 1 12 ? 13.289 -1.807 9.688 1 82.94 12 GLN B O 1
ATOM 1638 N N . PRO B 1 13 ? 14.055 -3.811 10.438 1 84.19 13 PRO B N 1
ATOM 1639 C CA . PRO B 1 13 ? 14.023 -3.406 11.844 1 84.19 13 PRO B CA 1
ATOM 1640 C C . PRO B 1 13 ? 14.734 -2.074 12.086 1 84.19 13 PRO B C 1
ATOM 1642 O O . PRO B 1 13 ? 14.258 -1.261 12.891 1 84.19 13 PRO B O 1
ATOM 1645 N N . LEU B 1 14 ? 15.789 -1.859 11.383 1 85.62 14 LEU B N 1
ATOM 1646 C CA . LEU B 1 14 ? 16.547 -0.631 11.602 1 85.62 14 LEU B CA 1
ATOM 1647 C C . LEU B 1 14 ? 15.742 0.587 11.156 1 85.62 14 LEU B C 1
ATOM 1649 O O . LEU B 1 14 ? 15.773 1.631 11.805 1 85.62 14 LEU B O 1
ATOM 1653 N N . LEU B 1 15 ? 15.047 0.45 10.055 1 88.69 15 LEU B N 1
ATOM 1654 C CA . LEU B 1 15 ? 14.227 1.547 9.547 1 88.69 15 LEU B CA 1
ATOM 1655 C C . LEU B 1 15 ? 13.039 1.813 10.469 1 88.69 15 LEU B C 1
ATOM 1657 O O . LEU B 1 15 ? 12.695 2.969 10.727 1 88.69 15 LEU B O 1
ATOM 1661 N N . ARG B 1 16 ? 12.547 0.773 10.977 1 88.31 16 ARG B N 1
ATOM 1662 C CA . ARG B 1 16 ? 11.414 0.891 11.883 1 88.31 16 ARG B CA 1
ATOM 1663 C C . ARG B 1 16 ? 11.828 1.58 13.18 1 88.31 16 ARG B C 1
ATOM 1665 O O . ARG B 1 16 ? 11.125 2.471 13.672 1 88.31 16 ARG B O 1
ATOM 1672 N N . LYS B 1 17 ? 12.938 1.167 13.664 1 92.38 17 LYS B N 1
ATOM 1673 C CA . LYS B 1 17 ? 13.445 1.748 14.906 1 92.38 17 LYS B CA 1
ATOM 1674 C C . LYS B 1 17 ? 13.75 3.232 14.734 1 92.38 17 LYS B C 1
ATOM 1676 O O . LYS B 1 17 ? 13.445 4.043 15.609 1 92.38 17 LYS B O 1
ATOM 1681 N N . ALA B 1 18 ? 14.328 3.514 13.641 1 93.31 18 ALA B N 1
ATOM 1682 C CA . ALA B 1 18 ? 14.664 4.91 13.367 1 93.31 18 ALA B CA 1
ATOM 1683 C C . ALA B 1 18 ? 13.398 5.762 13.258 1 93.31 18 ALA B C 1
ATOM 1685 O O . ALA B 1 18 ? 13.359 6.891 13.75 1 93.31 18 ALA B O 1
ATOM 1686 N N . ALA B 1 19 ? 12.391 5.238 12.617 1 94.75 19 ALA B N 1
ATOM 1687 C CA . ALA B 1 19 ? 11.117 5.949 12.469 1 94.75 19 ALA B CA 1
ATOM 1688 C C . ALA B 1 19 ? 10.469 6.203 13.82 1 94.75 19 ALA B C 1
ATOM 1690 O O . ALA B 1 19 ? 10.023 7.316 14.102 1 94.75 19 ALA B O 1
ATOM 1691 N N . GLN B 1 20 ? 10.492 5.207 14.648 1 94.75 20 GLN B N 1
ATOM 1692 C CA . GLN B 1 20 ? 9.891 5.32 15.969 1 94.75 20 GLN B CA 1
ATOM 1693 C C . GLN B 1 20 ? 10.664 6.312 16.844 1 94.75 20 GLN B C 1
ATOM 1695 O O . GLN B 1 20 ? 10.062 7.082 17.594 1 94.75 20 GLN B O 1
ATOM 1700 N N . ALA B 1 21 ? 11.953 6.234 16.703 1 96.25 21 ALA B N 1
ATOM 1701 C CA . ALA B 1 21 ? 12.781 7.172 17.453 1 96.25 21 ALA B CA 1
ATOM 1702 C C . ALA B 1 21 ? 12.5 8.609 17.031 1 96.25 21 ALA B C 1
ATOM 1704 O O . ALA B 1 21 ? 12.453 9.508 17.875 1 96.25 21 ALA B O 1
ATOM 1705 N N . GLU B 1 22 ? 12.328 8.789 15.766 1 96.75 22 GLU B N 1
ATOM 1706 C CA . GLU B 1 22 ? 12.031 10.125 15.266 1 96.75 22 GLU B CA 1
ATOM 1707 C C . GLU B 1 22 ? 10.68 10.609 15.773 1 96.75 22 GLU B C 1
ATOM 1709 O O . GLU B 1 22 ? 10.531 11.781 16.141 1 96.75 22 GLU B O 1
ATOM 1714 N N . LEU B 1 23 ? 9.664 9.766 15.812 1 97.5 23 LEU B N 1
ATOM 1715 C CA . LEU B 1 23 ? 8.352 10.133 16.328 1 97.5 23 LEU B CA 1
ATOM 1716 C C . LEU B 1 23 ? 8.414 10.492 17.797 1 97.5 23 LEU B C 1
ATOM 1718 O O . LEU B 1 23 ? 7.809 11.477 18.234 1 97.5 23 LEU B O 1
ATOM 1722 N N . ARG B 1 24 ? 9.219 9.734 18.516 1 97 24 ARG B N 1
ATOM 1723 C CA . ARG B 1 24 ? 9.391 10.023 19.938 1 97 24 ARG B CA 1
ATOM 1724 C C . ARG B 1 24 ? 10.078 11.375 20.141 1 97 24 ARG B C 1
ATOM 1726 O O . ARG B 1 24 ? 9.703 12.141 21.031 1 97 24 ARG B O 1
ATOM 1733 N N . ARG B 1 25 ? 11.07 11.57 19.359 1 97.75 25 ARG B N 1
ATOM 1734 C CA . ARG B 1 25 ? 11.781 12.836 19.438 1 97.75 25 ARG B CA 1
ATOM 1735 C C . ARG B 1 25 ? 10.844 14.008 19.172 1 97.75 25 ARG B C 1
ATOM 1737 O O . ARG B 1 25 ? 10.859 15 19.891 1 97.75 25 ARG B O 1
ATOM 1744 N N . LEU B 1 26 ? 10.008 13.883 18.188 1 98 26 LEU B N 1
ATOM 1745 C CA . LEU B 1 26 ? 9.07 14.945 17.828 1 98 26 LEU B CA 1
ATOM 1746 C C . LEU B 1 26 ? 8.023 15.148 18.922 1 98 26 LEU B C 1
ATOM 1748 O O . LEU B 1 26 ? 7.656 16.281 19.234 1 98 26 LEU B O 1
ATOM 1752 N N . ARG B 1 27 ? 7.562 14.094 19.453 1 97.69 27 ARG B N 1
ATOM 1753 C CA . ARG B 1 27 ? 6.605 14.188 20.562 1 97.69 27 ARG B CA 1
ATOM 1754 C C . ARG B 1 27 ? 7.195 14.961 21.734 1 97.69 27 ARG B C 1
ATOM 1756 O O . ARG B 1 27 ? 6.535 15.844 22.297 1 97.69 27 ARG B O 1
ATOM 1763 N N . LYS B 1 28 ? 8.422 14.578 22.078 1 97.56 28 LYS B N 1
ATOM 1764 C CA . LYS B 1 28 ? 9.086 15.242 23.188 1 97.56 28 LYS B CA 1
ATOM 1765 C C . LYS B 1 28 ? 9.258 16.734 22.922 1 97.56 28 LYS B C 1
ATOM 1767 O O . LYS B 1 28 ? 9.109 17.547 23.828 1 97.56 28 LYS B O 1
ATOM 1772 N N . LYS B 1 29 ? 9.547 17.047 21.766 1 97.62 29 LYS B N 1
ATOM 1773 C CA . LYS B 1 29 ? 9.789 18.438 21.375 1 97.62 29 LYS B CA 1
ATOM 1774 C C . LYS B 1 29 ? 8.5 19.25 21.406 1 97.62 29 LYS B C 1
ATOM 1776 O O . LYS B 1 29 ? 8.492 20.391 21.859 1 97.62 29 LYS B O 1
ATOM 1781 N N . HIS B 1 30 ? 7.375 18.672 20.969 1 97.06 30 HIS B N 1
ATOM 1782 C CA . HIS B 1 30 ? 6.168 19.453 20.719 1 97.06 30 HIS B CA 1
ATOM 1783 C C . HIS B 1 30 ? 5.172 19.297 21.859 1 97.06 30 HIS B C 1
ATOM 1785 O O . HIS B 1 30 ? 4.305 20.156 22.062 1 97.06 30 HIS B O 1
ATOM 1791 N N . PHE B 1 31 ? 5.324 18.188 22.562 1 96.25 31 PHE B N 1
ATOM 1792 C CA . PHE B 1 31 ? 4.453 17.922 23.703 1 96.25 31 PHE B CA 1
ATOM 1793 C C . PHE B 1 31 ? 5.254 17.406 24.891 1 96.25 31 PHE B C 1
ATOM 1795 O O . PHE B 1 31 ? 4.984 16.312 25.391 1 96.25 31 PHE B O 1
ATOM 1802 N N . PRO B 1 32 ? 6.16 18.141 25.375 1 94.5 32 PRO B N 1
ATOM 1803 C CA . PRO B 1 32 ? 7.105 17.672 26.391 1 94.5 32 PRO B CA 1
ATOM 1804 C C . PRO B 1 32 ? 6.426 17.297 27.703 1 94.5 32 PRO B C 1
ATOM 1806 O O . PRO B 1 32 ? 6.895 16.391 28.422 1 94.5 32 PRO B O 1
ATOM 1809 N N . THR B 1 33 ? 5.336 17.906 28.062 1 94.19 33 THR B N 1
ATOM 1810 C CA . THR B 1 33 ? 4.75 17.672 29.375 1 94.19 33 THR B CA 1
ATOM 1811 C C . THR B 1 33 ? 3.418 16.938 29.25 1 94.19 33 THR B C 1
ATOM 1813 O O . THR B 1 33 ? 2.701 16.766 30.25 1 94.19 33 THR B O 1
ATOM 1816 N N . PHE B 1 34 ? 3.09 16.703 28.031 1 94 34 PHE B N 1
ATOM 1817 C CA . PHE B 1 34 ? 1.812 16.031 27.828 1 94 34 PHE B CA 1
ATOM 1818 C C . PHE B 1 34 ? 1.943 14.539 28.062 1 94 34 PHE B C 1
ATOM 1820 O O . PHE B 1 34 ? 2.789 13.883 27.438 1 94 34 PHE B O 1
ATOM 1827 N N . ASP B 1 35 ? 1.143 13.938 28.891 1 93.31 35 ASP B N 1
ATOM 1828 C CA . ASP B 1 35 ? 1.263 12.531 29.234 1 93.31 35 ASP B CA 1
ATOM 1829 C C . ASP B 1 35 ? 0.165 11.703 28.578 1 93.31 35 ASP B C 1
ATOM 1831 O O . ASP B 1 35 ? 0.082 10.492 28.781 1 93.31 35 ASP B O 1
ATOM 1835 N N . GLY B 1 36 ? -0.681 12.375 27.828 1 94.5 36 GLY B N 1
ATOM 1836 C CA . GLY B 1 36 ? -1.759 11.664 27.156 1 94.5 36 GLY B CA 1
ATOM 1837 C C . GLY B 1 36 ? -1.342 11.07 25.812 1 94.5 36 GLY B C 1
ATOM 1838 O O . GLY B 1 36 ? -0.153 10.852 25.578 1 94.5 36 GLY B O 1
ATOM 1839 N N . GLU B 1 37 ? -2.277 10.773 25.016 1 95.19 37 GLU B N 1
ATOM 1840 C CA . GLU B 1 37 ? -2.033 10.102 23.75 1 95.19 37 GLU B CA 1
ATOM 1841 C C . GLU B 1 37 ? -1.774 11.117 22.625 1 95.19 37 GLU B C 1
ATOM 1843 O O . GLU B 1 37 ? -2.562 12.047 22.438 1 95.19 37 GLU B O 1
ATOM 1848 N N . VAL B 1 38 ? -0.671 10.93 22 1 97.25 38 VAL B N 1
ATOM 1849 C CA . VAL B 1 38 ? -0.365 11.711 20.812 1 97.25 38 VAL B CA 1
ATOM 1850 C C . VAL B 1 38 ? -0.61 10.875 19.562 1 97.25 38 VAL B C 1
ATOM 1852 O O . VAL B 1 38 ? -0.102 9.758 19.438 1 97.25 38 VAL B O 1
ATOM 1855 N N . VAL B 1 39 ? -1.464 11.398 18.719 1 98.06 39 VAL B N 1
ATOM 1856 C CA . VAL B 1 39 ? -1.749 10.789 17.422 1 98.06 39 VAL B CA 1
ATOM 1857 C C . VAL B 1 39 ? -0.888 11.438 16.344 1 98.06 39 VAL B C 1
ATOM 1859 O O . VAL B 1 39 ? -0.848 12.664 16.234 1 98.06 39 VAL B O 1
ATOM 1862 N N . TYR B 1 40 ? -0.195 10.602 15.617 1 98.38 40 TYR B N 1
ATOM 1863 C CA . TYR B 1 40 ? 0.669 11.109 14.562 1 98.38 40 TYR B CA 1
ATOM 1864 C C . TYR B 1 40 ? -0.053 11.102 13.219 1 98.38 40 TYR B C 1
ATOM 1866 O O . TYR B 1 40 ? -0.585 10.078 12.797 1 98.38 40 TYR B O 1
ATOM 1874 N N . GLY B 1 41 ? -0.119 12.242 12.555 1 98.56 41 GLY B N 1
ATOM 1875 C CA . GLY B 1 41 ? -0.616 12.375 11.195 1 98.56 41 GLY B CA 1
ATOM 1876 C C . GLY B 1 41 ? 0.484 12.609 10.172 1 98.56 41 GLY B C 1
ATOM 1877 O O . GLY B 1 41 ? 1.086 13.688 10.141 1 98.56 41 GLY B O 1
ATOM 1878 N N . ALA B 1 42 ? 0.762 11.648 9.375 1 98.56 42 ALA B N 1
ATOM 1879 C CA . ALA B 1 42 ? 1.716 11.812 8.281 1 98.56 42 ALA B CA 1
ATOM 1880 C C . ALA B 1 42 ? 1.189 12.797 7.238 1 98.56 42 ALA B C 1
ATOM 1882 O O . ALA B 1 42 ? 0.01 12.758 6.883 1 98.56 42 ALA B O 1
ATOM 1883 N N . VAL B 1 43 ? 2.031 13.664 6.781 1 98.75 43 VAL B N 1
ATOM 1884 C CA . VAL B 1 43 ? 1.721 14.586 5.691 1 98.75 43 VAL B CA 1
ATOM 1885 C C . VAL B 1 43 ? 2.764 14.438 4.582 1 98.75 43 VAL B C 1
ATOM 1887 O O . VAL B 1 43 ? 3.947 14.711 4.797 1 98.75 43 VAL B O 1
ATOM 1890 N N . HIS B 1 44 ? 2.357 14 3.477 1 97.12 44 HIS B N 1
ATOM 1891 C CA . HIS B 1 44 ? 3.248 13.914 2.324 1 97.12 44 HIS B CA 1
ATOM 1892 C C . HIS B 1 44 ? 2.812 14.867 1.218 1 97.12 44 HIS B C 1
ATOM 1894 O O . HIS B 1 44 ? 1.765 14.672 0.599 1 97.12 44 HIS B O 1
ATOM 1900 N N . ALA B 1 45 ? 3.611 15.883 0.965 1 94.69 45 ALA B N 1
ATOM 1901 C CA . ALA B 1 45 ? 3.395 16.828 -0.131 1 94.69 45 ALA B CA 1
ATOM 1902 C C . ALA B 1 45 ? 4.352 16.547 -1.286 1 94.69 45 ALA B C 1
ATOM 1904 O O . ALA B 1 45 ? 5.566 16.719 -1.147 1 94.69 45 ALA B O 1
ATOM 1905 N N . ARG B 1 46 ? 3.811 16.141 -2.344 1 89.06 46 ARG B N 1
ATOM 1906 C CA . ARG B 1 46 ? 4.59 15.898 -3.553 1 89.06 46 ARG B CA 1
ATOM 1907 C C . ARG B 1 46 ? 4.449 17.047 -4.539 1 89.06 46 ARG B C 1
ATOM 1909 O O . ARG B 1 46 ? 3.346 17.344 -4.996 1 89.06 46 ARG B O 1
ATOM 1916 N N . ARG B 1 47 ? 5.516 17.656 -4.992 1 85.81 47 ARG B N 1
ATOM 1917 C CA . ARG B 1 47 ? 5.402 18.891 -5.766 1 85.81 47 ARG B CA 1
ATOM 1918 C C . ARG B 1 47 ? 6.344 18.875 -6.965 1 85.81 47 ARG B C 1
ATOM 1920 O O . ARG B 1 47 ? 5.996 19.375 -8.039 1 85.81 47 ARG B O 1
ATOM 1927 N N . THR B 1 48 ? 7.602 18.359 -6.898 1 79.25 48 THR B N 1
ATOM 1928 C CA . THR B 1 48 ? 8.656 18.609 -7.875 1 79.25 48 THR B CA 1
ATOM 1929 C C . THR B 1 48 ? 8.523 17.672 -9.07 1 79.25 48 THR B C 1
ATOM 1931 O O . THR B 1 48 ? 8 18.062 -10.117 1 79.25 48 THR B O 1
ATOM 1934 N N . ASP B 1 49 ? 8.766 16.516 -8.945 1 67.69 49 ASP B N 1
ATOM 1935 C CA . ASP B 1 49 ? 8.883 15.57 -10.047 1 67.69 49 ASP B CA 1
ATOM 1936 C C . ASP B 1 49 ? 7.504 15.172 -10.578 1 67.69 49 ASP B C 1
ATOM 1938 O O . ASP B 1 49 ? 7.379 14.695 -11.703 1 67.69 49 ASP B O 1
ATOM 1942 N N . TYR B 1 50 ? 6.496 15.461 -9.859 1 71.69 50 TYR B N 1
ATOM 1943 C CA . TYR B 1 50 ? 5.18 14.945 -10.219 1 71.69 50 TYR B CA 1
ATOM 1944 C C . TYR B 1 50 ? 4.41 15.961 -11.055 1 71.69 50 TYR B C 1
ATOM 1946 O O . TYR B 1 50 ? 3.369 15.633 -11.633 1 71.69 50 TYR B O 1
ATOM 1954 N N . HIS B 1 51 ? 5 17.109 -11.156 1 74.88 51 HIS B N 1
ATOM 1955 C CA . HIS B 1 51 ? 4.344 18.156 -11.938 1 74.88 51 HIS B CA 1
ATOM 1956 C C . HIS B 1 51 ? 4.066 17.688 -13.359 1 74.88 51 HIS B C 1
ATOM 1958 O O . HIS B 1 51 ? 2.941 17.812 -13.852 1 74.88 51 HIS B O 1
ATOM 1964 N N . ALA B 1 52 ? 5.051 17.234 -13.969 1 74.31 52 ALA B N 1
ATOM 1965 C CA . ALA B 1 52 ? 4.918 16.812 -15.359 1 74.31 52 ALA B CA 1
ATOM 1966 C C . ALA B 1 52 ? 3.91 15.672 -15.492 1 74.31 52 ALA B C 1
ATOM 1968 O O . ALA B 1 52 ? 3.129 15.633 -16.438 1 74.31 52 ALA B O 1
ATOM 1969 N N . GLN B 1 53 ? 3.906 14.781 -14.508 1 74.19 53 GLN B N 1
ATOM 1970 C CA . GLN B 1 53 ? 2.996 13.641 -14.531 1 74.19 53 GLN B CA 1
ATOM 1971 C C . GLN B 1 53 ? 1.552 14.086 -14.32 1 74.19 53 GLN B C 1
ATOM 1973 O O . GLN B 1 53 ? 0.636 13.555 -14.953 1 74.19 53 GLN B O 1
ATOM 1978 N N . LEU B 1 54 ? 1.38 15.039 -13.453 1 78.75 54 LEU B N 1
ATOM 1979 C CA . LEU B 1 54 ? 0.047 15.57 -13.188 1 78.75 54 LEU B CA 1
ATOM 1980 C C . LEU B 1 54 ? -0.553 16.188 -14.453 1 78.75 54 LEU B C 1
ATOM 1982 O O . LEU B 1 54 ? -1.727 15.961 -14.758 1 78.75 54 LEU B O 1
ATOM 1986 N N . GLU B 1 55 ? 0.269 16.938 -15.117 1 77.38 55 GLU B N 1
ATOM 1987 C CA . GLU B 1 55 ? -0.192 17.578 -16.344 1 77.38 55 GLU B CA 1
ATOM 1988 C C . GLU B 1 55 ? -0.485 16.547 -17.438 1 77.38 55 GLU B C 1
ATOM 1990 O O . GLU B 1 55 ? -1.523 16.609 -18.094 1 77.38 55 GLU B O 1
ATOM 1995 N N . LEU B 1 56 ? 0.409 15.664 -17.578 1 73.31 56 LEU B N 1
ATOM 1996 C CA . LEU B 1 56 ? 0.318 14.68 -18.641 1 73.31 56 LEU B CA 1
ATOM 1997 C C . LEU B 1 56 ? -0.849 13.727 -18.406 1 73.31 56 LEU B C 1
ATOM 1999 O O . LEU B 1 56 ? -1.606 13.422 -19.328 1 73.31 56 LEU B O 1
ATOM 2003 N N . LEU B 1 57 ? -1.022 13.344 -17.156 1 72.12 57 LEU B N 1
ATOM 2004 C CA . LEU B 1 57 ? -1.974 12.273 -16.891 1 72.12 57 LEU B CA 1
ATOM 2005 C C . LEU B 1 57 ? -3.344 12.836 -16.531 1 72.12 57 LEU B C 1
ATOM 2007 O O . LEU B 1 57 ? -4.371 12.211 -16.812 1 72.12 57 LEU B O 1
ATOM 2011 N N . TYR B 1 58 ? -3.371 14.047 -15.953 1 79 58 TYR B N 1
ATOM 2012 C CA . TYR B 1 58 ? -4.637 14.492 -15.391 1 79 58 TYR B CA 1
ATOM 2013 C C . TYR B 1 58 ? -4.977 15.906 -15.859 1 79 58 TYR B C 1
ATOM 2015 O O . TYR B 1 58 ? -6.027 16.453 -15.5 1 79 58 TYR B O 1
ATOM 2023 N N . ASN B 1 59 ? -4.164 16.484 -16.625 1 80.38 59 ASN B N 1
ATOM 2024 C CA . ASN B 1 59 ? -4.348 17.844 -17.109 1 80.38 59 ASN B CA 1
ATOM 2025 C C . ASN B 1 59 ? -4.473 18.844 -15.961 1 80.38 59 ASN B C 1
ATOM 2027 O O . ASN B 1 59 ? -5.355 19.703 -15.969 1 80.38 59 ASN B O 1
ATOM 2031 N N . VAL B 1 60 ? -3.688 18.594 -14.977 1 80.88 60 VAL B N 1
ATOM 2032 C CA . VAL B 1 60 ? -3.6 19.469 -13.812 1 80.88 60 VAL B CA 1
ATOM 2033 C C . VAL B 1 60 ? -2.225 20.125 -13.766 1 80.88 60 VAL B C 1
ATOM 2035 O O . VAL B 1 60 ? -1.199 19.453 -13.852 1 80.88 60 VAL B O 1
ATOM 2038 N N . SER B 1 61 ? -2.266 21.422 -13.609 1 79.38 61 SER B N 1
ATOM 2039 C CA . SER B 1 61 ? -1.009 22.156 -13.742 1 79.38 61 SER B CA 1
ATOM 2040 C C . SER B 1 61 ? -0.399 22.469 -12.383 1 79.38 61 SER B C 1
ATOM 2042 O O . SER B 1 61 ? 0.798 22.75 -12.281 1 79.38 61 SER B O 1
ATOM 2044 N N . GLN B 1 62 ? -1.231 22.516 -11.414 1 83.19 62 GLN B N 1
ATOM 2045 C CA . GLN B 1 62 ? -0.697 22.906 -10.117 1 83.19 62 GLN B CA 1
ATOM 2046 C C . GLN B 1 62 ? -0.857 21.781 -9.094 1 83.19 62 GLN B C 1
ATOM 2048 O O . GLN B 1 62 ? -1.917 21.156 -9.008 1 83.19 62 GLN B O 1
ATOM 2053 N N . PRO B 1 63 ? 0.205 21.562 -8.367 1 88.31 63 PRO B N 1
ATOM 2054 C CA . PRO B 1 63 ? 0.089 20.578 -7.297 1 88.31 63 PRO B CA 1
ATOM 2055 C C . PRO B 1 63 ? -0.792 21.047 -6.145 1 88.31 63 PRO B C 1
ATOM 2057 O O . PRO B 1 63 ? -1.142 22.234 -6.078 1 88.31 63 PRO B O 1
ATOM 2060 N N . ALA B 1 64 ? -1.161 20.125 -5.281 1 91.88 64 ALA B N 1
ATOM 2061 C CA . ALA B 1 64 ? -1.912 20.484 -4.082 1 91.88 64 ALA B CA 1
ATOM 2062 C C . ALA B 1 64 ? -1.179 21.562 -3.279 1 91.88 64 ALA B C 1
ATOM 2064 O O . ALA B 1 64 ? 0.028 21.453 -3.047 1 91.88 64 ALA B O 1
ATOM 2065 N N . GLY B 1 65 ? -1.909 22.594 -2.881 1 93.38 65 GLY B N 1
ATOM 2066 C CA . GLY B 1 65 ? -1.303 23.688 -2.148 1 93.38 65 GLY B CA 1
ATOM 2067 C C . GLY B 1 65 ? -1.581 23.641 -0.657 1 93.38 65 GLY B C 1
ATOM 2068 O O . GLY B 1 65 ? -2.217 22.703 -0.171 1 93.38 65 GLY B O 1
ATOM 2069 N N . VAL B 1 66 ? -1.139 24.656 -0.008 1 97.19 66 VAL B N 1
ATOM 2070 C CA . VAL B 1 66 ? -1.217 24.781 1.443 1 97.19 66 VAL B CA 1
ATOM 2071 C C . VAL B 1 66 ? -2.668 24.656 1.896 1 97.19 66 VAL B C 1
ATOM 2073 O O . VAL B 1 66 ? -2.957 23.969 2.879 1 97.19 66 VAL B O 1
ATOM 2076 N N . PRO B 1 67 ? -3.662 25.234 1.159 1 96.88 67 PRO B N 1
ATOM 2077 C CA . PRO B 1 67 ? -5.047 25.172 1.634 1 96.88 67 PRO B CA 1
ATOM 2078 C C . PRO B 1 67 ? -5.551 23.734 1.786 1 96.88 67 PRO B C 1
ATOM 2080 O O . PRO B 1 67 ? -6.281 23.422 2.732 1 96.88 67 PRO B O 1
ATOM 2083 N N . PHE B 1 68 ? -5.125 22.891 0.891 1 96.25 68 PHE B N 1
ATOM 2084 C CA . PHE B 1 68 ? -5.539 21.5 1.013 1 96.25 68 PHE B CA 1
ATOM 2085 C C . PHE B 1 68 ? -5.027 20.891 2.314 1 96.25 68 PHE B C 1
ATOM 2087 O O . PHE B 1 68 ? -5.793 20.281 3.061 1 96.25 68 PHE B O 1
ATOM 2094 N N . PHE B 1 69 ? -3.803 21.062 2.57 1 98.38 69 PHE B N 1
ATOM 2095 C CA . PHE B 1 69 ? -3.189 20.391 3.715 1 98.38 69 PHE B CA 1
ATOM 2096 C C . PHE B 1 69 ? -3.758 20.938 5.023 1 98.38 69 PHE B C 1
ATOM 2098 O O . PHE B 1 69 ? -3.941 20.188 5.984 1 98.38 69 PHE B O 1
ATOM 2105 N N . VAL B 1 70 ? -4.066 22.188 5.047 1 98.25 70 VAL B N 1
ATOM 2106 C CA . VAL B 1 70 ? -4.656 22.781 6.238 1 98.25 70 VAL B CA 1
ATOM 2107 C C . VAL B 1 70 ? -6.066 22.234 6.449 1 98.25 70 VAL B C 1
ATOM 2109 O O . VAL B 1 70 ? -6.422 21.844 7.566 1 98.25 70 VAL B O 1
ATOM 2112 N N . SER B 1 71 ? -6.84 22.172 5.367 1 97.44 71 SER B N 1
ATOM 2113 C CA . SER B 1 71 ? -8.188 21.625 5.457 1 97.44 71 SER B CA 1
ATOM 2114 C C . SER B 1 71 ? -8.156 20.156 5.891 1 97.44 71 SER B C 1
ATOM 2116 O O . SER B 1 71 ? -9 19.719 6.684 1 97.44 71 SER B O 1
ATOM 2118 N N . ALA B 1 72 ? -7.219 19.453 5.332 1 98.19 72 ALA B N 1
ATOM 2119 C CA . ALA B 1 72 ? -7.09 18.047 5.652 1 98.19 72 ALA B CA 1
ATOM 2120 C C . ALA B 1 72 ? -6.695 17.844 7.117 1 98.19 72 ALA B C 1
ATOM 2122 O O . ALA B 1 72 ? -7.195 16.938 7.781 1 98.19 72 ALA B O 1
ATOM 2123 N N . ALA B 1 73 ? -5.793 18.688 7.598 1 98.12 73 ALA B N 1
ATOM 2124 C CA . ALA B 1 73 ? -5.402 18.625 9.008 1 98.12 73 ALA B CA 1
ATOM 2125 C C . ALA B 1 73 ? -6.602 18.891 9.914 1 98.12 73 ALA B C 1
ATOM 2127 O O . ALA B 1 73 ? -6.789 18.188 10.922 1 98.12 73 ALA B O 1
ATOM 2128 N N . ALA B 1 74 ? -7.387 19.844 9.523 1 97.56 74 ALA B N 1
ATOM 2129 C CA . ALA B 1 74 ? -8.578 20.172 10.312 1 97.56 74 ALA B CA 1
ATOM 2130 C C . ALA B 1 74 ? -9.555 19 10.32 1 97.56 74 ALA B C 1
ATOM 2132 O O . ALA B 1 74 ? -10.133 18.672 11.359 1 97.56 74 ALA B O 1
ATOM 2133 N N . TRP B 1 75 ? -9.742 18.422 9.164 1 96.69 75 TRP B N 1
ATOM 2134 C CA . TRP B 1 75 ? -10.609 17.25 9.062 1 96.69 75 TRP B CA 1
ATOM 2135 C C . TRP B 1 75 ? -10.117 16.125 9.977 1 96.69 75 TRP B C 1
ATOM 2137 O O . TRP B 1 75 ? -10.906 15.531 10.711 1 96.69 75 TRP B O 1
ATOM 2147 N N . LEU B 1 76 ? -8.852 15.891 9.93 1 97.12 76 LEU B N 1
ATOM 2148 C CA . LEU B 1 76 ? -8.266 14.828 10.734 1 97.12 76 LEU B CA 1
ATOM 2149 C C . LEU B 1 76 ? -8.422 15.117 12.219 1 97.12 76 LEU B C 1
ATOM 2151 O O . LEU B 1 76 ? -8.789 14.234 12.992 1 97.12 76 LEU B O 1
ATOM 2155 N N . ARG B 1 77 ? -8.195 16.312 12.562 1 97.44 77 ARG B N 1
ATOM 2156 C CA . ARG B 1 77 ? -8.32 16.703 13.961 1 97.44 77 ARG B CA 1
ATOM 2157 C C . ARG B 1 77 ? -9.734 16.469 14.477 1 97.44 77 ARG B C 1
ATOM 2159 O O . ARG B 1 77 ? -9.914 15.961 15.586 1 97.44 77 ARG B O 1
ATOM 2166 N N . ARG B 1 78 ? -10.711 16.766 13.672 1 95.69 78 ARG B N 1
ATOM 2167 C CA . ARG B 1 78 ? -12.109 16.641 14.078 1 95.69 78 ARG B CA 1
ATOM 2168 C C . ARG B 1 78 ? -12.5 15.164 14.234 1 95.69 78 ARG B C 1
ATOM 2170 O O . ARG B 1 78 ? -13.445 14.844 14.953 1 95.69 78 ARG B O 1
ATOM 2177 N N . ALA B 1 79 ? -11.758 14.352 13.641 1 94.5 79 ALA B N 1
ATOM 2178 C CA . ALA B 1 79 ? -12.055 12.922 13.695 1 94.5 79 ALA B CA 1
ATOM 2179 C C . ALA B 1 79 ? -11.461 12.289 14.945 1 94.5 79 ALA B C 1
ATOM 2181 O O . ALA B 1 79 ? -11.766 11.141 15.273 1 94.5 79 ALA B O 1
ATOM 2182 N N . LEU B 1 80 ? -10.586 12.977 15.664 1 95.19 80 LEU B N 1
ATOM 2183 C CA . LEU B 1 80 ? -9.914 12.43 16.828 1 95.19 80 LEU B CA 1
ATOM 2184 C C . LEU B 1 80 ? -10.688 12.75 18.109 1 95.19 80 LEU B C 1
ATOM 2186 O O . LEU B 1 80 ? -11.555 13.617 18.109 1 95.19 80 LEU B O 1
ATOM 2190 N N . GLU B 1 81 ? -10.391 12 19.125 1 95.12 81 GLU B N 1
ATOM 2191 C CA . GLU B 1 81 ? -10.977 12.281 20.438 1 95.12 81 GLU B CA 1
ATOM 2192 C C . GLU B 1 81 ? -10.414 13.562 21.031 1 95.12 81 GLU B C 1
ATOM 2194 O O . GLU B 1 81 ? -9.234 13.875 20.844 1 95.12 81 GLU B O 1
ATOM 2199 N N . PRO B 1 82 ? -11.203 14.195 21.844 1 93.5 82 PRO B N 1
ATOM 2200 C CA . PRO B 1 82 ? -10.789 15.492 22.375 1 93.5 82 PRO B CA 1
ATOM 2201 C C . PRO B 1 82 ? -9.531 15.398 23.25 1 93.5 82 PRO B C 1
ATOM 2203 O O . PRO B 1 82 ? -8.758 16.359 23.328 1 93.5 82 PRO B O 1
ATOM 2206 N N . HIS B 1 83 ? -9.328 14.258 23.859 1 93.81 83 HIS B N 1
ATOM 2207 C CA . HIS B 1 83 ? -8.219 14.148 24.812 1 93.81 83 HIS B CA 1
ATOM 2208 C C . HIS B 1 83 ? -6.914 13.82 24.094 1 93.81 83 HIS B C 1
ATOM 2210 O O . HIS B 1 83 ? -5.844 13.844 24.688 1 93.81 83 HIS B O 1
ATOM 2216 N N . GLU B 1 84 ? -7 13.555 22.828 1 96 84 GLU B N 1
ATOM 2217 C CA . GLU B 1 84 ? -5.812 13.25 22.031 1 96 84 GLU B CA 1
ATOM 2218 C C . GLU B 1 84 ? -5.18 14.516 21.469 1 96 84 GLU B C 1
ATOM 2220 O O . GLU B 1 84 ? -5.875 15.5 21.219 1 96 84 GLU B O 1
ATOM 2225 N N . ARG B 1 85 ? -3.902 14.422 21.312 1 96.94 85 ARG B N 1
ATOM 2226 C CA . ARG B 1 85 ? -3.189 15.492 20.625 1 96.94 85 ARG B CA 1
ATOM 2227 C C . ARG B 1 85 ? -2.709 15.031 19.25 1 96.94 85 ARG B C 1
ATOM 2229 O O . ARG B 1 85 ? -2.289 13.883 19.094 1 96.94 85 ARG B O 1
ATOM 2236 N N . LEU B 1 86 ? -2.807 15.914 18.312 1 98.19 86 LEU B N 1
ATOM 2237 C CA . LEU B 1 86 ? -2.41 15.602 16.953 1 98.19 86 LEU B CA 1
ATOM 2238 C C . LEU B 1 86 ? -1.067 16.25 16.609 1 98.19 86 LEU B C 1
ATOM 2240 O O . LEU B 1 86 ? -0.88 17.453 16.812 1 98.19 86 LEU B O 1
ATOM 2244 N N . LEU B 1 87 ? -0.132 15.484 16.203 1 98.81 87 LEU B N 1
ATOM 2245 C CA . LEU B 1 87 ? 1.158 15.938 15.695 1 98.81 87 LEU B CA 1
ATOM 2246 C C . LEU B 1 87 ? 1.33 15.555 14.234 1 98.81 87 LEU B C 1
ATOM 2248 O O . LEU B 1 87 ? 1.42 14.367 13.906 1 98.81 87 LEU B O 1
ATOM 2252 N N . LEU B 1 88 ? 1.365 16.578 13.391 1 98.88 88 LEU B N 1
ATOM 2253 C CA . LEU B 1 88 ? 1.573 16.344 11.969 1 98.88 88 LEU B CA 1
ATOM 2254 C C . LEU B 1 88 ? 3.059 16.203 11.648 1 98.88 88 LEU B C 1
ATOM 2256 O O . LEU B 1 88 ? 3.863 17.047 12.047 1 98.88 88 LEU B O 1
ATOM 2260 N N . VAL B 1 89 ? 3.4 15.117 10.992 1 98.75 89 VAL B N 1
ATOM 2261 C CA . VAL B 1 89 ? 4.758 14.797 10.562 1 98.75 89 VAL B CA 1
ATOM 2262 C C . VAL B 1 89 ? 4.887 15 9.055 1 98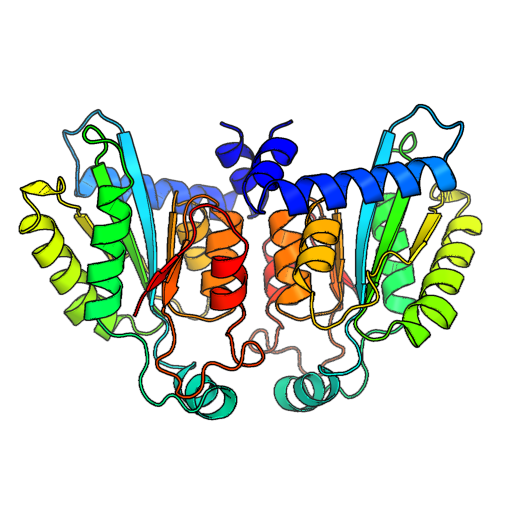.75 89 VAL B C 1
ATOM 2264 O O . VAL B 1 89 ? 4.395 14.195 8.266 1 98.75 89 VAL B O 1
ATOM 2267 N N . VAL B 1 90 ? 5.676 16.047 8.641 1 98.56 90 VAL B N 1
ATOM 2268 C CA . VAL B 1 90 ? 5.609 16.531 7.266 1 98.56 90 VAL B CA 1
ATOM 2269 C C . VAL B 1 90 ? 6.863 16.109 6.504 1 98.56 90 VAL B C 1
ATOM 2271 O O . VAL B 1 90 ? 7.984 16.344 6.957 1 98.56 90 VAL B O 1
ATOM 2274 N N . VAL B 1 91 ? 6.676 15.43 5.445 1 96.88 91 VAL B N 1
ATOM 2275 C CA . VAL B 1 91 ? 7.727 15.078 4.496 1 96.88 91 VAL B CA 1
ATOM 2276 C C . VAL B 1 91 ? 7.332 15.531 3.096 1 96.88 91 VAL B C 1
ATOM 2278 O O . VAL B 1 91 ? 6.16 15.453 2.717 1 96.88 91 VAL B O 1
ATOM 2281 N N . SER B 1 92 ? 8.289 15.977 2.346 1 94.06 92 SER B N 1
ATOM 2282 C CA . SER B 1 92 ? 8.062 16.438 0.981 1 94.06 92 SER B CA 1
ATOM 2283 C C . SER B 1 92 ? 9.312 16.297 0.127 1 94.06 92 SER B C 1
ATOM 2285 O O . SER B 1 92 ? 10.43 16.281 0.652 1 94.06 92 SER B O 1
ATOM 2287 N N . ASP B 1 93 ? 9.133 16.156 -1.173 1 89.38 93 ASP B N 1
ATOM 2288 C CA . ASP B 1 93 ? 10.266 16.203 -2.094 1 89.38 93 ASP B CA 1
ATOM 2289 C C . ASP B 1 93 ? 10.711 17.641 -2.344 1 89.38 93 ASP B C 1
ATOM 2291 O O . ASP B 1 93 ? 11.734 17.875 -2.99 1 89.38 93 ASP B O 1
ATOM 2295 N N . ASP B 1 94 ? 9.945 18.625 -1.898 1 91.38 94 ASP B N 1
ATOM 2296 C CA . ASP B 1 94 ? 10.312 20.031 -1.89 1 91.38 94 ASP B CA 1
ATOM 2297 C C . ASP B 1 94 ? 10.5 20.547 -0.463 1 91.38 94 ASP B C 1
ATOM 2299 O O . ASP B 1 94 ? 9.625 21.203 0.089 1 91.38 94 ASP B O 1
ATOM 2303 N N . ALA B 1 95 ? 11.719 20.281 0.024 1 93.56 95 ALA B N 1
ATOM 2304 C CA . ALA B 1 95 ? 12.016 20.547 1.427 1 93.56 95 ALA B CA 1
ATOM 2305 C C . ALA B 1 95 ? 11.898 22.047 1.729 1 93.56 95 ALA B C 1
ATOM 2307 O O . ALA B 1 95 ? 11.406 22.438 2.789 1 93.56 95 ALA B O 1
ATOM 2308 N N . VAL B 1 96 ? 12.328 22.859 0.817 1 94.5 96 VAL B N 1
ATOM 2309 C CA . VAL B 1 96 ? 12.328 24.297 1.037 1 94.5 96 VAL B CA 1
ATOM 2310 C C . VAL B 1 96 ? 10.891 24.797 1.159 1 94.5 96 VAL B C 1
ATOM 2312 O O . VAL B 1 96 ? 10.547 25.484 2.133 1 94.5 96 VAL B O 1
ATOM 2315 N N . TRP B 1 97 ? 10.055 24.406 0.23 1 95.06 97 TRP B N 1
ATOM 2316 C CA . TRP B 1 97 ? 8.656 24.812 0.264 1 95.06 97 TRP B CA 1
ATOM 2317 C C . TRP B 1 97 ? 7.965 24.297 1.521 1 95.06 97 TRP B C 1
ATOM 2319 O O . TRP B 1 97 ? 7.188 25.016 2.154 1 95.06 97 TRP B O 1
ATOM 2329 N N . ALA B 1 98 ? 8.242 23.078 1.901 1 96.44 98 ALA B N 1
ATOM 2330 C CA . ALA B 1 98 ? 7.598 22.469 3.064 1 96.44 98 ALA B CA 1
ATOM 2331 C C . ALA B 1 98 ? 7.977 23.203 4.348 1 96.44 98 ALA B C 1
ATOM 2333 O O . ALA B 1 98 ? 7.113 23.5 5.176 1 96.44 98 ALA B O 1
ATOM 2334 N N . GLN B 1 99 ? 9.227 23.531 4.449 1 97 99 GLN B N 1
ATOM 2335 C CA . GLN B 1 99 ? 9.719 24.141 5.688 1 97 99 GLN B CA 1
ATOM 2336 C C . GLN B 1 99 ? 9.352 25.609 5.762 1 97 99 GLN B C 1
ATOM 2338 O O . GLN B 1 99 ? 9.07 26.125 6.844 1 97 99 GLN B O 1
ATOM 2343 N N . GLU B 1 100 ? 9.297 26.25 4.648 1 97.81 100 GLU B N 1
ATOM 2344 C CA . GLU B 1 100 ? 9.133 27.688 4.66 1 97.81 100 GLU B CA 1
ATOM 2345 C C . GLU B 1 100 ? 7.664 28.078 4.5 1 97.81 100 GLU B C 1
ATOM 2347 O O . GLU B 1 100 ? 7.258 29.188 4.891 1 97.81 100 GLU B O 1
ATOM 2352 N N . GLU B 1 101 ? 6.887 27.188 3.916 1 98.06 101 GLU B N 1
ATOM 2353 C CA . GLU B 1 101 ? 5.512 27.562 3.613 1 98.06 101 GLU B CA 1
ATOM 2354 C C . GLU B 1 101 ? 4.52 26.609 4.281 1 98.06 101 GLU B C 1
ATOM 2356 O O . GLU B 1 101 ? 3.695 27.031 5.094 1 98.06 101 GLU B O 1
ATOM 2361 N N . LEU B 1 102 ? 4.629 25.344 4.094 1 98.31 102 LEU B N 1
ATOM 2362 C CA . LEU B 1 102 ? 3.611 24.391 4.523 1 98.31 102 LEU B CA 1
ATOM 2363 C C . LEU B 1 102 ? 3.604 24.266 6.043 1 98.31 102 LEU B C 1
ATOM 2365 O O . LEU B 1 102 ? 2.559 24.406 6.68 1 98.31 102 LEU B O 1
ATOM 2369 N N . VAL B 1 103 ? 4.773 23.984 6.602 1 98.69 103 VAL B N 1
ATOM 2370 C CA . VAL B 1 103 ? 4.844 23.703 8.031 1 98.69 103 VAL B CA 1
ATOM 2371 C C . VAL B 1 103 ? 4.406 24.938 8.82 1 98.69 103 VAL B C 1
ATOM 2373 O O . VAL B 1 103 ? 3.557 24.859 9.711 1 98.69 103 VAL B O 1
ATOM 2376 N N . PRO B 1 104 ? 4.934 26.125 8.477 1 98.75 104 PRO B N 1
ATOM 2377 C CA . PRO B 1 104 ? 4.457 27.312 9.188 1 98.75 104 PRO B CA 1
ATOM 2378 C C . PRO B 1 104 ? 2.951 27.516 9.055 1 98.75 104 PRO B C 1
ATOM 2380 O O . PRO B 1 104 ? 2.285 27.891 10.023 1 98.75 104 PRO B O 1
ATOM 2383 N N . ALA B 1 105 ? 2.408 27.266 7.895 1 98.75 105 ALA B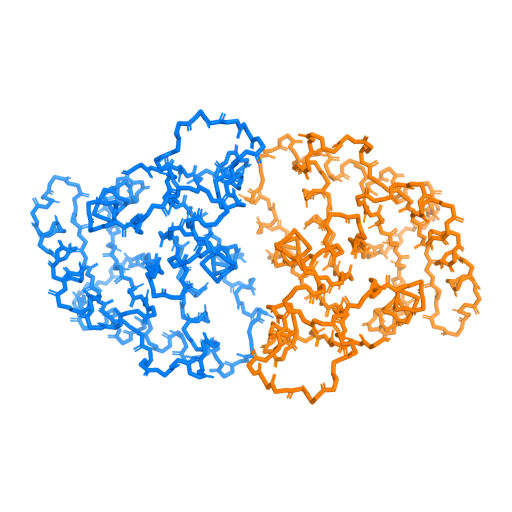 N 1
ATOM 2384 C CA . ALA B 1 105 ? 0.972 27.438 7.684 1 98.75 105 ALA B CA 1
ATOM 2385 C C . ALA B 1 105 ? 0.179 26.438 8.516 1 98.75 105 ALA B C 1
ATOM 2387 O O . ALA B 1 105 ? -0.847 26.781 9.109 1 98.75 105 ALA B O 1
ATOM 2388 N N . LEU B 1 106 ? 0.622 25.219 8.57 1 98.75 106 LEU B N 1
ATOM 2389 C CA . LEU B 1 106 ? -0.031 24.203 9.375 1 98.75 106 LEU B CA 1
ATOM 2390 C C . LEU B 1 106 ? 0.012 24.562 10.852 1 98.75 106 LEU B C 1
ATOM 2392 O O . LEU B 1 106 ? -0.989 24.422 11.562 1 98.75 106 LEU B O 1
ATOM 2396 N N . ARG B 1 107 ? 1.149 25.062 11.273 1 98.44 107 ARG B N 1
ATOM 2397 C CA . ARG B 1 107 ? 1.292 25.438 12.672 1 98.44 107 ARG B CA 1
ATOM 2398 C C . ARG B 1 107 ? 0.335 26.578 13.031 1 98.44 107 ARG B C 1
ATOM 2400 O O . ARG B 1 107 ? -0.345 26.516 14.055 1 98.44 107 ARG B O 1
ATOM 2407 N N . ALA B 1 108 ? 0.321 27.516 12.172 1 98.5 108 ALA B N 1
ATOM 2408 C CA . ALA B 1 108 ? -0.552 28.656 12.414 1 98.5 108 ALA B CA 1
ATOM 2409 C C . ALA B 1 108 ? -2.014 28.234 12.477 1 98.5 108 ALA B C 1
ATOM 2411 O O . ALA B 1 108 ? -2.76 28.672 13.359 1 98.5 108 ALA B O 1
ATOM 2412 N N . ALA B 1 109 ? -2.42 27.375 11.602 1 98.31 109 ALA B N 1
ATOM 2413 C CA . ALA B 1 109 ? -3.803 26.906 11.562 1 98.31 109 ALA B CA 1
ATOM 2414 C C . ALA B 1 109 ? -4.133 26.062 12.797 1 98.31 109 ALA B C 1
ATOM 2416 O O . ALA B 1 109 ? -5.234 26.156 13.336 1 98.31 109 ALA B O 1
ATOM 2417 N N . GLY B 1 110 ? -3.199 25.25 13.211 1 98 110 GLY B N 1
ATOM 2418 C CA . GLY B 1 110 ? -3.406 24.453 14.406 1 98 110 GLY B CA 1
ATOM 2419 C C . GLY B 1 110 ? -3.562 25.281 15.664 1 98 110 GLY B C 1
ATOM 2420 O O . GLY B 1 110 ? -4.41 24.984 16.5 1 98 110 GLY B O 1
ATOM 2421 N N . GLU B 1 111 ? -2.762 26.312 15.773 1 96.56 111 GLU B N 1
ATOM 2422 C CA . GLU B 1 111 ? -2.83 27.219 16.906 1 96.56 111 GLU B CA 1
ATOM 2423 C C . GLU B 1 111 ? -4.141 28 16.922 1 96.56 111 GLU B C 1
ATOM 2425 O O . GLU B 1 111 ? -4.691 28.297 17.984 1 96.56 111 GLU B O 1
ATOM 2430 N N . ALA B 1 112 ? -4.598 28.25 15.758 1 96 112 ALA B N 1
ATOM 2431 C CA . ALA B 1 112 ? -5.805 29.047 15.617 1 96 112 ALA B CA 1
ATOM 2432 C C . ALA B 1 112 ? -7.055 28.219 15.859 1 96 112 ALA B C 1
ATOM 2434 O O . ALA B 1 112 ? -8.133 28.75 16.141 1 96 112 ALA B O 1
ATOM 2435 N N . ASP B 1 113 ? -6.941 26.906 15.711 1 91.31 113 ASP B N 1
ATOM 2436 C CA . ASP B 1 113 ? -8.094 26.016 15.844 1 91.31 113 ASP B CA 1
ATOM 2437 C C . ASP B 1 113 ? -8.391 25.719 17.312 1 91.31 113 ASP B C 1
ATOM 2439 O O . ASP B 1 113 ? -8.367 24.547 17.719 1 91.31 113 ASP B O 1
ATOM 2443 N N . ARG B 1 114 ? -8.922 26.562 18.109 1 83.69 114 ARG B N 1
ATOM 2444 C CA . ARG B 1 114 ? -9.203 26.438 19.531 1 83.69 114 ARG B CA 1
ATOM 2445 C C . ARG B 1 114 ? -10.375 25.484 19.781 1 83.69 114 ARG B C 1
ATOM 2447 O O . ARG B 1 114 ? -10.32 24.641 20.672 1 83.69 114 ARG B O 1
ATOM 2454 N N . VAL B 1 115 ? -11.242 25.641 18.906 1 85.5 115 VAL B N 1
ATOM 2455 C CA . VAL B 1 115 ? -12.469 24.875 19.078 1 85.5 115 VAL B CA 1
ATOM 2456 C C . VAL B 1 115 ? -12.219 23.406 18.719 1 85.5 115 VAL B C 1
ATOM 2458 O O . VAL B 1 115 ? -12.75 22.516 19.375 1 85.5 115 VAL B O 1
ATOM 2461 N N . GLY B 1 116 ? -11.422 23.141 17.703 1 86.5 116 GLY B N 1
ATOM 2462 C CA . GLY B 1 116 ? -11.18 21.781 17.219 1 86.5 116 GLY B CA 1
ATOM 2463 C C . GLY B 1 116 ? -10.125 21.047 18.016 1 86.5 116 GLY B C 1
ATOM 2464 O O . GLY B 1 116 ? -9.945 19.828 17.859 1 86.5 116 GLY B O 1
ATOM 2465 N N . GLY B 1 117 ? -9.414 21.75 18.906 1 90.88 117 GLY B N 1
ATOM 2466 C CA . GLY B 1 117 ? -8.391 21.141 19.734 1 90.88 117 GLY B CA 1
ATOM 2467 C C . GLY B 1 117 ? -6.984 21.359 19.203 1 90.88 117 GLY B C 1
ATOM 2468 O O . GLY B 1 117 ? -6.004 21 19.859 1 90.88 117 GLY B O 1
ATOM 2469 N N . GLY B 1 118 ? -6.941 21.953 18 1 95.62 118 GLY B N 1
ATOM 2470 C CA . GLY B 1 118 ? -5.668 22.344 17.422 1 95.62 118 GLY B CA 1
ATOM 2471 C C . GLY B 1 118 ? -4.762 21.172 17.109 1 95.62 118 GLY B C 1
ATOM 2472 O O . GLY B 1 118 ? -5.188 20.016 17.188 1 95.62 118 GLY B O 1
ATOM 2473 N N . TRP B 1 119 ? -3.543 21.469 16.625 1 98.12 119 TRP B N 1
ATOM 2474 C CA . TRP B 1 119 ? -2.525 20.469 16.344 1 98.12 119 TRP B CA 1
ATOM 2475 C C . TRP B 1 119 ? -1.15 21.109 16.203 1 98.12 119 TRP B C 1
ATOM 2477 O O . TRP B 1 119 ? -1.04 22.328 16.062 1 98.12 119 TRP B O 1
ATOM 2487 N N . ALA B 1 120 ? -0.126 20.312 16.359 1 98.31 120 ALA B N 1
ATOM 2488 C CA . ALA B 1 120 ? 1.245 20.703 16.047 1 98.31 120 ALA B CA 1
ATOM 2489 C C . ALA B 1 120 ? 1.683 20.156 14.695 1 98.31 120 ALA B C 1
ATOM 2491 O O . ALA B 1 120 ? 1.048 19.234 14.156 1 98.31 120 ALA B O 1
ATOM 2492 N N . ALA B 1 121 ? 2.732 20.719 14.125 1 98.75 121 ALA B N 1
ATOM 2493 C CA . ALA B 1 121 ? 3.285 20.266 12.852 1 98.75 121 ALA B CA 1
ATOM 2494 C C . ALA B 1 121 ? 4.805 20.406 12.836 1 98.75 121 ALA B C 1
ATOM 2496 O O . ALA B 1 121 ? 5.352 21.391 13.328 1 98.75 121 ALA B O 1
ATOM 2497 N N . ALA B 1 122 ? 5.422 19.422 12.289 1 98.44 122 ALA B N 1
ATOM 2498 C CA . ALA B 1 122 ? 6.883 19.438 12.25 1 98.44 122 ALA B CA 1
ATOM 2499 C C . ALA B 1 122 ? 7.398 18.906 10.914 1 98.44 122 ALA B C 1
ATOM 2501 O O . ALA B 1 122 ? 6.852 17.953 10.359 1 98.44 122 ALA B O 1
ATOM 2502 N N . TRP B 1 123 ? 8.43 19.562 10.391 1 97.88 123 TRP B N 1
ATOM 2503 C CA . TRP B 1 123 ? 9.211 19 9.297 1 97.88 123 TRP B CA 1
ATOM 2504 C C . TRP B 1 123 ? 9.984 17.766 9.773 1 97.88 123 TRP B C 1
ATOM 2506 O O . TRP B 1 123 ? 10.625 17.797 10.828 1 97.88 123 TRP B O 1
ATOM 2516 N N . ALA B 1 124 ? 9.914 16.703 8.992 1 96.5 124 ALA B N 1
ATOM 2517 C CA . ALA B 1 124 ? 10.586 15.484 9.453 1 96.5 124 ALA B CA 1
ATOM 2518 C C . ALA B 1 124 ? 11.32 14.797 8.305 1 96.5 124 ALA B C 1
ATOM 2520 O O . ALA B 1 124 ? 11.75 13.648 8.438 1 96.5 124 ALA B O 1
ATOM 2521 N N . GLY B 1 125 ? 11.375 15.391 7.184 1 92.81 125 GLY B N 1
ATOM 2522 C CA . GLY B 1 125 ? 12.117 14.812 6.074 1 92.81 125 GLY B CA 1
ATOM 2523 C C . GLY B 1 125 ? 13.594 14.633 6.367 1 92.81 125 GLY B C 1
ATOM 2524 O O . GLY B 1 125 ? 14.195 15.469 7.047 1 92.81 125 GLY B O 1
ATOM 2525 N N . ASN B 1 126 ? 14.125 13.594 5.883 1 81.62 126 ASN B N 1
ATOM 2526 C CA . ASN B 1 126 ? 15.531 13.305 6.137 1 81.62 126 ASN B CA 1
ATOM 2527 C C . ASN B 1 126 ? 16.453 14.172 5.277 1 81.62 126 ASN B C 1
ATOM 2529 O O . ASN B 1 126 ? 17.672 14.195 5.48 1 81.62 126 ASN B O 1
ATOM 2533 N N . GLY B 1 127 ? 15.875 14.883 4.383 1 76.75 127 GLY B N 1
ATOM 2534 C CA . GLY B 1 127 ? 16.641 15.789 3.539 1 76.75 127 GLY B CA 1
ATOM 2535 C C . GLY B 1 127 ? 17.469 15.078 2.48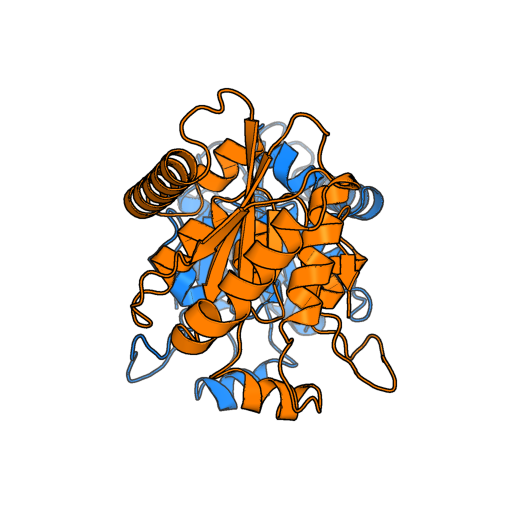8 1 76.75 127 GLY B C 1
ATOM 2536 O O . GLY B 1 127 ? 18.25 15.703 1.777 1 76.75 127 GLY B O 1
ATOM 2537 N N . ASP B 1 128 ? 17.344 13.734 2.422 1 79.06 128 ASP B N 1
ATOM 2538 C CA . ASP B 1 128 ? 18.109 12.953 1.464 1 79.06 128 ASP B CA 1
ATOM 2539 C C . ASP B 1 128 ? 17.203 12.273 0.444 1 79.06 128 ASP B C 1
ATOM 2541 O O . ASP B 1 128 ? 16.641 11.211 0.713 1 79.06 128 ASP B O 1
ATOM 2545 N N . PRO B 1 129 ? 17.109 12.883 -0.701 1 73.56 129 PRO B N 1
ATOM 2546 C CA . PRO B 1 129 ? 16.219 12.312 -1.714 1 73.56 129 PRO B CA 1
ATOM 2547 C C . PRO B 1 129 ? 16.672 10.93 -2.188 1 73.56 129 PRO B C 1
ATOM 2549 O O . PRO B 1 129 ? 15.891 10.188 -2.783 1 73.56 129 PRO B O 1
ATOM 2552 N N . LEU B 1 130 ? 17.922 10.57 -1.893 1 73.81 130 LEU B N 1
ATOM 2553 C CA . LEU B 1 130 ? 18.453 9.289 -2.346 1 73.81 130 LEU B CA 1
ATOM 2554 C C . LEU B 1 130 ? 18.062 8.164 -1.388 1 73.81 130 LEU B C 1
ATOM 2556 O O . LEU B 1 130 ? 18.219 6.988 -1.71 1 73.81 130 LEU B O 1
ATOM 2560 N N . ARG B 1 131 ? 17.5 8.578 -0.279 1 81 131 ARG B N 1
ATOM 2561 C CA . ARG B 1 131 ? 17.078 7.578 0.699 1 81 131 ARG B CA 1
ATOM 2562 C C . ARG B 1 131 ? 15.633 7.789 1.119 1 81 131 ARG B C 1
ATOM 2564 O O . ARG B 1 131 ? 15.352 8.055 2.291 1 81 131 ARG B O 1
ATOM 2571 N N . PRO B 1 132 ? 14.742 7.555 0.112 1 86.94 132 PRO B N 1
ATOM 2572 C CA . PRO B 1 132 ? 13.328 7.805 0.397 1 86.94 132 PRO B CA 1
ATOM 2573 C C . PRO B 1 132 ? 12.734 6.785 1.369 1 86.94 132 PRO B C 1
ATOM 2575 O O . PRO B 1 132 ? 11.648 7.008 1.917 1 86.94 132 PRO B O 1
ATOM 2578 N N . GLU B 1 133 ? 13.492 5.652 1.606 1 88.75 133 GLU B N 1
ATOM 2579 C CA . GLU B 1 133 ? 12.961 4.582 2.447 1 88.75 133 GLU B CA 1
ATOM 2580 C C . GLU B 1 133 ? 12.82 5.039 3.896 1 88.75 133 GLU B C 1
ATOM 2582 O O . GLU B 1 133 ? 11.93 4.582 4.613 1 88.75 133 GLU B O 1
ATOM 2587 N N . ARG B 1 134 ? 13.695 5.945 4.312 1 91.31 134 ARG B N 1
ATOM 2588 C CA . ARG B 1 134 ? 13.594 6.461 5.676 1 91.31 134 ARG B CA 1
ATOM 2589 C C . ARG B 1 134 ? 12.336 7.305 5.852 1 91.31 134 ARG B C 1
ATOM 2591 O O . ARG B 1 134 ? 11.633 7.184 6.859 1 91.31 134 ARG B O 1
ATOM 2598 N N . ASP B 1 135 ? 12.109 8.141 4.852 1 94.31 135 ASP B N 1
ATOM 2599 C CA . ASP B 1 135 ? 10.906 8.969 4.895 1 94.31 135 ASP B CA 1
ATOM 2600 C C . ASP B 1 135 ? 9.648 8.109 4.809 1 94.31 135 ASP B C 1
ATOM 2602 O O . ASP B 1 135 ? 8.656 8.383 5.5 1 94.31 135 ASP B O 1
ATOM 2606 N N . LEU B 1 136 ? 9.727 7.109 3.959 1 93.19 136 LEU B N 1
ATOM 2607 C CA . LEU B 1 136 ? 8.578 6.227 3.812 1 93.19 136 LEU B CA 1
ATOM 2608 C C . LEU B 1 136 ? 8.273 5.508 5.121 1 93.19 136 LEU B C 1
ATOM 2610 O O . LEU B 1 136 ? 7.117 5.434 5.543 1 93.19 136 LEU B O 1
ATOM 2614 N N . ALA B 1 137 ? 9.328 4.977 5.75 1 92.69 137 ALA B N 1
ATOM 2615 C CA . ALA B 1 137 ? 9.164 4.27 7.016 1 92.69 137 ALA B CA 1
ATOM 2616 C C . ALA B 1 137 ? 8.594 5.191 8.094 1 92.69 137 ALA B C 1
ATOM 2618 O O . ALA B 1 137 ? 7.758 4.777 8.898 1 92.69 137 ALA B O 1
ATOM 2619 N N . LEU B 1 138 ? 9.055 6.398 8.086 1 95.31 138 LEU B N 1
ATOM 2620 C CA . LEU B 1 138 ? 8.586 7.375 9.055 1 95.31 138 LEU B CA 1
ATOM 2621 C C . LEU B 1 138 ? 7.098 7.66 8.867 1 95.31 138 LEU B C 1
ATOM 2623 O O . LEU B 1 138 ? 6.324 7.605 9.828 1 95.31 138 LEU B O 1
ATOM 2627 N N . LEU B 1 139 ? 6.68 7.93 7.629 1 96.38 139 LEU B N 1
ATOM 2628 C CA . LEU B 1 139 ? 5.273 8.203 7.348 1 96.38 139 LEU B CA 1
ATOM 2629 C C . LEU B 1 139 ? 4.41 6.984 7.668 1 96.38 139 LEU B C 1
ATOM 2631 O O . LEU B 1 139 ? 3.328 7.121 8.242 1 96.38 139 LEU B O 1
ATOM 2635 N N . ALA B 1 140 ? 4.914 5.855 7.34 1 93.38 140 ALA B N 1
ATOM 2636 C CA . ALA B 1 140 ? 4.176 4.613 7.547 1 93.38 140 ALA B CA 1
ATOM 2637 C C . ALA B 1 140 ? 4.016 4.309 9.031 1 93.38 140 ALA B C 1
ATOM 2639 O O . ALA B 1 140 ? 3.131 3.549 9.43 1 93.38 140 ALA B O 1
ATOM 2640 N N . ALA B 1 141 ? 4.875 4.836 9.867 1 93.69 141 ALA B N 1
ATOM 2641 C CA . ALA B 1 141 ? 4.836 4.598 11.305 1 93.69 141 ALA B CA 1
ATOM 2642 C C . ALA B 1 141 ? 3.785 5.477 11.977 1 93.69 141 ALA B C 1
ATOM 2644 O O . ALA B 1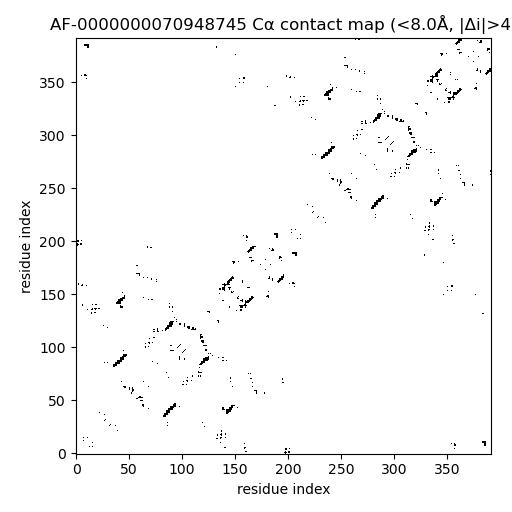 141 ? 3.457 5.273 13.148 1 93.69 141 ALA B O 1
ATOM 2645 N N . CYS B 1 142 ? 3.24 6.426 11.242 1 96.19 142 CYS B N 1
ATOM 2646 C CA . CYS B 1 142 ? 2.221 7.312 11.789 1 96.19 142 CYS B CA 1
ATOM 2647 C C . CYS B 1 142 ? 0.874 6.605 11.875 1 96.19 142 CYS B C 1
ATOM 2649 O O . CYS B 1 142 ? 0.768 5.422 11.555 1 96.19 142 CYS B O 1
ATOM 2651 N N . ASN B 1 143 ? -0.134 7.301 12.43 1 95.56 143 ASN B N 1
ATOM 2652 C CA . ASN B 1 143 ? -1.448 6.703 12.641 1 95.56 143 ASN B CA 1
ATOM 2653 C C . ASN B 1 143 ? -2.361 6.922 11.438 1 95.56 143 ASN B C 1
ATOM 2655 O O . ASN B 1 143 ? -3.156 6.047 11.086 1 95.56 143 ASN B O 1
ATOM 2659 N N . HIS B 1 144 ? -2.357 8.055 10.875 1 96.62 144 HIS B N 1
ATOM 2660 C CA . HIS B 1 144 ? -3.174 8.516 9.758 1 96.62 144 HIS B CA 1
ATOM 2661 C C . HIS B 1 144 ? -2.326 9.234 8.711 1 96.62 144 HIS B C 1
ATOM 2663 O O . HIS B 1 144 ? -1.157 9.539 8.961 1 96.62 144 HIS B O 1
ATOM 2669 N N . THR B 1 145 ? -2.873 9.422 7.551 1 97.25 145 THR B N 1
ATOM 2670 C CA . THR B 1 145 ? -2.051 10.008 6.496 1 97.25 145 THR B CA 1
ATOM 2671 C C . THR B 1 145 ? -2.846 11.039 5.699 1 97.25 145 THR B C 1
ATOM 2673 O O . THR B 1 145 ? -3.988 10.789 5.312 1 97.25 145 THR B O 1
ATOM 2676 N N . VAL B 1 146 ? -2.248 12.188 5.516 1 98.31 146 VAL B N 1
ATOM 2677 C CA . VAL B 1 146 ? -2.648 13.219 4.562 1 98.31 146 VAL B CA 1
ATOM 2678 C C . VAL B 1 146 ? -1.669 13.25 3.391 1 98.31 146 VAL B C 1
ATOM 2680 O O . VAL B 1 146 ? -0.467 13.453 3.584 1 98.31 146 VAL B O 1
ATOM 2683 N N . PHE B 1 147 ? -2.199 13.078 2.166 1 96.31 147 PHE B N 1
ATOM 2684 C CA . PHE B 1 147 ? -1.252 13.094 1.058 1 96.31 147 PHE B CA 1
ATOM 2685 C C . PHE B 1 147 ? -1.951 13.453 -0.248 1 96.31 147 PHE B C 1
ATOM 2687 O O . PHE B 1 147 ? -3.17 13.312 -0.365 1 96.31 147 PHE B O 1
ATOM 2694 N N . ALA B 1 148 ? -1.239 14.008 -1.169 1 88.81 148 ALA B N 1
ATOM 2695 C CA . ALA B 1 148 ? -1.838 14.508 -2.402 1 88.81 148 ALA B CA 1
ATOM 2696 C C . ALA B 1 148 ? -2.021 13.383 -3.42 1 88.81 148 ALA B C 1
ATOM 2698 O O . ALA B 1 148 ? -3.148 13.062 -3.807 1 88.81 148 ALA B O 1
ATOM 2699 N N . TYR B 1 149 ? -1.013 12.805 -3.9 1 84.38 149 TYR B N 1
ATOM 2700 C CA . TYR B 1 149 ? -1.028 11.773 -4.926 1 84.38 149 TYR B CA 1
ATOM 2701 C C . TYR B 1 149 ? 0.298 11.023 -4.965 1 84.38 149 TYR B C 1
ATOM 2703 O O . TYR B 1 149 ? 1.217 11.336 -4.203 1 84.38 149 TYR B O 1
ATOM 2711 N N . GLY B 1 150 ? 0.203 9.969 -5.793 1 87.44 150 GLY B N 1
ATOM 2712 C CA . GLY B 1 150 ? 1.446 9.25 -6.027 1 87.44 150 GLY B CA 1
ATOM 2713 C C . GLY B 1 150 ? 1.542 7.953 -5.242 1 87.44 150 GLY B C 1
ATOM 2714 O O . GLY B 1 150 ? 0.955 7.828 -4.168 1 87.44 150 GLY B O 1
ATOM 2715 N N . THR B 1 151 ? 2.406 7.09 -5.723 1 88.5 151 THR B N 1
ATOM 2716 C CA . THR B 1 151 ? 2.607 5.766 -5.148 1 88.5 151 THR B CA 1
ATOM 2717 C C . THR B 1 151 ? 3.291 5.867 -3.787 1 88.5 151 THR B C 1
ATOM 2719 O O . THR B 1 151 ? 2.979 5.102 -2.871 1 88.5 151 THR B O 1
ATOM 2722 N N . PHE B 1 152 ? 4.109 6.867 -3.566 1 90.56 152 PHE B N 1
ATOM 2723 C CA . PHE B 1 152 ? 4.836 7.031 -2.312 1 90.56 152 PHE B CA 1
ATOM 2724 C C . PHE B 1 152 ? 3.875 7.32 -1.166 1 90.56 152 PHE B C 1
ATOM 2726 O O . PHE B 1 152 ? 3.83 6.578 -0.183 1 90.56 152 PHE B O 1
ATOM 2733 N N . GLY B 1 153 ? 3.107 8.312 -1.335 1 93.88 153 GLY B N 1
ATOM 2734 C CA . GLY B 1 153 ? 2.139 8.672 -0.311 1 93.88 153 GLY B CA 1
ATOM 2735 C C . GLY B 1 153 ? 1.098 7.594 -0.071 1 93.88 153 GLY B C 1
ATOM 2736 O O . GLY B 1 153 ? 0.75 7.305 1.075 1 93.88 153 GLY B O 1
ATOM 2737 N N . LEU B 1 154 ? 0.64 7.047 -1.148 1 94.12 154 LEU B N 1
ATOM 2738 C CA . LEU B 1 154 ? -0.371 6 -1.041 1 94.12 154 LEU B CA 1
ATOM 2739 C C . LEU B 1 154 ? 0.175 4.793 -0.29 1 94.12 154 LEU B C 1
ATOM 2741 O O . LEU B 1 154 ? -0.503 4.238 0.578 1 94.12 154 LEU B O 1
ATOM 2745 N N . SER B 1 155 ? 1.412 4.398 -0.618 1 93.38 155 SER B N 1
ATOM 2746 C CA . SER B 1 155 ? 2.025 3.256 0.051 1 93.38 155 SER B CA 1
ATOM 2747 C C . SER B 1 155 ? 2.195 3.516 1.544 1 93.38 155 SER B C 1
ATOM 2749 O O . SER B 1 155 ? 1.887 2.652 2.367 1 93.38 155 SER B O 1
ATOM 2751 N N . ALA B 1 156 ? 2.637 4.676 1.852 1 93.44 156 ALA B N 1
ATOM 2752 C CA . ALA B 1 156 ? 2.787 5.031 3.26 1 93.44 156 ALA B CA 1
ATOM 2753 C C . ALA B 1 156 ? 1.45 4.949 3.992 1 93.44 156 ALA B C 1
ATOM 2755 O O . ALA B 1 156 ? 1.378 4.434 5.109 1 93.44 156 ALA B O 1
ATOM 2756 N N . ALA B 1 157 ? 0.418 5.418 3.352 1 94.56 157 ALA B N 1
ATOM 2757 C CA . ALA B 1 157 ? -0.913 5.453 3.951 1 94.56 157 ALA B CA 1
ATOM 2758 C C . ALA B 1 157 ? -1.446 4.039 4.18 1 94.56 157 ALA B C 1
ATOM 2760 O O . ALA B 1 157 ? -2.029 3.754 5.23 1 94.56 157 ALA B O 1
ATOM 2761 N N . LEU B 1 158 ? -1.234 3.236 3.219 1 91.38 158 LEU B N 1
ATOM 2762 C CA . LEU B 1 158 ? -1.743 1.872 3.316 1 91.38 158 LEU B CA 1
ATOM 2763 C C . LEU B 1 158 ? -1.02 1.1 4.414 1 91.38 158 LEU B C 1
ATOM 2765 O O . LEU B 1 158 ? -1.633 0.299 5.125 1 91.38 158 LEU B O 1
ATOM 2769 N N . VAL B 1 159 ? 0.275 1.351 4.57 1 89.44 159 VAL B N 1
ATOM 2770 C CA . VAL B 1 159 ? 1.048 0.671 5.602 1 89.44 159 VAL B CA 1
ATOM 2771 C C . VAL B 1 159 ? 0.702 1.25 6.973 1 89.44 159 VAL B C 1
ATOM 2773 O O . VAL B 1 159 ? 0.584 0.512 7.953 1 89.44 159 VAL B O 1
ATOM 2776 N N . ALA B 1 160 ? 0.522 2.543 7.02 1 90.31 160 ALA B N 1
ATOM 2777 C CA . ALA B 1 160 ? 0.188 3.207 8.281 1 90.31 160 ALA B CA 1
ATOM 2778 C C . ALA B 1 160 ? -1.165 2.736 8.805 1 90.31 160 ALA B C 1
ATOM 2780 O O . ALA B 1 160 ? -1.354 2.596 10.016 1 90.31 160 ALA B O 1
ATOM 2781 N N . GLY B 1 161 ? -2.014 2.531 7.789 1 88.38 161 GLY B N 1
ATOM 2782 C CA . GLY B 1 161 ? -3.393 2.309 8.195 1 88.38 161 GLY B CA 1
ATOM 2783 C C . GLY B 1 161 ? -4.09 3.574 8.656 1 88.38 161 GLY B C 1
ATOM 2784 O O . GLY B 1 161 ? -3.689 4.68 8.289 1 88.38 161 GLY B O 1
ATOM 2785 N N . GLY B 1 162 ? -5.223 3.406 9.312 1 91.31 162 GLY B N 1
ATOM 2786 C CA . GLY B 1 162 ? -5.969 4.551 9.812 1 91.31 162 GLY B CA 1
ATOM 2787 C C . GLY B 1 162 ? -6.688 5.316 8.719 1 91.31 162 GLY B C 1
ATOM 2788 O O . GLY B 1 162 ? -7.148 4.727 7.742 1 91.31 162 GLY B O 1
ATOM 2789 N N . ARG B 1 163 ? -6.801 6.578 8.938 1 94 163 ARG B N 1
ATOM 2790 C CA . ARG B 1 163 ? -7.516 7.445 8.008 1 94 163 ARG B CA 1
ATOM 2791 C C . ARG B 1 163 ? -6.582 7.969 6.918 1 94 163 ARG B C 1
ATOM 2793 O O . ARG B 1 163 ? -5.379 8.109 7.145 1 94 163 ARG B O 1
ATOM 2800 N N . GLY B 1 164 ? -7.145 8.141 5.773 1 95.31 164 GLY B N 1
ATOM 2801 C CA . GLY B 1 164 ? -6.465 8.781 4.656 1 95.31 164 GLY B CA 1
ATOM 2802 C C . GLY B 1 164 ? -7.223 9.969 4.098 1 95.31 164 GLY B C 1
ATOM 2803 O O . GLY B 1 164 ? -8.398 9.852 3.746 1 95.31 164 GLY B O 1
ATOM 2804 N N . ILE B 1 165 ? -6.594 11.062 4.137 1 97.25 165 ILE B N 1
ATOM 2805 C CA . ILE B 1 165 ? -7.156 12.25 3.514 1 97.25 165 ILE B CA 1
ATOM 2806 C C . ILE B 1 165 ? -6.367 12.594 2.25 1 97.25 165 ILE B C 1
ATOM 2808 O O . ILE B 1 165 ? -5.176 12.906 2.318 1 97.25 165 ILE B O 1
ATOM 2812 N N . VAL B 1 166 ? -7.047 12.531 1.136 1 96 166 VAL B N 1
ATOM 2813 C CA . VAL B 1 166 ? -6.359 12.617 -0.149 1 96 166 VAL B CA 1
ATOM 2814 C C . VAL B 1 166 ? -6.824 13.867 -0.9 1 96 166 VAL B C 1
ATOM 2816 O O . VAL B 1 166 ? -7.961 14.312 -0.729 1 96 166 VAL B O 1
ATOM 2819 N N . TYR B 1 167 ? -5.883 14.367 -1.682 1 94.06 167 TYR B N 1
ATOM 2820 C CA . TYR B 1 167 ? -6.199 15.531 -2.502 1 94.06 167 TYR B CA 1
ATOM 2821 C C . TYR B 1 167 ? -7.082 15.148 -3.68 1 94.06 167 TYR B C 1
ATOM 2823 O O . TYR B 1 167 ? -6.738 14.258 -4.457 1 94.06 167 TYR B O 1
ATOM 2831 N N . GLN B 1 168 ? -8.203 15.758 -3.732 1 90.38 168 GLN B N 1
ATOM 2832 C CA . GLN B 1 168 ? -9.07 15.594 -4.891 1 90.38 168 GLN B CA 1
ATOM 2833 C C . GLN B 1 168 ? -8.664 16.531 -6.027 1 90.38 168 GLN B C 1
ATOM 2835 O O . GLN B 1 168 ? -8.812 17.75 -5.918 1 90.38 168 GLN B O 1
ATOM 2840 N N . LEU B 1 169 ? -8.141 15.906 -7.082 1 83.88 169 LEU B N 1
ATOM 2841 C CA . LEU B 1 169 ? -7.699 16.734 -8.203 1 83.88 169 LEU B CA 1
ATOM 2842 C C . LEU B 1 169 ? -8.859 17.531 -8.781 1 83.88 169 LEU B C 1
ATOM 2844 O O . LEU B 1 169 ? -9.984 17.016 -8.867 1 83.88 169 LEU B O 1
ATOM 2848 N N . ALA B 1 170 ? -8.555 18.844 -9.023 1 65.69 170 ALA B N 1
ATOM 2849 C CA . ALA B 1 170 ? -9.531 19.734 -9.633 1 65.69 170 ALA B CA 1
ATOM 2850 C C . ALA B 1 170 ? -9.727 19.406 -11.109 1 65.69 170 ALA B C 1
ATOM 2852 O O . ALA B 1 170 ? -8.977 19.891 -11.969 1 65.69 170 ALA B O 1
ATOM 2853 N N . ARG B 1 171 ? -10.312 18.234 -11.406 1 62.59 171 ARG B N 1
ATOM 2854 C CA . ARG B 1 171 ? -10.445 17.906 -12.82 1 62.59 171 ARG B CA 1
ATOM 2855 C C . ARG B 1 171 ? -11.891 18.047 -13.281 1 62.59 171 ARG B C 1
ATOM 2857 O O . ARG B 1 171 ? -12.82 17.875 -12.492 1 62.59 171 ARG B O 1
ATOM 2864 N N . GLU B 1 172 ? -12.258 18.938 -14.234 1 57.16 172 GLU B N 1
ATOM 2865 C CA . GLU B 1 172 ? -13.5 18.906 -15 1 57.16 172 GLU B CA 1
ATOM 2866 C C . GLU B 1 172 ? -13.367 18.016 -16.234 1 57.16 172 GLU B C 1
ATOM 2868 O O . GLU B 1 172 ? -12.375 18.109 -16.969 1 57.16 172 GLU B O 1
ATOM 2873 N N . PRO B 1 173 ? -14.43 17.156 -16.672 1 52.97 173 PRO B N 1
ATOM 2874 C CA . PRO B 1 173 ? -15.352 16.297 -15.938 1 52.97 173 PRO B CA 1
ATOM 2875 C C . PRO B 1 173 ? -14.633 15.18 -15.18 1 52.97 173 PRO B C 1
ATOM 2877 O O . PRO B 1 173 ? -13.531 14.781 -15.562 1 52.97 173 PRO B O 1
ATOM 2880 N N . LEU B 1 174 ? -15.078 14.766 -13.93 1 54.03 174 LEU B N 1
ATOM 2881 C CA . LEU B 1 174 ? -14.57 13.703 -13.07 1 54.03 174 LEU B CA 1
ATOM 2882 C C . LEU B 1 174 ? -14.906 12.328 -13.656 1 54.03 174 LEU B C 1
ATOM 2884 O O . LEU B 1 174 ? -16.031 11.852 -13.523 1 54.03 174 LEU B O 1
ATOM 2888 N N . HIS B 1 175 ? -14.609 12 -14.875 1 53.19 175 HIS B N 1
ATOM 2889 C CA . HIS B 1 175 ? -14.914 10.617 -15.219 1 53.19 175 HIS B CA 1
ATOM 2890 C C . HIS B 1 175 ? -14.156 9.648 -14.32 1 53.19 175 HIS B C 1
ATOM 2892 O O . HIS B 1 175 ? -12.977 9.867 -14.016 1 53.19 175 HIS B O 1
ATOM 2898 N N . PRO B 1 176 ? -15.008 8.797 -13.664 1 53.84 176 PRO B N 1
ATOM 2899 C CA . PRO B 1 176 ? -14.422 7.824 -12.734 1 53.84 176 PRO B CA 1
ATOM 2900 C C . PRO B 1 176 ? -13.117 7.227 -13.266 1 53.84 176 PRO B C 1
ATOM 2902 O O . PRO B 1 176 ? -12.203 6.941 -12.484 1 53.84 176 PRO B O 1
ATOM 2905 N N . THR B 1 177 ? -13.055 7.086 -14.594 1 56.28 177 THR B N 1
ATOM 2906 C CA . THR B 1 177 ? -11.852 6.531 -15.211 1 56.28 177 THR B CA 1
ATOM 2907 C C . THR B 1 177 ? -10.688 7.504 -15.086 1 56.28 177 THR B C 1
ATOM 2909 O O . THR B 1 177 ? -9.547 7.152 -15.391 1 56.28 177 THR B O 1
ATOM 2912 N N . LEU B 1 178 ? -11.062 8.641 -14.367 1 67.19 178 LEU B N 1
ATOM 2913 C CA . LEU B 1 178 ? -10.016 9.648 -14.352 1 67.19 178 LEU B CA 1
ATOM 2914 C C . LEU B 1 178 ? -9.523 9.906 -12.938 1 67.19 178 LEU B C 1
ATOM 2916 O O . LEU B 1 178 ? -8.695 10.797 -12.711 1 67.19 178 LEU B O 1
ATOM 2920 N N . LEU B 1 179 ? -10 9 -12.117 1 79.19 179 LEU B N 1
ATOM 2921 C CA . LEU B 1 179 ? -9.555 9.18 -10.742 1 79.19 179 LEU B CA 1
ATOM 2922 C C . LEU B 1 179 ? -8.133 8.648 -10.562 1 79.19 179 LEU B C 1
ATOM 2924 O O . LEU B 1 179 ? -7.773 7.621 -11.133 1 79.19 179 LEU B O 1
ATOM 2928 N N . THR B 1 180 ? -7.363 9.445 -9.758 1 83.62 180 THR B N 1
ATOM 2929 C CA . THR B 1 180 ? -6.07 8.898 -9.359 1 83.62 180 THR B CA 1
ATOM 2930 C C . THR B 1 180 ? -6.25 7.645 -8.508 1 83.62 180 THR B C 1
ATOM 2932 O O . THR B 1 180 ? -7.309 7.438 -7.914 1 83.62 180 THR B O 1
ATOM 2935 N N . PRO B 1 181 ? -5.23 6.828 -8.422 1 85.94 181 PRO B N 1
ATOM 2936 C CA . PRO B 1 181 ? -5.332 5.672 -7.527 1 85.94 181 PRO B CA 1
ATOM 2937 C C . PRO B 1 181 ? -5.676 6.066 -6.094 1 85.94 181 PRO B C 1
ATOM 2939 O O . PRO B 1 181 ? -6.473 5.391 -5.438 1 85.94 181 PRO B O 1
ATOM 2942 N N . SER B 1 182 ? -5.152 7.18 -5.641 1 89.88 182 SER B N 1
ATOM 2943 C CA . SER B 1 182 ? -5.418 7.645 -4.281 1 89.88 182 SER B CA 1
ATOM 2944 C C . SER B 1 182 ? -6.891 8 -4.098 1 89.88 182 SER B C 1
ATOM 2946 O O . SER B 1 182 ? -7.492 7.664 -3.078 1 89.88 182 SER B O 1
ATOM 2948 N N . GLU B 1 183 ? -7.449 8.648 -5.105 1 89.44 183 GLU B N 1
ATOM 2949 C CA . GLU B 1 183 ? -8.867 9 -5.062 1 89.44 183 GLU B CA 1
ATOM 2950 C C . GLU B 1 183 ? -9.742 7.75 -5.109 1 89.44 183 GLU B C 1
ATOM 2952 O O . GLU B 1 183 ? -10.797 7.703 -4.469 1 89.44 183 GLU B O 1
ATOM 2957 N N . GLN B 1 184 ? -9.305 6.773 -5.883 1 86.06 184 GLN B N 1
ATOM 2958 C CA . GLN B 1 184 ? -10.047 5.52 -5.953 1 86.06 184 GLN B CA 1
ATOM 2959 C C . GLN B 1 184 ? -10.062 4.816 -4.602 1 86.06 184 GLN B C 1
ATOM 2961 O O . GLN B 1 184 ? -11.102 4.305 -4.176 1 86.06 184 GLN B O 1
ATOM 2966 N N . PHE B 1 185 ? -8.93 4.84 -3.945 1 89.19 185 PHE B N 1
ATOM 2967 C CA . PHE B 1 185 ? -8.867 4.238 -2.621 1 89.19 185 PHE B CA 1
ATOM 2968 C C . PHE B 1 185 ? -9.781 4.973 -1.647 1 89.19 185 PHE B C 1
ATOM 2970 O O . PHE B 1 185 ? -10.461 4.348 -0.827 1 89.19 185 PHE B O 1
ATOM 2977 N N . ALA B 1 186 ? -9.812 6.289 -1.752 1 89.88 186 ALA B N 1
ATOM 2978 C CA . ALA B 1 186 ? -10.641 7.086 -0.846 1 89.88 186 ALA B CA 1
ATOM 2979 C C . ALA B 1 186 ? -12.117 6.742 -1.001 1 89.88 186 ALA B C 1
ATOM 2981 O O . ALA B 1 186 ? -12.891 6.852 -0.046 1 89.88 186 ALA B O 1
ATOM 2982 N N . ARG B 1 187 ? -12.531 6.211 -2.145 1 86.25 187 ARG B N 1
ATOM 2983 C CA . ARG B 1 187 ? -13.922 5.863 -2.41 1 86.25 187 ARG B CA 1
ATOM 2984 C C . ARG B 1 187 ? -14.289 4.535 -1.758 1 86.25 187 ARG B C 1
ATOM 2986 O O . ARG B 1 187 ? -15.453 4.285 -1.455 1 86.25 187 ARG B O 1
ATOM 2993 N N . HIS B 1 188 ? -13.273 3.744 -1.506 1 85.31 188 HIS B N 1
ATOM 2994 C CA . HIS B 1 188 ? -13.617 2.377 -1.127 1 85.31 188 HIS B CA 1
ATOM 2995 C C . HIS B 1 188 ? -13.086 2.041 0.262 1 85.31 188 HIS B C 1
ATOM 2997 O O . HIS B 1 188 ? -13.422 0.994 0.822 1 85.31 188 HIS B O 1
ATOM 3003 N N . MET B 1 189 ? -12.312 2.896 0.84 1 87.38 189 MET B N 1
ATOM 3004 C CA . MET B 1 189 ? -11.75 2.643 2.162 1 87.38 189 MET B CA 1
ATOM 3005 C C . MET B 1 189 ? -12.484 3.443 3.23 1 87.38 189 MET B C 1
ATOM 3007 O O . MET B 1 189 ? -12.539 4.672 3.166 1 87.38 189 MET B O 1
ATOM 3011 N N . PRO B 1 190 ? -12.953 2.689 4.234 1 86.62 190 PRO B N 1
ATOM 3012 C CA . PRO B 1 190 ? -13.641 3.412 5.309 1 86.62 190 PRO B CA 1
ATOM 3013 C C . PRO B 1 190 ? -12.727 4.395 6.039 1 86.62 190 PRO B C 1
ATOM 3015 O O . PRO B 1 190 ? -11.562 4.078 6.305 1 86.62 190 PRO B O 1
ATOM 3018 N N . GLY B 1 191 ? -13.195 5.594 6.277 1 89.06 191 GLY B N 1
ATOM 3019 C CA . GLY B 1 191 ? -12.438 6.59 7.012 1 89.06 191 GLY B CA 1
ATOM 3020 C C . GLY B 1 191 ? -11.578 7.465 6.113 1 89.06 191 GLY B C 1
ATOM 3021 O O . GLY B 1 191 ? -10.953 8.422 6.582 1 89.06 191 GLY B O 1
ATOM 3022 N N . TRP B 1 192 ? -11.477 7.016 4.855 1 93.25 192 TRP B N 1
ATOM 3023 C CA . TRP B 1 192 ? -10.734 7.848 3.914 1 93.25 192 TRP B CA 1
ATOM 3024 C C . TRP B 1 192 ? -11.641 8.891 3.27 1 93.25 192 TRP B C 1
ATOM 3026 O O . TRP B 1 192 ? -12.844 8.664 3.123 1 93.25 192 TRP B O 1
ATOM 3036 N N . VAL B 1 193 ? -11.086 10.023 2.904 1 94.69 193 VAL B N 1
ATOM 3037 C CA . VAL B 1 193 ? -11.859 11.078 2.26 1 94.69 193 VAL B CA 1
ATOM 3038 C C . VAL B 1 193 ? -10.992 11.812 1.235 1 94.69 193 VAL B C 1
ATOM 3040 O O . VAL B 1 193 ? -9.773 11.898 1.396 1 94.69 193 VAL B O 1
ATOM 3043 N N . ALA B 1 194 ? -11.617 12.219 0.181 1 93.81 194 ALA B N 1
ATOM 3044 C CA . ALA B 1 194 ? -10.977 13.117 -0.779 1 93.81 194 ALA B CA 1
ATOM 3045 C C . ALA B 1 194 ? -11.453 14.555 -0.59 1 93.81 194 ALA B C 1
ATOM 3047 O O . ALA B 1 194 ? -12.664 14.812 -0.558 1 93.81 194 ALA B O 1
ATOM 3048 N N . LEU B 1 195 ? -10.492 15.445 -0.406 1 93.5 195 LEU B N 1
ATOM 3049 C CA . LEU B 1 195 ? -10.805 16.859 -0.204 1 93.5 195 LEU B CA 1
ATOM 3050 C C . LEU B 1 195 ? -10.094 17.719 -1.243 1 93.5 195 LEU B C 1
ATOM 3052 O O . LEU B 1 195 ? -9.055 17.328 -1.776 1 93.5 195 LEU B O 1
ATOM 3056 N N . ARG B 1 196 ? -10.688 18.797 -1.568 1 86 196 ARG B N 1
ATOM 3057 C CA . ARG B 1 196 ? -10.055 19.766 -2.467 1 86 196 ARG B CA 1
ATOM 3058 C C . ARG B 1 196 ? -9.234 20.781 -1.686 1 86 196 ARG B C 1
ATOM 3060 O O . ARG B 1 196 ? -9.57 21.125 -0.548 1 86 196 ARG B O 1
#

Nearest PDB structures (foldseek):
  5kop-assembly2_D  TM=5.178E-01  e=7.050E-03  Arabidopsis thaliana
  5kop-assembly2_C  TM=5.465E-01  e=9.667E-03  Arabidopsis thaliana
  4rii-assembly1_B  TM=5.723E-01  e=7.073E-01  Streptomyces cyanogenus
  3zs7-assembly1_A-2  TM=3.148E-01  e=5.159E-01  Trypanosoma brucei brucei TREU927
  8roz-assembly1_C  TM=3.685E-01  e=2.663E+00  Homo sapiens

Radius of gyration: 21.18 Å; Cα contacts (8 Å, |Δi|>4): 740; chains: 2; bounding box: 41×62×54 Å